Protein AF-A0A0A2IYC1-F1 (afdb_monomer_lite)

Secondary structure (DSSP, 8-state):
---TTHHHHHHHHHHHHHHHHHHHHHHHHHT-GGGHHHHHHHHHHHHHHHHHHHHHHHHHHHHHTTTSS-HHHHHHHHH-TTSGGGG-HHHHHHHHHHHGGGHHHHHHHHHHHHHHHHHHHHHHTTTT--TTS---HHHHHHHHHHHS-HHHHHHHHHHHHHHHHHHHHHHHHHHHHHHHHHHHHHHHHHHHHHHHHHHHHHHHHIIIIISS---STTGGGEEEEE---TTTTS-TTS-TT--------EEEEEEE---S-TT---SEEEEEEEEEE---------------------PPP---PPPPPHHHHHHHHHHHHHHHSPBPS-HHHHHHHGGGGTTS--EEEEEEETTEEEEEEEEEEEEEPPGGGGGTGGGT-EEEETTS--------

Organism: Penicillium expansum (NCBI:txid27334)

Radius of gyration: 37.87 Å; chains: 1; bounding box: 81×68×98 Å

Structure (mmCIF, N/CA/C/O backbone):
data_AF-A0A0A2IYC1-F1
#
_entry.id   AF-A0A0A2IYC1-F1
#
loop_
_atom_site.group_PDB
_atom_site.id
_atom_site.type_symbol
_atom_site.label_atom_id
_atom_site.label_alt_id
_atom_site.label_comp_id
_atom_site.label_asym_id
_atom_site.label_entity_id
_atom_site.label_seq_id
_atom_site.pdbx_PDB_ins_code
_atom_site.Cartn_x
_atom_site.Cartn_y
_atom_site.Cartn_z
_atom_site.occupancy
_atom_site.B_iso_or_equiv
_atom_site.auth_seq_id
_atom_site.auth_comp_id
_atom_site.auth_asym_id
_atom_site.auth_atom_id
_atom_site.pdbx_PDB_model_num
ATOM 1 N N . MET A 1 1 ? 18.030 -19.493 -15.888 1.00 46.91 1 MET A N 1
ATOM 2 C CA . MET A 1 1 ? 16.821 -18.657 -16.008 1.00 46.91 1 MET A CA 1
ATOM 3 C C . MET A 1 1 ? 16.954 -17.592 -14.951 1.00 46.91 1 MET A C 1
ATOM 5 O O . MET A 1 1 ? 17.088 -17.961 -13.793 1.00 46.91 1 MET A O 1
ATOM 9 N N . VAL A 1 2 ? 17.031 -16.330 -15.365 1.00 54.94 2 VAL A N 1
ATOM 10 C CA . VAL A 1 2 ? 17.024 -15.182 -14.452 1.00 54.94 2 VAL A CA 1
ATOM 11 C C . VAL A 1 2 ? 15.733 -15.274 -13.640 1.00 54.94 2 VAL A C 1
ATOM 13 O O . VAL A 1 2 ? 14.669 -15.531 -14.215 1.00 54.94 2 VAL A O 1
ATOM 16 N N . THR A 1 3 ? 15.814 -15.191 -12.314 1.00 64.44 3 THR A N 1
ATOM 17 C CA . THR A 1 3 ? 14.591 -15.158 -11.504 1.00 64.44 3 THR A CA 1
ATOM 18 C C . THR A 1 3 ? 13.803 -13.902 -11.882 1.00 64.44 3 THR A C 1
ATOM 20 O O . THR A 1 3 ? 14.379 -12.898 -12.294 1.00 64.44 3 THR A O 1
ATOM 23 N N . GLY A 1 4 ? 12.470 -13.918 -11.791 1.00 66.75 4 GLY A N 1
ATOM 24 C CA . GLY A 1 4 ? 11.686 -12.765 -12.252 1.00 66.75 4 GLY A CA 1
ATOM 25 C C . GLY A 1 4 ? 12.093 -11.438 -11.586 1.00 66.75 4 GLY A C 1
ATOM 26 O O . GLY A 1 4 ? 11.872 -10.381 -12.166 1.00 66.75 4 GLY A O 1
ATOM 27 N N . ILE A 1 5 ? 12.644 -11.480 -10.363 1.00 78.00 5 ILE A N 1
ATOM 28 C CA . ILE A 1 5 ? 13.058 -10.285 -9.608 1.00 78.00 5 ILE A CA 1
ATOM 29 C C . ILE A 1 5 ? 14.429 -9.805 -10.073 1.00 78.00 5 ILE A C 1
ATOM 31 O O . ILE A 1 5 ? 14.603 -8.610 -10.290 1.00 78.00 5 ILE A O 1
ATOM 35 N N . GLU A 1 6 ? 15.365 -10.718 -10.334 1.00 83.44 6 GLU A N 1
ATOM 36 C CA . GLU A 1 6 ? 16.633 -10.383 -10.993 1.00 83.44 6 GLU A CA 1
ATOM 37 C C . GLU A 1 6 ? 16.404 -9.703 -12.354 1.00 83.44 6 GLU A C 1
ATOM 39 O O . GLU A 1 6 ? 17.189 -8.846 -12.753 1.00 83.44 6 GLU A O 1
ATOM 44 N N . ALA A 1 7 ? 15.303 -10.022 -13.048 1.00 85.88 7 ALA A N 1
ATOM 45 C CA . ALA A 1 7 ? 14.942 -9.357 -14.298 1.00 85.88 7 ALA A CA 1
ATOM 46 C C . ALA A 1 7 ? 14.645 -7.856 -14.119 1.00 85.88 7 ALA A C 1
ATOM 48 O O . ALA A 1 7 ? 14.889 -7.080 -15.041 1.00 85.88 7 ALA A O 1
ATOM 49 N N . ALA A 1 8 ? 14.159 -7.428 -12.947 1.00 86.12 8 ALA A N 1
ATOM 50 C CA . ALA A 1 8 ? 13.952 -6.009 -12.651 1.00 86.12 8 ALA A CA 1
ATOM 51 C C . ALA A 1 8 ? 15.287 -5.266 -12.548 1.00 86.12 8 ALA A C 1
ATOM 53 O O . ALA A 1 8 ? 15.470 -4.240 -13.204 1.00 86.12 8 ALA A O 1
ATOM 54 N N . GLY A 1 9 ? 16.239 -5.831 -11.801 1.00 85.81 9 GLY A N 1
ATOM 55 C CA . GLY A 1 9 ? 17.603 -5.314 -11.726 1.00 85.81 9 GLY A CA 1
ATOM 56 C C . GLY A 1 9 ? 18.274 -5.275 -13.102 1.00 85.81 9 GLY A C 1
ATOM 57 O O . GLY A 1 9 ? 18.773 -4.243 -13.545 1.00 85.81 9 GLY A O 1
ATOM 58 N N . LEU A 1 10 ? 18.181 -6.357 -13.872 1.00 86.62 10 LEU A N 1
ATOM 59 C CA . LEU A 1 10 ? 18.757 -6.421 -15.215 1.00 86.62 10 LEU A CA 1
ATOM 60 C C . LEU A 1 10 ? 18.145 -5.390 -16.183 1.00 86.62 10 LEU A C 1
ATOM 62 O O . LEU A 1 10 ? 18.878 -4.715 -16.912 1.00 86.62 10 LEU A O 1
ATOM 66 N N . ALA A 1 11 ? 16.822 -5.208 -16.163 1.00 87.12 11 ALA A N 1
ATOM 67 C CA . ALA A 1 11 ? 16.154 -4.185 -16.963 1.00 87.12 11 ALA A CA 1
ATOM 68 C C . ALA A 1 11 ? 16.618 -2.766 -16.582 1.00 87.12 11 ALA A C 1
ATOM 70 O O . ALA A 1 11 ? 16.900 -1.955 -17.471 1.00 87.12 11 ALA A O 1
ATOM 71 N N . LEU A 1 12 ? 16.767 -2.487 -15.281 1.00 87.50 12 LEU A N 1
ATOM 72 C CA . LEU A 1 12 ? 17.314 -1.227 -14.767 1.00 87.50 12 LEU A CA 1
ATOM 73 C C . LEU A 1 12 ? 18.782 -1.011 -15.151 1.00 87.50 12 LEU A C 1
ATOM 75 O O . LEU A 1 12 ? 19.182 0.124 -15.387 1.00 87.50 12 LEU A O 1
ATOM 79 N N . ALA A 1 13 ? 19.583 -2.070 -15.266 1.00 86.75 13 ALA A N 1
ATOM 80 C CA . ALA A 1 13 ? 20.984 -1.961 -15.666 1.00 86.75 13 ALA A CA 1
ATOM 81 C C . ALA A 1 13 ? 21.148 -1.662 -17.168 1.00 86.75 13 ALA A C 1
ATOM 83 O O . ALA A 1 13 ? 22.005 -0.867 -17.557 1.00 86.75 13 ALA A O 1
ATOM 84 N N . ILE A 1 14 ? 20.337 -2.287 -18.030 1.00 87.19 14 ILE A N 1
ATOM 85 C CA . ILE A 1 14 ? 20.511 -2.206 -19.489 1.00 87.19 14 ILE A CA 1
ATOM 86 C C . ILE A 1 14 ? 19.925 -0.908 -20.067 1.00 87.19 14 ILE A C 1
ATOM 88 O O . ILE A 1 14 ? 20.514 -0.294 -20.960 1.00 87.19 14 ILE A O 1
ATOM 92 N N . LEU A 1 15 ? 18.763 -0.466 -19.583 1.00 86.06 15 LEU A N 1
ATOM 93 C CA . LEU A 1 15 ? 18.030 0.658 -20.175 1.00 86.06 15 LEU A CA 1
ATOM 94 C C . LEU A 1 15 ? 18.837 1.988 -20.176 1.00 86.06 15 LEU A C 1
ATOM 96 O O . LEU A 1 15 ? 18.890 2.647 -21.224 1.00 86.06 15 LEU A O 1
ATOM 100 N N . PRO A 1 16 ? 19.567 2.363 -19.102 1.00 86.00 16 PRO A N 1
ATOM 101 C CA . PRO A 1 16 ? 20.483 3.509 -19.105 1.00 86.00 16 PRO A CA 1
ATOM 102 C C . PRO A 1 16 ? 21.587 3.432 -20.164 1.00 86.00 16 PRO A C 1
ATOM 104 O O . PRO A 1 16 ? 21.990 4.463 -20.710 1.00 86.00 16 PRO A O 1
ATOM 107 N N . LEU A 1 17 ? 22.075 2.230 -20.494 1.00 84.62 17 LEU A N 1
ATOM 108 C CA . LEU A 1 17 ? 23.110 2.052 -21.516 1.00 84.62 17 LEU A CA 1
ATOM 109 C C . LEU A 1 17 ? 22.592 2.476 -22.893 1.00 84.62 17 LEU A C 1
ATOM 111 O O . LEU A 1 17 ? 23.280 3.206 -23.610 1.00 84.62 17 LEU A O 1
ATOM 115 N N . PHE A 1 18 ? 21.349 2.118 -23.227 1.00 81.50 18 PHE A N 1
ATOM 116 C CA . PHE A 1 18 ? 20.714 2.565 -24.468 1.00 81.50 18 PHE A CA 1
ATOM 117 C C . PHE A 1 18 ? 20.518 4.081 -24.510 1.00 81.50 18 PHE A C 1
ATOM 119 O O . PHE A 1 18 ? 20.780 4.703 -25.543 1.00 81.50 18 PHE A O 1
ATOM 126 N N . VAL A 1 19 ? 20.097 4.694 -23.397 1.00 84.31 19 VAL A N 1
ATOM 127 C CA . VAL A 1 19 ? 19.964 6.158 -23.296 1.00 84.31 19 VAL A CA 1
ATOM 128 C C . VAL A 1 19 ? 21.310 6.831 -23.578 1.00 84.31 19 VAL A C 1
ATOM 130 O O . VAL A 1 19 ? 21.395 7.713 -24.437 1.00 84.31 19 VAL A O 1
ATOM 133 N N . ASN A 1 20 ? 22.376 6.368 -22.921 1.00 83.31 20 ASN A N 1
ATOM 134 C CA . ASN A 1 20 ? 23.723 6.912 -23.081 1.00 83.31 20 ASN A CA 1
ATOM 135 C C . ASN A 1 20 ? 24.256 6.752 -24.512 1.00 83.31 20 ASN A C 1
ATOM 137 O O . ASN A 1 20 ? 24.872 7.677 -25.055 1.00 83.31 20 ASN A O 1
ATOM 141 N N . GLN A 1 21 ? 23.999 5.604 -25.141 1.00 78.50 21 GLN A N 1
ATOM 142 C CA . GLN A 1 21 ? 24.423 5.322 -26.508 1.00 78.50 21 GLN A CA 1
ATOM 143 C C . GLN A 1 21 ? 23.697 6.219 -27.522 1.00 78.50 21 GLN A C 1
ATOM 145 O O . GLN A 1 21 ? 24.350 6.844 -28.362 1.00 78.50 21 GLN A O 1
ATOM 150 N N . ILE A 1 22 ? 22.367 6.361 -27.424 1.00 79.94 22 ILE A N 1
ATOM 151 C CA . ILE A 1 22 ? 21.621 7.275 -28.302 1.00 79.94 22 ILE A CA 1
ATOM 152 C C . ILE A 1 22 ? 22.077 8.720 -28.092 1.00 79.94 22 ILE A C 1
ATOM 154 O O . ILE A 1 22 ? 22.261 9.445 -29.071 1.00 79.94 22 ILE A O 1
ATOM 158 N N . ASP A 1 23 ? 22.325 9.148 -26.855 1.00 80.56 23 ASP A N 1
ATOM 159 C CA . ASP A 1 23 ? 22.831 10.495 -26.586 1.00 80.56 23 ASP A CA 1
ATOM 160 C C . ASP A 1 23 ? 24.211 10.736 -27.213 1.00 80.56 23 ASP A C 1
ATOM 162 O O . ASP A 1 23 ? 24.466 11.810 -27.770 1.00 80.56 23 ASP A O 1
ATOM 166 N N . ALA A 1 24 ? 25.098 9.736 -27.181 1.00 77.00 24 ALA A N 1
ATOM 167 C CA . ALA A 1 24 ? 26.382 9.795 -27.875 1.00 77.00 24 ALA A CA 1
ATOM 168 C C . ALA A 1 24 ? 26.193 9.957 -29.393 1.00 77.00 24 ALA A C 1
ATOM 170 O O . ALA A 1 24 ? 26.864 10.788 -30.012 1.00 77.00 24 ALA A O 1
ATOM 171 N N . TYR A 1 25 ? 25.225 9.254 -29.985 1.00 75.44 25 TYR A N 1
ATOM 172 C CA . TYR A 1 25 ? 24.894 9.394 -31.403 1.00 75.44 25 TYR A CA 1
ATOM 173 C C . TYR A 1 25 ? 24.289 10.756 -31.752 1.00 75.44 25 TYR A C 1
ATOM 175 O O . TYR A 1 25 ? 24.690 11.360 -32.750 1.00 75.44 25 TYR A O 1
ATOM 183 N N . VAL A 1 26 ? 23.390 11.295 -30.923 1.00 76.62 26 VAL A N 1
ATOM 184 C CA . VAL A 1 26 ? 22.832 12.646 -31.106 1.00 76.62 26 VAL A CA 1
ATOM 185 C C . VAL A 1 26 ? 23.950 13.695 -31.101 1.00 76.62 26 VAL A C 1
ATOM 187 O O . VAL A 1 26 ? 23.967 14.564 -31.979 1.00 76.62 26 VAL A O 1
ATOM 190 N N . ARG A 1 27 ? 24.909 13.588 -30.167 1.00 77.06 27 ARG A N 1
ATOM 191 C CA . ARG A 1 27 ? 26.088 14.473 -30.083 1.00 77.06 27 ARG A CA 1
ATOM 192 C C . ARG A 1 27 ? 27.037 14.312 -31.274 1.00 77.06 27 ARG A C 1
ATOM 194 O O . ARG A 1 27 ? 27.575 15.301 -31.765 1.00 77.06 27 ARG A O 1
ATOM 201 N N . GLY A 1 28 ? 27.241 13.087 -31.759 1.00 73.38 28 GLY A N 1
ATOM 202 C CA . GLY A 1 28 ? 28.072 12.817 -32.936 1.00 73.38 28 GLY A CA 1
ATOM 203 C C . GLY A 1 28 ? 27.478 13.406 -34.219 1.00 73.38 28 GLY A C 1
ATOM 204 O O . GLY A 1 28 ? 28.172 14.086 -34.975 1.00 73.38 28 GLY A O 1
ATOM 205 N N . ILE A 1 29 ? 26.171 13.219 -34.429 1.00 72.81 29 ILE A N 1
ATOM 206 C CA . ILE A 1 29 ? 25.447 13.735 -35.599 1.00 72.81 29 ILE A CA 1
ATOM 207 C C . ILE A 1 29 ? 25.382 15.267 -35.606 1.00 72.81 29 ILE A C 1
ATOM 209 O O . ILE A 1 29 ? 25.354 15.870 -36.678 1.00 72.81 29 ILE A O 1
ATOM 213 N N . GLU A 1 30 ? 25.375 15.923 -34.441 1.00 68.94 30 GLU A N 1
ATOM 214 C CA . GLU A 1 30 ? 25.353 17.389 -34.345 1.00 68.94 30 GLU A CA 1
ATOM 215 C C . GLU A 1 30 ? 26.491 18.063 -35.127 1.00 68.94 30 GLU A C 1
ATOM 217 O O . GLU A 1 30 ? 26.299 19.151 -35.671 1.00 68.94 30 GLU A O 1
ATOM 222 N N . LYS A 1 31 ? 27.631 17.383 -35.273 1.00 71.56 31 LYS A N 1
ATOM 223 C CA . LYS A 1 31 ? 28.788 17.883 -36.021 1.00 71.56 31 LYS A CA 1
ATOM 224 C C . LYS A 1 31 ? 28.638 17.762 -37.550 1.00 71.56 31 LYS A C 1
ATOM 226 O O . LYS A 1 31 ? 29.421 18.364 -38.278 1.00 71.56 31 LYS A O 1
ATOM 231 N N . ILE A 1 32 ? 27.628 17.042 -38.059 1.00 73.31 32 ILE A N 1
ATOM 232 C CA . ILE A 1 32 ? 27.465 16.711 -39.487 1.00 73.31 32 ILE A CA 1
ATOM 233 C C . ILE A 1 32 ? 26.180 17.342 -40.057 1.00 73.31 32 ILE A C 1
ATOM 235 O O . ILE A 1 32 ? 25.067 16.852 -39.851 1.00 73.31 32 ILE A O 1
ATOM 239 N N . LYS A 1 33 ? 26.322 18.409 -40.861 1.00 66.56 33 LYS A N 1
ATOM 240 C CA . LYS A 1 33 ? 25.190 19.186 -41.425 1.00 66.56 33 LYS A CA 1
ATOM 241 C C . LYS A 1 33 ? 24.199 18.350 -42.259 1.00 66.56 33 LYS A C 1
ATOM 243 O O . LYS A 1 33 ? 23.003 18.635 -42.239 1.00 66.56 33 LYS A O 1
ATOM 248 N N . GLY A 1 34 ? 24.668 17.308 -42.953 1.00 68.25 34 GLY A N 1
ATOM 249 C CA . GLY A 1 34 ? 23.851 16.465 -43.844 1.00 68.25 34 GLY A CA 1
ATOM 250 C C . GLY A 1 34 ? 22.875 15.508 -43.143 1.00 68.25 34 GLY A C 1
ATOM 251 O O . GLY A 1 34 ? 21.996 14.947 -43.793 1.00 68.25 34 GLY A O 1
ATOM 252 N N . LEU A 1 35 ? 22.984 15.331 -41.822 1.00 69.31 35 LEU A N 1
ATOM 253 C CA . LEU A 1 35 ? 22.224 14.327 -41.062 1.00 69.31 35 LEU A CA 1
ATOM 254 C C . LEU A 1 35 ? 21.179 14.939 -40.109 1.00 69.31 35 LEU A C 1
ATOM 256 O O . LEU A 1 35 ? 20.667 14.273 -39.209 1.00 69.31 35 LEU A O 1
ATOM 260 N N . ARG A 1 36 ? 20.793 16.203 -40.330 1.00 73.62 36 ARG A N 1
ATOM 261 C CA . ARG A 1 36 ? 19.848 16.941 -39.468 1.00 73.62 36 ARG A CA 1
ATOM 262 C C . ARG A 1 36 ? 18.491 16.242 -39.281 1.00 73.62 36 ARG A C 1
ATOM 264 O O . ARG A 1 36 ? 17.911 16.343 -38.203 1.00 73.62 36 ARG A O 1
ATOM 271 N N . ARG A 1 37 ? 17.988 15.525 -40.296 1.00 73.69 37 ARG A N 1
ATOM 272 C CA . ARG A 1 37 ? 16.741 14.737 -40.198 1.00 73.69 37 ARG A CA 1
ATOM 273 C C . ARG A 1 37 ? 16.868 13.617 -39.163 1.00 73.69 37 ARG A C 1
ATOM 275 O O . ARG A 1 37 ? 16.034 13.529 -38.268 1.00 73.69 37 ARG A O 1
ATOM 282 N N . TYR A 1 38 ? 17.948 12.844 -39.243 1.00 73.00 38 TYR A N 1
ATOM 283 C CA . TYR A 1 38 ? 18.248 11.760 -38.310 1.00 73.00 38 TYR A CA 1
ATOM 284 C C . TYR A 1 38 ? 18.448 12.282 -36.886 1.00 73.00 38 TYR A C 1
ATOM 286 O O . TYR A 1 38 ? 17.948 11.686 -35.942 1.00 73.00 38 TYR A O 1
ATOM 294 N N . ARG A 1 39 ? 19.077 13.456 -36.719 1.00 76.19 39 ARG A N 1
ATOM 295 C CA . ARG A 1 39 ? 19.205 14.111 -35.404 1.00 76.19 39 ARG A CA 1
ATOM 296 C C . ARG A 1 39 ? 17.856 14.277 -34.699 1.00 76.19 39 ARG A C 1
ATOM 298 O O . ARG A 1 39 ? 17.770 14.054 -33.495 1.00 76.19 39 ARG A O 1
ATOM 305 N N . ARG A 1 40 ? 16.814 14.703 -35.424 1.00 80.56 40 ARG A N 1
ATOM 306 C CA . ARG A 1 40 ? 15.475 14.895 -34.844 1.00 80.56 40 ARG A CA 1
ATOM 307 C C . ARG A 1 40 ? 14.868 13.566 -34.397 1.00 80.56 40 ARG A C 1
ATOM 309 O O . ARG A 1 40 ? 14.297 13.518 -33.314 1.00 80.56 40 ARG A O 1
ATOM 316 N N . GLU A 1 41 ? 15.017 12.521 -35.205 1.00 81.12 41 GLU A N 1
ATOM 317 C CA . GLU A 1 41 ? 14.522 11.176 -34.888 1.00 81.12 41 GLU A CA 1
ATOM 318 C C . GLU A 1 41 ? 15.254 10.593 -33.667 1.00 81.12 41 GLU A C 1
ATOM 320 O O . GLU A 1 41 ? 14.602 10.225 -32.695 1.00 81.12 41 GLU A O 1
ATOM 325 N N . PHE A 1 42 ? 16.590 10.653 -33.624 1.00 79.81 42 PHE A N 1
ATOM 326 C CA . PHE A 1 42 ? 17.368 10.192 -32.465 1.00 79.81 42 PHE A CA 1
ATOM 327 C C . PHE A 1 42 ? 17.093 10.975 -31.191 1.00 79.81 42 PHE A C 1
ATOM 329 O O . PHE A 1 42 ? 17.059 10.395 -30.109 1.00 79.81 42 PHE A O 1
ATOM 336 N N . LYS A 1 43 ? 16.850 12.285 -31.297 1.00 84.38 43 LYS A N 1
ATOM 337 C CA . LYS A 1 43 ? 16.412 13.067 -30.140 1.00 84.38 43 LYS A CA 1
ATOM 338 C C . LYS A 1 43 ? 15.054 12.578 -29.627 1.00 84.38 43 LYS A C 1
ATOM 340 O O . LYS A 1 43 ? 14.872 12.505 -28.418 1.00 84.38 43 LYS A O 1
ATOM 345 N N . GLY A 1 44 ? 14.131 12.225 -30.525 1.00 86.88 44 GLY A N 1
ATOM 346 C CA . GLY A 1 44 ? 12.859 11.595 -30.164 1.00 86.88 44 GLY A CA 1
ATOM 347 C C . GLY A 1 44 ? 13.062 10.272 -29.425 1.00 86.88 44 GLY A C 1
ATOM 348 O O . GLY A 1 44 ? 12.470 10.075 -28.369 1.00 86.88 44 GLY A O 1
ATOM 349 N N . TYR A 1 45 ? 13.965 9.420 -29.915 1.00 86.06 45 TYR A N 1
ATOM 350 C CA . TYR A 1 45 ? 14.287 8.145 -29.269 1.00 86.06 45 TYR A CA 1
ATOM 351 C C . TYR A 1 45 ? 14.961 8.295 -27.907 1.00 86.06 45 TYR A C 1
ATOM 353 O O . TYR A 1 45 ? 14.576 7.601 -26.972 1.00 86.06 45 TYR A O 1
ATOM 361 N N . SER A 1 46 ? 15.904 9.231 -27.764 1.00 85.88 46 SER A N 1
ATOM 362 C CA . SER A 1 46 ? 16.528 9.549 -26.471 1.00 85.88 46 SER A CA 1
ATOM 363 C C . SER A 1 46 ? 15.476 9.979 -25.446 1.00 85.88 46 SER A C 1
ATOM 365 O O . SER A 1 46 ? 15.434 9.442 -24.340 1.00 85.88 46 SER A O 1
ATOM 367 N N . VAL A 1 47 ? 14.568 10.886 -25.827 1.00 91.12 47 VAL A N 1
ATOM 368 C CA . VAL A 1 47 ? 13.472 11.320 -24.948 1.00 91.12 47 VAL A CA 1
ATOM 369 C C . VAL A 1 47 ? 12.551 10.150 -24.602 1.00 91.12 47 VAL A C 1
ATOM 371 O O . VAL A 1 47 ? 12.281 9.943 -23.426 1.00 91.12 47 VAL A O 1
ATOM 374 N N . GLY A 1 48 ? 12.126 9.357 -25.590 1.00 90.62 48 GLY A N 1
ATOM 375 C CA . GLY A 1 48 ? 11.261 8.197 -25.370 1.00 90.62 48 GLY A CA 1
ATOM 376 C C . GLY A 1 48 ? 11.870 7.179 -24.406 1.00 90.62 48 GLY A C 1
ATOM 377 O O . GLY A 1 48 ? 11.220 6.794 -23.440 1.00 90.62 48 GLY A O 1
ATOM 378 N N . LEU A 1 49 ? 13.135 6.797 -24.602 1.00 89.06 49 LEU A N 1
ATOM 379 C CA . LEU A 1 49 ? 13.816 5.848 -23.715 1.00 89.06 49 LEU A CA 1
ATOM 380 C C . LEU A 1 49 ? 14.000 6.408 -22.305 1.00 89.06 49 LEU A C 1
ATOM 382 O O . LEU A 1 49 ? 13.779 5.687 -21.339 1.00 89.06 49 LEU A O 1
ATOM 386 N N . ARG A 1 50 ? 14.347 7.693 -22.163 1.00 90.88 50 ARG A N 1
ATOM 387 C CA . ARG A 1 50 ? 14.423 8.351 -20.849 1.00 90.88 50 ARG A CA 1
ATOM 388 C C . ARG A 1 50 ? 13.076 8.351 -20.134 1.00 90.88 50 ARG A C 1
ATOM 390 O O . ARG A 1 50 ? 13.031 8.107 -18.933 1.00 90.88 50 ARG A O 1
ATOM 397 N N . THR A 1 51 ? 11.985 8.595 -20.859 1.00 93.56 51 THR A N 1
ATOM 398 C CA . THR A 1 51 ? 10.629 8.497 -20.309 1.00 93.56 51 THR A CA 1
ATOM 399 C C . THR A 1 51 ? 10.336 7.078 -19.839 1.00 93.56 51 THR A C 1
ATOM 401 O O . THR A 1 51 ? 9.882 6.902 -18.714 1.00 93.56 51 THR A O 1
ATOM 404 N N . GLN A 1 52 ? 10.644 6.067 -20.653 1.00 92.56 52 GLN A N 1
ATOM 405 C CA . GLN A 1 52 ? 10.422 4.673 -20.272 1.00 92.56 52 GLN A CA 1
ATOM 406 C C . GLN A 1 52 ? 11.277 4.237 -19.080 1.00 92.56 52 GLN A C 1
ATOM 408 O O . GLN A 1 52 ? 10.792 3.515 -18.215 1.00 92.56 52 GLN A O 1
ATOM 413 N N . HIS A 1 53 ? 12.514 4.723 -18.992 1.00 91.62 53 HIS A N 1
ATOM 414 C CA . HIS A 1 53 ? 13.369 4.522 -17.828 1.00 91.62 53 HIS A CA 1
ATOM 415 C C . HIS A 1 53 ? 12.733 5.080 -16.553 1.00 91.62 53 HIS A C 1
ATOM 417 O O . HIS A 1 53 ? 12.629 4.379 -15.553 1.00 91.62 53 HIS A O 1
ATOM 423 N N . ALA A 1 54 ? 12.265 6.330 -16.607 1.00 92.88 54 ALA A N 1
ATOM 424 C CA . ALA A 1 54 ? 11.628 6.983 -15.470 1.00 92.88 54 ALA A CA 1
ATOM 425 C C . ALA A 1 54 ? 10.325 6.280 -15.055 1.00 92.88 54 ALA A C 1
ATOM 427 O O . ALA A 1 54 ? 10.070 6.114 -13.870 1.00 92.88 54 ALA A O 1
ATOM 428 N N . ILE A 1 55 ? 9.513 5.824 -16.017 1.00 93.88 55 ILE A N 1
ATOM 429 C CA . ILE A 1 55 ? 8.295 5.055 -15.718 1.00 93.88 55 ILE A CA 1
ATOM 430 C C . ILE A 1 55 ? 8.646 3.745 -15.011 1.00 93.88 55 ILE A C 1
ATOM 432 O O . ILE A 1 55 ? 7.996 3.411 -14.022 1.00 93.88 55 ILE A O 1
ATOM 436 N N . LEU A 1 56 ? 9.656 3.017 -15.496 1.00 92.12 56 LEU A N 1
ATOM 437 C CA . LEU A 1 56 ? 10.087 1.761 -14.887 1.00 92.12 56 LEU A CA 1
ATOM 438 C C . LEU A 1 56 ? 10.592 1.975 -13.454 1.00 92.12 56 LEU A C 1
ATOM 440 O O . LEU A 1 56 ? 10.163 1.247 -12.563 1.00 92.12 56 LEU A O 1
ATOM 444 N N . LEU A 1 57 ? 11.430 2.994 -13.229 1.00 92.00 57 LEU A N 1
ATOM 445 C CA . LEU A 1 57 ? 11.916 3.369 -11.897 1.00 92.00 57 LEU A CA 1
ATOM 446 C C . LEU A 1 57 ? 10.761 3.648 -10.936 1.00 92.00 57 LEU A C 1
ATOM 448 O O . LEU A 1 57 ? 10.626 2.951 -9.938 1.00 92.00 57 LEU A O 1
ATOM 452 N N . ASN A 1 58 ? 9.866 4.571 -11.294 1.00 92.62 58 ASN A N 1
ATOM 453 C CA . ASN A 1 58 ? 8.723 4.925 -10.451 1.00 92.62 58 ASN A CA 1
ATOM 454 C C . ASN A 1 58 ? 7.813 3.713 -10.180 1.00 92.62 58 ASN A C 1
ATOM 456 O O . ASN A 1 58 ? 7.272 3.554 -9.090 1.00 92.62 58 ASN A O 1
ATOM 460 N N . THR A 1 59 ? 7.636 2.841 -11.179 1.00 93.00 59 THR A N 1
ATOM 461 C CA . THR A 1 59 ? 6.832 1.618 -11.035 1.00 93.00 59 THR A CA 1
ATOM 462 C C . THR A 1 59 ? 7.474 0.649 -10.043 1.00 93.00 59 THR A C 1
ATOM 464 O O . THR A 1 59 ? 6.766 0.028 -9.251 1.00 93.00 59 THR A O 1
ATOM 467 N N . LEU A 1 60 ? 8.802 0.511 -10.071 1.00 90.94 60 LEU A N 1
ATOM 468 C CA . LEU A 1 60 ? 9.543 -0.339 -9.142 1.00 90.94 60 LEU A CA 1
ATOM 469 C C . LEU A 1 60 ? 9.585 0.252 -7.733 1.00 90.94 60 LEU A C 1
ATOM 471 O O . LEU A 1 60 ? 9.348 -0.490 -6.787 1.00 90.94 60 LEU A O 1
ATOM 475 N N . GLU A 1 61 ? 9.786 1.561 -7.586 1.00 90.25 61 GLU A N 1
ATOM 476 C CA . GLU A 1 61 ? 9.673 2.265 -6.300 1.00 90.25 61 GLU A CA 1
ATOM 477 C C . GLU A 1 61 ? 8.311 1.991 -5.655 1.00 90.25 61 GLU A C 1
ATOM 479 O O . GLU A 1 61 ? 8.235 1.486 -4.5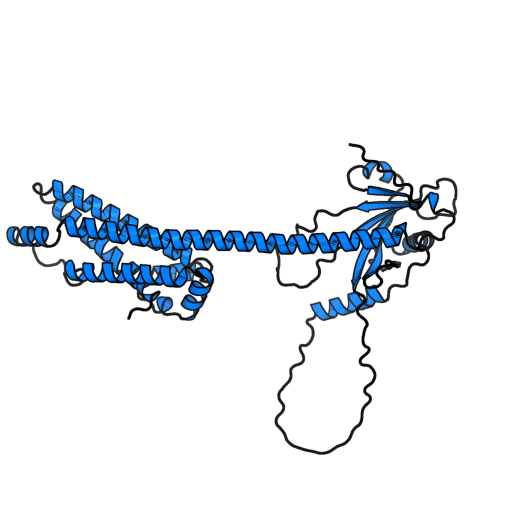37 1.00 90.25 61 GLU A O 1
ATOM 484 N N . GLN A 1 62 ? 7.226 2.199 -6.406 1.00 89.69 62 GLN A N 1
ATOM 485 C CA . GLN A 1 62 ? 5.867 1.949 -5.929 1.00 89.69 62 GLN A CA 1
ATOM 486 C C . GLN A 1 62 ? 5.606 0.459 -5.649 1.00 89.69 62 GLN A C 1
ATOM 488 O O . GLN A 1 62 ? 4.844 0.114 -4.743 1.00 89.69 62 GLN A O 1
ATOM 493 N N . ALA A 1 63 ? 6.229 -0.458 -6.396 1.00 89.19 63 ALA A N 1
ATOM 494 C CA . ALA A 1 63 ? 6.140 -1.891 -6.121 1.00 89.19 63 ALA A CA 1
ATOM 495 C C . ALA A 1 63 ? 6.869 -2.267 -4.819 1.00 89.19 63 ALA A C 1
ATOM 497 O O . ALA A 1 63 ? 6.338 -3.067 -4.044 1.00 89.19 63 ALA A O 1
ATOM 498 N N . LEU A 1 64 ? 8.023 -1.655 -4.545 1.00 88.31 64 LEU A N 1
ATOM 499 C CA . LEU A 1 64 ? 8.876 -1.912 -3.380 1.00 88.31 64 LEU A CA 1
ATOM 500 C C . LEU A 1 64 ? 8.428 -1.171 -2.109 1.00 88.31 64 LEU A C 1
ATOM 502 O O . LEU A 1 64 ? 8.743 -1.611 -1.002 1.00 88.31 64 LEU A O 1
ATOM 506 N N . GLU A 1 65 ? 7.645 -0.102 -2.239 1.00 83.75 65 GLU A N 1
ATOM 507 C CA . GLU A 1 65 ? 7.110 0.664 -1.110 1.00 83.75 65 GLU A CA 1
ATOM 508 C C . GLU A 1 65 ? 6.347 -0.241 -0.122 1.00 83.75 65 GLU A C 1
ATOM 510 O O . GLU A 1 65 ? 5.453 -0.993 -0.508 1.00 83.75 65 GLU A O 1
ATOM 515 N N . GLY A 1 66 ? 6.700 -0.240 1.163 1.00 76.75 66 GLY A N 1
ATOM 516 C CA . GLY A 1 66 ? 6.060 -1.105 2.169 1.00 76.75 66 GLY A CA 1
ATOM 517 C C . GLY A 1 66 ? 6.350 -2.613 2.040 1.00 76.75 66 GLY A C 1
ATOM 518 O O . GLY A 1 66 ? 5.882 -3.395 2.865 1.00 76.75 66 GLY A O 1
ATOM 519 N N . VAL A 1 67 ? 7.127 -3.040 1.038 1.00 81.88 67 VAL A N 1
ATOM 520 C CA . VAL A 1 67 ? 7.766 -4.372 0.976 1.00 81.88 67 VAL A CA 1
ATOM 521 C C . VAL A 1 67 ? 9.099 -4.326 1.716 1.00 81.88 67 VAL A C 1
ATOM 523 O O . VAL A 1 67 ? 9.469 -5.257 2.435 1.00 81.88 67 VAL A O 1
ATOM 526 N N . VAL A 1 68 ? 9.804 -3.217 1.539 1.00 79.19 68 VAL A N 1
ATOM 527 C CA . VAL A 1 68 ? 11.075 -2.907 2.176 1.00 79.19 68 VAL A CA 1
ATOM 528 C C . VAL A 1 68 ? 10.815 -2.009 3.389 1.00 79.19 68 VAL A C 1
ATOM 530 O O . VAL A 1 68 ? 9.895 -1.193 3.375 1.00 79.19 68 VAL A O 1
ATOM 533 N N . ASN A 1 69 ? 11.584 -2.203 4.463 1.00 72.25 69 ASN A N 1
ATOM 534 C CA . ASN A 1 69 ? 11.325 -1.556 5.756 1.00 72.25 69 ASN A CA 1
ATOM 535 C C . ASN A 1 69 ? 11.769 -0.082 5.802 1.00 72.25 69 ASN A C 1
ATOM 537 O O . ASN A 1 69 ? 11.319 0.644 6.683 1.00 72.25 69 ASN A O 1
ATOM 541 N N . ASP A 1 70 ? 12.658 0.326 4.893 1.00 74.19 70 ASP A N 1
ATOM 542 C CA . ASP A 1 70 ? 13.297 1.642 4.862 1.00 74.19 70 ASP A CA 1
ATOM 543 C C . ASP A 1 70 ? 13.392 2.163 3.416 1.00 74.19 70 ASP A C 1
ATOM 545 O O . ASP A 1 70 ? 13.635 1.380 2.491 1.00 74.19 70 ASP A O 1
ATOM 549 N N . GLU A 1 71 ? 13.219 3.471 3.221 1.00 72.56 71 GLU A N 1
ATOM 550 C CA . GLU A 1 71 ? 13.389 4.146 1.924 1.00 72.56 71 GLU A CA 1
ATOM 551 C C . GLU A 1 71 ? 14.844 4.053 1.431 1.00 72.56 71 GLU A C 1
ATOM 553 O O . GLU A 1 71 ? 15.096 3.957 0.223 1.00 72.56 71 GLU A O 1
ATOM 558 N N . ASP A 1 72 ? 15.800 3.979 2.361 1.00 76.94 72 ASP A N 1
ATOM 559 C CA . ASP A 1 72 ? 17.223 3.820 2.054 1.00 76.94 72 ASP A CA 1
ATOM 560 C C . ASP A 1 72 ? 17.512 2.479 1.355 1.00 76.94 72 ASP A C 1
ATOM 562 O O . ASP A 1 72 ? 18.284 2.425 0.398 1.00 76.94 72 ASP A O 1
ATOM 566 N N . GLN A 1 73 ? 16.828 1.399 1.750 1.00 77.62 73 GLN A N 1
ATOM 567 C CA . GLN A 1 73 ? 16.986 0.080 1.121 1.00 77.62 73 GLN A CA 1
ATOM 568 C C . GLN A 1 73 ? 16.339 0.012 -0.272 1.00 77.62 73 GLN A C 1
ATOM 570 O O . GLN A 1 73 ? 16.834 -0.691 -1.154 1.00 77.62 73 GLN A O 1
ATOM 575 N N . VAL A 1 74 ? 15.243 0.745 -0.502 1.00 81.81 74 VAL A N 1
ATOM 576 C CA . VAL A 1 74 ? 14.660 0.881 -1.850 1.00 81.81 74 VAL A CA 1
ATOM 577 C C . VAL A 1 74 ? 15.648 1.601 -2.766 1.00 81.81 74 VAL A C 1
ATOM 579 O O . VAL A 1 74 ? 15.903 1.151 -3.884 1.00 81.81 74 VAL A O 1
ATOM 582 N N . SER A 1 75 ? 16.252 2.678 -2.263 1.00 82.25 75 SER A N 1
ATOM 583 C CA . SER A 1 75 ? 17.275 3.438 -2.980 1.00 82.25 75 SER A CA 1
ATOM 584 C C . SER A 1 75 ? 18.515 2.591 -3.276 1.00 82.25 75 SER A C 1
ATOM 586 O O . SER A 1 75 ? 19.050 2.669 -4.381 1.00 82.25 75 SER A O 1
ATOM 588 N N . GLU A 1 76 ? 18.943 1.744 -2.336 1.00 85.00 76 GLU A N 1
ATOM 589 C CA . GLU A 1 76 ? 20.066 0.817 -2.512 1.00 85.00 76 GLU A CA 1
ATOM 590 C C . GLU A 1 76 ? 19.796 -0.198 -3.631 1.00 85.00 76 GLU A C 1
ATOM 592 O O . GLU A 1 76 ? 20.620 -0.343 -4.531 1.00 85.00 76 GLU A O 1
ATOM 597 N N . LEU A 1 77 ? 18.613 -0.825 -3.649 1.00 82.38 77 LEU A N 1
ATOM 598 C CA . LEU A 1 77 ? 18.215 -1.757 -4.713 1.00 82.38 77 LEU A CA 1
ATOM 599 C C . LEU A 1 77 ? 18.197 -1.087 -6.093 1.00 82.38 77 LEU A C 1
ATOM 601 O O . LEU A 1 77 ? 18.647 -1.667 -7.080 1.00 82.38 77 LEU A O 1
ATOM 605 N N . ILE A 1 78 ? 17.682 0.140 -6.176 1.00 85.62 78 ILE A N 1
ATOM 606 C CA . ILE A 1 78 ? 17.604 0.888 -7.435 1.00 85.62 78 ILE A CA 1
ATOM 607 C C . ILE A 1 78 ? 18.990 1.340 -7.911 1.00 85.62 78 ILE A C 1
ATOM 609 O O . ILE A 1 78 ? 19.261 1.320 -9.113 1.00 85.62 78 ILE A O 1
ATOM 613 N N . CYS A 1 79 ? 19.864 1.748 -6.988 1.00 83.44 79 CYS A N 1
ATOM 614 C CA . CYS A 1 79 ? 21.214 2.210 -7.305 1.00 83.44 79 CYS A CA 1
ATOM 615 C C . CYS A 1 79 ? 22.188 1.062 -7.604 1.00 83.44 79 CYS A C 1
ATOM 617 O O . CYS A 1 79 ? 23.133 1.276 -8.366 1.00 83.44 79 CYS A O 1
ATOM 619 N N . ASP A 1 80 ? 21.949 -0.136 -7.061 1.00 83.44 80 ASP A N 1
ATOM 620 C CA . ASP A 1 80 ? 22.690 -1.360 -7.378 1.00 83.44 80 ASP A CA 1
ATOM 621 C C . ASP A 1 80 ? 21.800 -2.417 -8.070 1.00 83.44 80 ASP A C 1
ATOM 623 O O . ASP A 1 80 ? 21.424 -3.439 -7.486 1.00 83.44 80 ASP A O 1
ATOM 627 N N . PRO A 1 81 ? 21.463 -2.206 -9.357 1.00 81.06 81 PRO A N 1
ATOM 628 C CA . PRO A 1 81 ? 20.598 -3.104 -10.119 1.00 81.06 81 PRO A CA 1
ATOM 629 C C . PRO A 1 81 ? 21.199 -4.498 -10.373 1.00 81.06 81 PRO A C 1
ATOM 631 O O . PRO A 1 81 ? 20.487 -5.404 -10.800 1.00 81.06 81 PRO A O 1
ATOM 634 N N . GLN A 1 82 ? 22.501 -4.695 -10.141 1.00 77.94 82 GLN A N 1
ATOM 635 C CA . GLN A 1 82 ? 23.166 -6.003 -10.248 1.00 77.94 82 GLN A CA 1
ATOM 636 C C . GLN A 1 82 ? 23.490 -6.615 -8.877 1.00 77.94 82 GLN A C 1
ATOM 638 O O . GLN A 1 82 ? 24.058 -7.710 -8.816 1.00 77.94 82 GLN A O 1
ATOM 643 N N . GLY A 1 83 ? 23.113 -5.930 -7.797 1.00 79.94 83 GLY A N 1
ATOM 644 C CA . GLY A 1 83 ? 23.367 -6.338 -6.428 1.00 79.94 83 GLY A CA 1
ATOM 645 C C . GLY A 1 83 ? 22.609 -7.594 -6.020 1.00 79.94 83 GLY A C 1
ATOM 646 O O . GLY A 1 83 ? 21.546 -7.933 -6.551 1.00 79.94 83 GLY A O 1
ATOM 647 N N . ASP A 1 84 ? 23.134 -8.277 -5.004 1.00 81.56 84 ASP A N 1
ATOM 648 C CA . ASP A 1 84 ? 22.513 -9.483 -4.450 1.00 81.56 84 ASP A CA 1
ATOM 649 C C . ASP A 1 84 ? 21.178 -9.201 -3.739 1.00 81.56 84 ASP A C 1
ATOM 651 O O . ASP A 1 84 ? 20.406 -10.130 -3.511 1.00 81.56 84 ASP A O 1
ATOM 655 N N . GLY A 1 85 ? 20.852 -7.932 -3.465 1.00 80.62 85 GLY A N 1
ATOM 656 C CA . GLY A 1 85 ? 19.554 -7.529 -2.916 1.00 80.62 85 GLY A CA 1
ATOM 657 C C . GLY A 1 85 ? 18.368 -7.947 -3.795 1.00 80.62 85 GLY A C 1
ATOM 658 O O . GLY A 1 85 ? 17.330 -8.349 -3.276 1.00 80.62 85 GLY A O 1
ATOM 659 N N . TRP A 1 86 ? 18.533 -7.978 -5.123 1.00 83.19 86 TRP A N 1
ATOM 660 C CA . TRP A 1 86 ? 17.503 -8.478 -6.048 1.00 83.19 86 TRP A CA 1
ATOM 661 C C . TRP A 1 86 ? 17.325 -10.005 -6.000 1.00 83.19 86 TRP A C 1
ATOM 663 O O . TRP A 1 86 ? 16.353 -10.531 -6.542 1.00 83.19 86 TRP A O 1
ATOM 673 N N . LYS A 1 87 ? 18.240 -10.726 -5.343 1.00 82.56 87 LYS A N 1
ATOM 674 C CA . LYS A 1 87 ? 18.191 -12.185 -5.158 1.00 82.56 87 LYS A CA 1
ATOM 675 C C . LYS A 1 87 ? 17.666 -12.591 -3.782 1.00 82.56 87 LYS A C 1
ATOM 677 O O . LYS A 1 87 ? 17.586 -13.786 -3.499 1.00 82.56 87 LYS A O 1
ATOM 682 N N . ASP A 1 88 ? 17.326 -11.628 -2.926 1.00 84.94 88 ASP A N 1
ATOM 683 C CA . ASP A 1 88 ? 16.861 -11.905 -1.572 1.00 84.94 88 ASP A CA 1
ATOM 684 C C . ASP A 1 88 ? 15.508 -12.658 -1.584 1.00 84.94 88 ASP A C 1
ATOM 686 O O . ASP A 1 88 ? 14.496 -12.132 -2.072 1.00 84.94 88 ASP A O 1
ATOM 690 N N . PRO A 1 89 ? 15.438 -13.887 -1.030 1.00 84.00 89 PRO A N 1
ATOM 691 C CA . PRO A 1 89 ? 14.186 -14.631 -0.937 1.00 84.00 89 PRO A CA 1
ATOM 692 C C . PRO A 1 89 ? 13.144 -13.946 -0.038 1.00 84.00 89 PRO A C 1
ATOM 694 O O . PRO A 1 89 ? 11.940 -14.127 -0.255 1.00 84.00 89 PRO A O 1
ATOM 697 N N . ASP A 1 90 ? 13.563 -13.148 0.949 1.00 85.44 90 ASP A N 1
ATOM 698 C CA . ASP A 1 90 ? 12.632 -12.436 1.824 1.00 85.44 90 ASP A CA 1
ATOM 699 C C . ASP A 1 90 ? 11.982 -11.250 1.109 1.00 85.44 90 ASP A C 1
ATOM 701 O O . ASP A 1 90 ? 10.772 -11.035 1.254 1.00 85.44 90 ASP A O 1
ATOM 705 N N . LEU A 1 91 ? 12.742 -10.514 0.293 1.00 85.06 91 LEU A N 1
ATOM 706 C CA . LEU A 1 91 ? 12.205 -9.529 -0.647 1.00 85.06 91 LEU A CA 1
ATOM 707 C C . LEU A 1 91 ? 11.176 -10.180 -1.579 1.00 85.06 91 LEU A C 1
ATOM 709 O O . LEU A 1 91 ? 10.055 -9.683 -1.716 1.00 85.06 91 LEU A O 1
ATOM 713 N N . GLN A 1 92 ? 11.511 -11.338 -2.155 1.00 86.81 92 GLN A N 1
ATOM 714 C CA . GLN A 1 92 ? 10.614 -12.070 -3.046 1.00 86.81 92 GLN A CA 1
ATOM 715 C C . GLN A 1 92 ? 9.293 -12.443 -2.376 1.00 86.81 92 GLN A C 1
ATOM 717 O O . GLN A 1 92 ? 8.213 -12.242 -2.943 1.00 86.81 92 GLN A O 1
ATOM 722 N N . LYS A 1 93 ? 9.368 -12.981 -1.160 1.00 87.44 93 LYS A N 1
ATOM 723 C CA . LYS A 1 93 ? 8.196 -13.384 -0.384 1.00 87.44 93 LYS A CA 1
ATOM 724 C C . LYS A 1 93 ? 7.295 -12.191 -0.068 1.00 87.44 93 LYS A C 1
ATOM 726 O O . LYS A 1 93 ? 6.074 -12.298 -0.202 1.00 87.44 93 LYS A O 1
ATOM 731 N N . ARG A 1 94 ? 7.881 -11.055 0.317 1.00 86.62 94 ARG A N 1
ATOM 732 C CA . ARG A 1 94 ? 7.139 -9.829 0.637 1.00 86.62 94 ARG A CA 1
ATOM 733 C C . ARG A 1 94 ? 6.507 -9.207 -0.613 1.00 86.62 94 ARG A C 1
ATOM 735 O O . ARG A 1 94 ? 5.320 -8.886 -0.583 1.00 86.62 94 ARG A O 1
ATOM 742 N N . LEU A 1 95 ? 7.230 -9.153 -1.736 1.00 87.62 95 LEU A N 1
ATOM 743 C CA . LEU A 1 95 ? 6.700 -8.665 -3.016 1.00 87.62 95 LEU A CA 1
ATOM 744 C C . LEU A 1 95 ? 5.524 -9.530 -3.496 1.00 87.62 95 LEU A C 1
ATOM 746 O O . LEU A 1 95 ? 4.501 -9.013 -3.944 1.00 87.62 95 LEU A O 1
ATOM 750 N N . ARG A 1 96 ? 5.636 -10.855 -3.337 1.00 89.69 96 ARG A N 1
ATOM 751 C CA . ARG A 1 96 ? 4.567 -11.813 -3.647 1.00 89.69 96 ARG A CA 1
ATOM 752 C C . ARG A 1 96 ? 3.338 -11.615 -2.773 1.00 89.69 96 ARG A C 1
ATOM 754 O O . ARG A 1 96 ? 2.224 -11.675 -3.278 1.00 89.69 96 ARG A O 1
ATOM 761 N N . SER A 1 97 ? 3.530 -11.332 -1.486 1.00 86.69 97 SER A N 1
ATOM 762 C CA . SER A 1 97 ? 2.423 -11.006 -0.584 1.00 86.69 97 SER A CA 1
ATOM 763 C C . SER A 1 97 ? 1.722 -9.702 -0.969 1.00 86.69 97 SER A C 1
ATOM 765 O O . SER A 1 97 ? 0.503 -9.619 -0.842 1.00 86.69 97 SER A O 1
ATOM 767 N N . LYS A 1 98 ? 2.471 -8.688 -1.420 1.00 85.19 98 LYS A N 1
ATOM 768 C CA . LYS A 1 98 ? 1.914 -7.380 -1.789 1.00 85.19 98 LYS A CA 1
ATOM 769 C C . LYS A 1 98 ? 1.171 -7.419 -3.123 1.00 85.19 98 LYS A C 1
ATOM 771 O O . LYS A 1 98 ? 0.038 -6.956 -3.205 1.00 85.19 98 LYS A O 1
ATOM 776 N N . LEU A 1 99 ? 1.803 -7.975 -4.158 1.00 87.50 99 LEU A N 1
ATOM 777 C CA . LEU A 1 99 ? 1.213 -8.079 -5.496 1.00 87.50 99 LEU A CA 1
ATOM 778 C C . LEU A 1 99 ? 0.137 -9.172 -5.580 1.00 87.50 99 LEU A C 1
ATOM 780 O O . LEU A 1 99 ? -0.697 -9.138 -6.486 1.00 87.50 99 LEU A O 1
ATOM 784 N N . ASP A 1 100 ? 0.124 -10.118 -4.634 1.00 87.44 100 ASP A N 1
ATOM 785 C CA . ASP A 1 100 ? -0.893 -11.165 -4.503 1.00 87.44 100 ASP A CA 1
ATOM 786 C C . ASP A 1 100 ? -1.086 -11.894 -5.853 1.00 87.44 100 ASP A C 1
ATOM 788 O O . ASP A 1 100 ? -0.124 -12.350 -6.479 1.00 87.44 100 ASP A O 1
ATOM 792 N N . ARG A 1 101 ? -2.317 -11.940 -6.371 1.00 87.75 101 ARG A N 1
ATOM 793 C CA . ARG A 1 101 ? -2.663 -12.526 -7.676 1.00 87.75 101 ARG A CA 1
ATOM 794 C C . ARG A 1 101 ? -1.950 -11.905 -8.886 1.00 87.75 101 ARG A C 1
ATOM 796 O O . ARG A 1 101 ? -1.889 -12.550 -9.928 1.00 87.75 101 ARG A O 1
ATOM 803 N N . ASN A 1 102 ? -1.442 -10.674 -8.779 1.00 89.94 102 ASN A N 1
ATOM 804 C CA . ASN A 1 102 ? -0.751 -9.988 -9.875 1.00 89.94 102 ASN A CA 1
ATOM 805 C C . ASN A 1 102 ? 0.740 -10.341 -9.936 1.00 89.94 102 ASN A C 1
ATOM 807 O O . ASN A 1 102 ? 1.381 -10.009 -10.930 1.00 89.94 102 ASN A O 1
ATOM 811 N N . TYR A 1 103 ? 1.287 -11.011 -8.915 1.00 90.62 103 TYR A N 1
ATOM 812 C CA . TYR A 1 103 ? 2.719 -11.287 -8.816 1.00 90.62 103 TYR A CA 1
ATOM 813 C C . TYR A 1 103 ? 3.250 -12.026 -10.047 1.00 90.62 103 TYR A C 1
ATOM 815 O O . TYR A 1 103 ? 4.132 -11.514 -10.723 1.00 90.62 103 TYR A O 1
ATOM 823 N N . GLU A 1 104 ? 2.678 -13.180 -10.401 1.00 90.38 104 GLU A N 1
ATOM 824 C CA . GLU A 1 104 ? 3.183 -13.994 -11.520 1.00 90.38 104 GLU A CA 1
ATOM 825 C C . GLU A 1 104 ? 3.142 -13.242 -12.856 1.00 90.38 104 GLU A C 1
ATOM 827 O O . GLU A 1 104 ? 4.075 -13.314 -13.655 1.00 90.38 104 GLU A O 1
ATOM 832 N N . VAL A 1 105 ? 2.077 -12.469 -13.084 1.00 92.25 105 VAL A N 1
ATOM 833 C CA . VAL A 1 105 ? 1.920 -11.671 -14.306 1.00 92.25 105 VAL A CA 1
ATOM 834 C C . VAL A 1 105 ? 2.931 -10.526 -14.328 1.00 92.25 105 VAL A C 1
ATOM 836 O O . VAL A 1 105 ? 3.539 -10.270 -15.366 1.00 92.25 105 VAL A O 1
ATOM 839 N N . PHE A 1 106 ? 3.152 -9.862 -13.193 1.00 92.12 106 PHE A N 1
ATOM 840 C CA . PHE A 1 106 ? 4.160 -8.816 -13.055 1.00 92.12 106 PHE A CA 1
ATOM 841 C C . PHE A 1 106 ? 5.566 -9.369 -13.315 1.00 92.12 106 PHE A C 1
ATOM 843 O O . PHE A 1 106 ? 6.283 -8.838 -14.162 1.00 92.12 106 PHE A O 1
ATOM 850 N N . MET A 1 107 ? 5.926 -10.487 -12.673 1.00 91.31 107 MET A N 1
ATOM 851 C CA . MET A 1 107 ? 7.228 -11.132 -12.856 1.00 91.31 107 MET A CA 1
ATOM 852 C C . MET A 1 107 ? 7.446 -11.581 -14.305 1.00 91.31 107 MET A C 1
ATOM 854 O O . MET A 1 107 ? 8.530 -11.390 -14.850 1.00 91.31 107 MET A O 1
ATOM 858 N N . GLY A 1 108 ? 6.416 -12.138 -14.950 1.00 90.56 108 GLY A N 1
ATOM 859 C CA . GLY A 1 108 ? 6.480 -12.549 -16.352 1.00 90.56 108 GLY A CA 1
ATOM 860 C C . GLY A 1 108 ? 6.704 -11.376 -17.310 1.00 90.56 108 GLY A C 1
ATOM 861 O O . GLY A 1 108 ? 7.523 -11.476 -18.220 1.00 90.56 108 GLY A O 1
ATOM 862 N N . ASN A 1 109 ? 6.032 -10.242 -17.083 1.00 92.25 109 ASN A N 1
ATOM 863 C CA . ASN A 1 109 ? 6.250 -9.029 -17.879 1.00 92.25 109 ASN A CA 1
ATOM 864 C C . ASN A 1 109 ? 7.638 -8.424 -17.630 1.00 92.25 109 ASN A C 1
ATOM 866 O O . ASN A 1 109 ? 8.267 -7.956 -18.574 1.00 92.25 109 ASN A O 1
ATOM 870 N N . MET A 1 110 ? 8.145 -8.481 -16.396 1.00 91.56 110 MET A N 1
ATOM 871 C CA . MET A 1 110 ? 9.495 -8.015 -16.076 1.00 91.56 110 MET A CA 1
ATOM 872 C C . MET A 1 110 ? 10.571 -8.870 -16.758 1.00 91.56 110 MET A C 1
ATOM 874 O O . MET A 1 110 ? 11.492 -8.337 -17.374 1.00 91.56 110 MET A O 1
ATOM 878 N N . ALA A 1 111 ? 10.417 -10.196 -16.722 1.00 90.81 111 ALA A N 1
ATOM 879 C CA . ALA A 1 111 ? 11.288 -11.120 -17.442 1.00 90.81 111 ALA A CA 1
ATOM 880 C C . ALA A 1 111 ? 11.250 -10.868 -18.958 1.00 90.81 111 ALA A C 1
ATOM 882 O O . ALA A 1 111 ? 12.301 -10.782 -19.589 1.00 90.81 111 ALA A O 1
ATOM 883 N N . GLY A 1 112 ? 10.057 -10.669 -19.528 1.00 89.31 112 GLY A N 1
ATOM 884 C CA . GLY A 1 112 ? 9.902 -10.321 -20.941 1.00 89.31 112 GLY A CA 1
ATOM 885 C C . GLY A 1 112 ? 10.560 -8.986 -21.306 1.00 89.31 112 GLY A C 1
ATOM 886 O O . GLY A 1 112 ? 11.230 -8.896 -22.332 1.00 89.31 112 GLY A O 1
ATOM 887 N N . LEU A 1 113 ? 10.427 -7.960 -20.459 1.00 90.19 113 LEU A N 1
ATOM 888 C CA . LEU A 1 113 ? 11.100 -6.672 -20.648 1.00 90.19 113 LEU A CA 1
ATOM 889 C C . LEU A 1 113 ? 12.622 -6.834 -20.642 1.00 90.19 113 LEU A C 1
ATOM 891 O O . LEU A 1 113 ? 13.303 -6.312 -21.524 1.00 90.19 113 LEU A O 1
ATOM 895 N N . SER A 1 114 ? 13.143 -7.580 -19.671 1.00 89.19 114 SER A N 1
ATOM 896 C CA . SER A 1 114 ? 14.568 -7.869 -19.561 1.00 89.19 114 SER A CA 1
ATOM 897 C C . SER A 1 114 ? 15.091 -8.622 -20.786 1.00 89.19 114 SER A C 1
ATOM 899 O O . SER A 1 114 ? 16.105 -8.221 -21.348 1.00 89.19 114 SER A O 1
ATOM 901 N N . GLU A 1 115 ? 14.386 -9.655 -21.251 1.00 88.75 115 GLU A N 1
ATOM 902 C CA . GLU A 1 115 ? 14.770 -10.409 -22.448 1.00 88.75 115 GLU A CA 1
ATOM 903 C C . GLU A 1 115 ? 14.766 -9.517 -23.701 1.00 88.75 115 GLU A C 1
ATOM 905 O O . GLU A 1 115 ? 15.693 -9.560 -24.511 1.00 88.75 115 GLU A O 1
ATOM 910 N N . LEU A 1 116 ? 13.753 -8.657 -23.858 1.00 86.44 116 LEU A N 1
ATOM 911 C CA . LEU A 1 116 ? 13.693 -7.693 -24.959 1.00 86.44 116 LEU A CA 1
ATOM 912 C C . LEU A 1 116 ? 14.896 -6.740 -24.941 1.00 86.44 116 LEU A C 1
ATOM 914 O O . LEU A 1 116 ? 15.507 -6.501 -25.986 1.00 86.44 116 LEU A O 1
ATOM 918 N N . LEU A 1 117 ? 15.246 -6.214 -23.765 1.00 85.94 117 LEU A N 1
ATOM 919 C CA . LEU A 1 117 ? 16.397 -5.331 -23.577 1.00 85.94 117 LEU A CA 1
ATOM 920 C C . LEU A 1 117 ? 17.720 -6.055 -23.874 1.00 85.94 117 LEU A C 1
ATOM 922 O O . LEU A 1 117 ? 18.571 -5.495 -24.565 1.00 85.94 117 LEU A O 1
ATOM 926 N N . GLU A 1 118 ? 17.884 -7.307 -23.447 1.00 85.75 118 GLU A N 1
ATOM 927 C CA . GLU A 1 118 ? 19.065 -8.125 -23.755 1.00 85.75 118 GLU A CA 1
ATOM 928 C C . GLU A 1 118 ? 19.194 -8.427 -25.253 1.00 85.75 118 GLU A C 1
ATOM 930 O O . GLU A 1 118 ? 20.247 -8.195 -25.853 1.00 85.75 118 GLU A O 1
ATOM 935 N N . GLN A 1 119 ? 18.116 -8.886 -25.898 1.00 82.06 119 GLN A N 1
ATOM 936 C CA . GLN A 1 119 ? 18.103 -9.163 -27.338 1.00 82.06 119 GLN A CA 1
ATOM 937 C C . GLN A 1 119 ? 18.506 -7.930 -28.153 1.00 82.06 119 GLN A C 1
ATOM 939 O O . GLN A 1 119 ? 19.159 -8.037 -29.196 1.00 82.06 119 GLN A O 1
ATOM 944 N N . LEU A 1 120 ? 18.113 -6.745 -27.692 1.00 75.25 120 LEU A N 1
ATOM 945 C CA . LEU A 1 120 ? 18.464 -5.489 -28.337 1.00 75.25 120 LEU A CA 1
ATOM 946 C C . LEU A 1 120 ? 19.877 -5.037 -28.014 1.00 75.25 120 LEU A C 1
ATOM 948 O O . LEU A 1 120 ? 20.535 -4.502 -28.904 1.00 75.25 120 LEU A O 1
ATOM 952 N N . SER A 1 121 ? 20.364 -5.313 -26.807 1.00 78.19 121 SER A N 1
ATOM 953 C CA . SER A 1 121 ? 21.749 -5.050 -26.424 1.00 78.19 121 SER A CA 1
ATOM 954 C C . SER A 1 121 ? 22.690 -5.815 -27.354 1.00 78.19 121 SER A C 1
ATOM 956 O O . SER A 1 121 ? 23.588 -5.228 -27.957 1.00 78.19 121 SER A O 1
ATOM 958 N N . HIS A 1 122 ? 22.382 -7.090 -27.613 1.00 77.00 122 HIS A N 1
ATOM 959 C CA . HIS A 1 122 ? 23.108 -7.918 -28.575 1.00 77.00 122 HIS A CA 1
ATOM 960 C C . HIS A 1 122 ? 23.005 -7.416 -30.022 1.00 77.00 122 HIS A C 1
ATOM 962 O O . HIS A 1 122 ? 23.996 -7.429 -30.748 1.00 77.00 122 HIS A O 1
ATOM 968 N N . LYS A 1 123 ? 21.826 -6.961 -30.468 1.00 70.94 123 LYS A N 1
ATOM 969 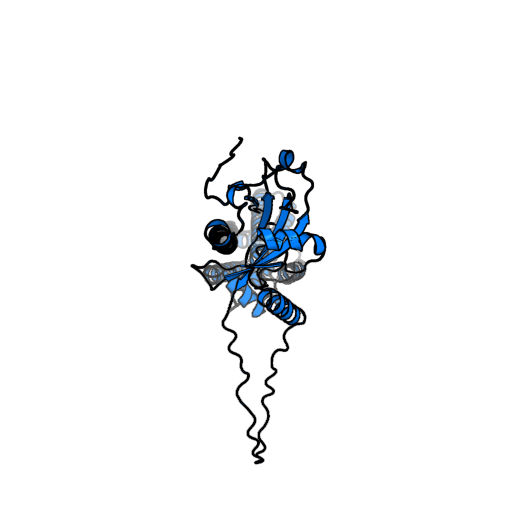C CA . LYS A 1 123 ? 21.646 -6.426 -31.833 1.00 70.94 123 LYS A CA 1
ATOM 970 C C . LYS A 1 123 ? 22.371 -5.099 -32.062 1.00 70.94 123 LYS A C 1
ATOM 972 O O . LYS A 1 123 ? 22.741 -4.806 -33.198 1.00 70.94 123 LYS A O 1
ATOM 977 N N . LEU A 1 124 ? 22.521 -4.295 -31.013 1.00 67.06 124 LEU A N 1
ATOM 978 C CA . LEU A 1 124 ? 23.097 -2.950 -31.061 1.00 67.06 124 LEU A CA 1
ATOM 979 C C . LEU A 1 124 ? 24.553 -2.893 -30.553 1.00 67.06 124 LEU A C 1
ATOM 981 O O . LEU A 1 124 ? 25.135 -1.808 -30.560 1.00 67.06 124 LEU A O 1
ATOM 985 N N . ASP A 1 125 ? 25.130 -4.038 -30.165 1.00 67.00 125 ASP A N 1
ATOM 986 C CA . ASP A 1 125 ? 26.486 -4.203 -29.607 1.00 67.00 125 ASP A CA 1
ATOM 987 C C . ASP A 1 125 ? 26.759 -3.295 -28.389 1.00 67.00 125 ASP A C 1
ATOM 989 O O . ASP A 1 125 ? 27.811 -2.664 -28.243 1.00 67.00 125 ASP A O 1
ATOM 993 N N . VAL A 1 126 ? 25.760 -3.183 -27.508 1.00 60.88 126 VAL A N 1
ATOM 994 C CA . VAL A 1 126 ? 25.771 -2.284 -26.344 1.00 60.88 126 VAL A CA 1
ATOM 995 C C . VAL A 1 126 ? 26.564 -2.928 -25.211 1.00 60.88 126 VAL A C 1
ATOM 997 O O . VAL A 1 126 ? 26.012 -3.450 -24.251 1.00 60.88 126 VAL A O 1
ATOM 1000 N N . GLY A 1 127 ? 27.889 -2.930 -25.342 1.00 48.81 127 GLY A N 1
ATOM 1001 C CA . GLY A 1 127 ? 28.774 -3.468 -24.304 1.00 48.81 127 GLY A CA 1
ATOM 1002 C C . GLY A 1 127 ? 30.266 -3.503 -24.632 1.00 48.81 127 GLY A C 1
ATOM 1003 O O . GLY A 1 127 ? 31.066 -3.620 -23.710 1.00 48.81 127 GLY A O 1
ATOM 1004 N N . VAL A 1 128 ? 30.671 -3.375 -25.904 1.00 40.19 128 VAL A N 1
ATOM 1005 C CA . VAL A 1 128 ? 32.066 -3.666 -26.316 1.00 40.19 128 VAL A CA 1
ATOM 1006 C C . VAL A 1 128 ? 32.803 -2.479 -26.953 1.00 40.19 128 VAL A C 1
ATOM 1008 O O . VAL A 1 128 ? 34.029 -2.491 -27.058 1.00 40.19 128 VAL A O 1
ATOM 1011 N N . THR A 1 129 ? 32.125 -1.399 -27.343 1.00 40.97 129 THR A N 1
ATOM 1012 C CA . THR A 1 129 ? 32.819 -0.286 -28.011 1.00 40.97 129 THR A CA 1
ATOM 1013 C C . THR A 1 129 ? 33.527 0.655 -27.037 1.00 40.97 129 THR A C 1
ATOM 1015 O O . THR A 1 129 ? 32.934 1.610 -26.532 1.00 40.97 129 THR A O 1
ATOM 1018 N N . ASP A 1 130 ? 34.834 0.442 -26.863 1.00 39.25 130 ASP A N 1
ATOM 1019 C CA . ASP A 1 130 ? 35.782 1.497 -26.499 1.00 39.25 130 ASP A CA 1
ATOM 1020 C C . ASP A 1 130 ? 35.656 2.625 -27.540 1.00 39.25 130 ASP A C 1
ATOM 1022 O O . ASP A 1 130 ? 36.031 2.487 -28.709 1.00 39.25 130 ASP A O 1
ATOM 1026 N N . MET A 1 131 ? 35.062 3.746 -27.126 1.00 46.22 131 MET A N 1
ATOM 1027 C CA . MET A 1 131 ? 34.802 4.957 -27.920 1.00 46.22 131 MET A CA 1
ATOM 1028 C C . MET A 1 131 ? 36.099 5.722 -28.274 1.00 46.22 131 MET A C 1
ATOM 1030 O O . MET A 1 131 ? 36.129 6.952 -28.278 1.00 46.22 131 MET A O 1
ATOM 1034 N N . LYS A 1 132 ? 37.199 5.008 -28.545 1.00 38.53 132 LYS A N 1
ATOM 1035 C CA . LYS A 1 132 ? 38.534 5.559 -28.832 1.00 38.53 132 LYS A CA 1
ATOM 1036 C C . LYS A 1 132 ? 39.035 5.292 -30.249 1.00 38.53 132 LYS A C 1
ATOM 1038 O O . LYS A 1 132 ? 40.147 5.698 -30.580 1.00 38.53 132 LYS A O 1
ATOM 1043 N N . THR A 1 133 ? 38.254 4.648 -31.115 1.00 40.94 133 THR A N 1
ATOM 1044 C CA . THR A 1 133 ? 38.666 4.451 -32.511 1.00 40.94 133 THR A CA 1
ATOM 1045 C C . THR A 1 133 ? 38.334 5.682 -33.368 1.00 40.94 133 THR A C 1
ATOM 1047 O O . THR A 1 133 ? 37.174 6.100 -33.426 1.00 40.94 133 THR A O 1
ATOM 1050 N N . PRO A 1 134 ? 39.331 6.304 -34.034 1.00 41.47 134 PRO A N 1
ATOM 1051 C CA . PRO A 1 134 ? 39.097 7.462 -34.882 1.00 41.47 134 PRO A CA 1
ATOM 1052 C C . PRO A 1 134 ? 38.265 7.067 -36.105 1.00 41.47 134 PRO A C 1
ATOM 1054 O O . PRO A 1 134 ? 38.543 6.101 -36.817 1.00 41.47 134 PRO A O 1
ATOM 1057 N N . VAL A 1 135 ? 37.208 7.844 -36.315 1.00 44.38 135 VAL A N 1
ATOM 1058 C CA . VAL A 1 135 ? 36.176 7.657 -37.330 1.00 44.38 135 VAL A CA 1
ATOM 1059 C C . VAL A 1 135 ? 36.775 7.826 -38.729 1.00 44.38 135 VAL A C 1
ATOM 1061 O O . VAL A 1 135 ? 37.109 8.933 -39.133 1.00 44.38 135 VAL A O 1
ATOM 1064 N N . THR A 1 136 ? 36.847 6.752 -39.515 1.00 46.09 136 THR A N 1
ATOM 1065 C CA . THR A 1 136 ? 36.902 6.871 -40.980 1.00 46.09 136 THR A CA 1
ATOM 1066 C C . THR A 1 136 ? 35.485 7.115 -41.507 1.00 46.09 136 THR A C 1
ATOM 1068 O O . THR A 1 136 ? 34.549 6.366 -41.220 1.00 46.09 136 THR A O 1
ATOM 1071 N N . GLU A 1 137 ? 35.296 8.227 -42.216 1.00 53.97 137 GLU A N 1
ATOM 1072 C CA . GLU A 1 137 ? 33.995 8.903 -42.324 1.00 53.97 137 GLU A CA 1
ATOM 1073 C C . GLU A 1 137 ? 32.931 8.164 -43.157 1.00 53.97 137 GLU A C 1
ATOM 1075 O O . GLU A 1 137 ? 31.749 8.259 -42.847 1.00 53.97 137 GLU A O 1
ATOM 1080 N N . ALA A 1 138 ? 33.292 7.377 -44.174 1.00 45.44 138 ALA A N 1
ATOM 1081 C CA . ALA A 1 138 ? 32.296 6.804 -45.094 1.00 45.44 138 ALA A CA 1
ATOM 1082 C C . ALA A 1 138 ? 31.756 5.422 -44.666 1.00 45.44 138 ALA A C 1
ATOM 1084 O O . ALA A 1 138 ? 30.551 5.167 -44.727 1.00 45.44 138 ALA A O 1
ATOM 1085 N N . TRP A 1 139 ? 32.632 4.529 -44.193 1.00 44.62 139 TRP A N 1
ATOM 1086 C CA . TRP A 1 139 ? 32.267 3.164 -43.782 1.00 44.62 139 TRP A CA 1
ATOM 1087 C C . TRP A 1 139 ? 31.443 3.150 -42.487 1.00 44.62 139 TRP A C 1
ATOM 1089 O O . TRP A 1 139 ? 30.507 2.358 -42.336 1.00 44.62 139 TRP A O 1
ATOM 1099 N N . ASN A 1 140 ? 31.731 4.094 -41.587 1.00 57.88 140 ASN A N 1
ATOM 1100 C CA . ASN A 1 140 ? 31.017 4.242 -40.328 1.00 57.88 140 ASN A CA 1
ATOM 1101 C C . ASN A 1 140 ? 29.601 4.784 -40.520 1.00 57.88 140 ASN A C 1
ATOM 1103 O O . ASN A 1 140 ? 28.714 4.312 -39.830 1.00 57.88 140 ASN A O 1
ATOM 1107 N N . ILE A 1 141 ? 29.333 5.667 -41.490 1.00 53.59 141 ILE A N 1
ATOM 1108 C CA . ILE A 1 141 ? 27.971 6.177 -41.743 1.00 53.59 141 ILE A CA 1
ATOM 1109 C C . ILE A 1 141 ? 27.052 5.083 -42.308 1.00 53.59 141 ILE A C 1
ATOM 1111 O O . ILE A 1 141 ? 25.874 5.028 -41.957 1.00 53.59 141 ILE A O 1
ATOM 1115 N N . TRP A 1 142 ? 27.562 4.184 -43.158 1.00 52.16 142 TRP A N 1
ATOM 1116 C CA . TRP A 1 142 ? 26.752 3.090 -43.711 1.00 52.16 142 TRP A CA 1
ATOM 1117 C C . TRP A 1 142 ? 26.471 1.997 -42.673 1.00 52.16 142 TRP A C 1
ATOM 1119 O O . TRP A 1 142 ? 25.327 1.558 -42.551 1.00 52.16 142 TRP A O 1
ATOM 1129 N N . LYS A 1 143 ? 27.469 1.625 -41.856 1.00 56.12 143 LYS A N 1
ATOM 1130 C CA . LYS A 1 143 ? 27.256 0.765 -40.680 1.00 56.12 143 LYS A CA 1
ATOM 1131 C C . LYS A 1 143 ? 26.330 1.421 -39.656 1.00 56.12 143 LYS A C 1
ATOM 1133 O O . LYS A 1 143 ? 25.393 0.774 -39.213 1.00 56.12 143 LYS A O 1
ATOM 1138 N N . PHE A 1 144 ? 26.505 2.708 -39.367 1.00 57.34 144 PHE A N 1
ATOM 1139 C CA . PHE A 1 144 ? 25.620 3.514 -38.519 1.00 57.34 144 PHE A CA 1
ATOM 1140 C C . PHE A 1 144 ? 24.180 3.492 -39.042 1.00 57.34 144 PHE A C 1
ATOM 1142 O O . PHE A 1 144 ? 23.246 3.239 -38.298 1.00 57.34 144 PHE A O 1
ATOM 1149 N N . ARG A 1 145 ? 23.977 3.648 -40.351 1.00 56.06 145 ARG A N 1
ATOM 1150 C CA . ARG A 1 145 ? 22.649 3.588 -40.974 1.00 56.06 145 ARG A CA 1
ATOM 1151 C C . ARG A 1 145 ? 22.034 2.178 -40.968 1.00 56.06 145 ARG A C 1
ATOM 1153 O O . ARG A 1 145 ? 20.813 2.059 -41.010 1.00 56.06 145 ARG A O 1
ATOM 1160 N N . LYS A 1 146 ? 22.860 1.127 -40.926 1.00 55.31 146 LYS A N 1
ATOM 1161 C CA . LYS A 1 146 ? 22.438 -0.284 -40.872 1.00 55.31 146 LYS A CA 1
ATOM 1162 C C . LYS A 1 146 ? 22.150 -0.760 -39.438 1.00 55.31 146 LYS A C 1
ATOM 1164 O O . LYS A 1 146 ? 21.225 -1.539 -39.249 1.00 55.31 146 LYS A O 1
ATOM 1169 N N . ILE A 1 147 ? 22.913 -0.270 -38.457 1.00 55.03 147 ILE A N 1
ATOM 1170 C CA . ILE A 1 147 ? 22.765 -0.549 -37.018 1.00 55.03 147 ILE A CA 1
ATOM 1171 C C . ILE A 1 147 ? 21.618 0.283 -36.431 1.00 55.03 147 ILE A C 1
ATOM 1173 O O . ILE A 1 147 ? 20.781 -0.242 -35.706 1.00 55.03 147 ILE A O 1
ATOM 1177 N N . LEU A 1 148 ? 21.500 1.559 -36.811 1.00 59.56 148 LEU A N 1
ATOM 1178 C CA . LEU A 1 148 ? 20.429 2.437 -36.348 1.00 59.56 148 LEU A CA 1
ATOM 1179 C C . LEU A 1 148 ? 19.226 2.426 -37.291 1.00 59.56 148 LEU A C 1
ATOM 1181 O O . LEU A 1 148 ? 18.807 3.458 -37.825 1.00 59.56 148 LEU A O 1
ATOM 1185 N N . SER A 1 149 ? 18.666 1.238 -37.520 1.00 68.44 149 SER A N 1
ATOM 1186 C CA . SER A 1 149 ? 17.426 1.142 -38.279 1.00 68.44 149 SER A CA 1
ATOM 1187 C C . SER A 1 149 ? 16.295 1.782 -37.466 1.00 68.44 149 SER A C 1
ATOM 1189 O O . SER A 1 149 ? 16.023 1.396 -36.329 1.00 68.44 149 SER A O 1
ATOM 1191 N N . LYS A 1 150 ? 15.633 2.775 -38.062 1.00 74.50 150 LYS A N 1
ATOM 1192 C CA . LYS A 1 150 ? 14.464 3.455 -37.494 1.00 74.50 150 LYS A CA 1
ATOM 1193 C C . LYS A 1 150 ? 13.424 2.457 -36.960 1.00 74.50 150 LYS A C 1
ATOM 1195 O O . LYS A 1 150 ? 12.947 2.589 -35.843 1.00 74.50 150 LYS A O 1
ATOM 1200 N N . ALA A 1 151 ? 13.176 1.402 -37.737 1.00 76.88 151 ALA A N 1
ATOM 1201 C CA . ALA A 1 151 ? 12.246 0.333 -37.398 1.00 76.88 151 ALA A CA 1
ATOM 1202 C C . ALA A 1 151 ? 12.620 -0.419 -36.109 1.00 76.88 151 ALA A C 1
ATOM 1204 O O . ALA A 1 151 ? 11.726 -0.814 -35.374 1.00 76.88 151 ALA A O 1
ATOM 1205 N N . VAL A 1 152 ? 13.915 -0.594 -35.813 1.00 77.50 152 VAL A N 1
ATOM 1206 C CA . VAL A 1 152 ? 14.364 -1.255 -34.574 1.00 77.50 152 VAL A CA 1
ATOM 1207 C C . VAL A 1 152 ? 14.062 -0.388 -33.357 1.00 77.50 152 VAL A C 1
ATOM 1209 O O . VAL A 1 152 ? 13.551 -0.913 -32.378 1.00 77.50 152 VAL A O 1
ATOM 1212 N N . TYR A 1 153 ? 14.331 0.920 -33.412 1.00 78.50 153 TYR A N 1
ATOM 1213 C CA . TYR A 1 153 ? 14.033 1.822 -32.291 1.00 78.50 153 TYR A CA 1
ATOM 1214 C C . TYR A 1 153 ? 12.534 2.072 -32.115 1.00 78.50 153 TYR A C 1
ATOM 1216 O O . TYR A 1 153 ? 12.071 2.141 -30.980 1.00 78.50 153 TYR A O 1
ATOM 1224 N N . ASP A 1 154 ? 11.782 2.170 -33.214 1.00 83.62 154 ASP A N 1
ATOM 1225 C CA . ASP A 1 154 ? 10.322 2.283 -33.171 1.00 83.62 154 ASP A CA 1
ATOM 1226 C C . ASP A 1 154 ? 9.698 1.022 -32.537 1.00 83.62 154 ASP A C 1
ATOM 1228 O O . ASP A 1 154 ? 8.936 1.137 -31.580 1.00 83.62 154 ASP A O 1
ATOM 1232 N N . ASP A 1 155 ? 10.060 -0.180 -33.008 1.00 84.19 155 ASP A N 1
ATOM 1233 C CA . ASP A 1 155 ? 9.582 -1.456 -32.443 1.00 84.19 155 ASP A CA 1
ATOM 1234 C C . ASP A 1 155 ? 9.998 -1.623 -30.975 1.00 84.19 155 ASP A C 1
ATOM 1236 O O . ASP A 1 155 ? 9.190 -2.015 -30.133 1.00 84.19 155 ASP A O 1
ATOM 1240 N N . LEU A 1 156 ? 11.245 -1.263 -30.654 1.00 82.88 156 LEU A N 1
ATOM 1241 C CA . LEU A 1 156 ? 11.773 -1.278 -29.296 1.00 82.88 156 LEU A CA 1
ATOM 1242 C C . LEU A 1 156 ? 10.938 -0.403 -28.359 1.00 82.88 156 LEU A C 1
ATOM 1244 O O . LEU A 1 156 ? 10.473 -0.874 -27.322 1.00 82.88 156 LEU A O 1
ATOM 1248 N N . LEU A 1 157 ? 10.750 0.867 -28.716 1.00 87.69 157 LEU A N 1
ATOM 1249 C CA . LEU A 1 157 ? 10.021 1.802 -27.871 1.00 87.69 157 LEU A CA 1
ATOM 1250 C C . LEU A 1 157 ? 8.571 1.379 -27.686 1.00 87.69 157 LEU A C 1
ATOM 1252 O O . LEU A 1 157 ? 8.082 1.465 -26.568 1.00 87.69 157 LEU A O 1
ATOM 1256 N N . VAL A 1 158 ? 7.914 0.877 -28.735 1.00 91.56 158 VAL A N 1
ATOM 1257 C CA . VAL A 1 158 ? 6.538 0.366 -28.641 1.00 91.56 158 VAL A CA 1
ATOM 1258 C C . VAL A 1 158 ? 6.451 -0.815 -27.672 1.00 91.56 158 VAL A C 1
ATOM 1260 O O . VAL A 1 158 ? 5.539 -0.870 -26.850 1.00 91.56 158 VAL A O 1
ATOM 1263 N N . LYS A 1 159 ? 7.402 -1.754 -27.727 1.00 90.06 159 LYS A N 1
ATOM 1264 C CA . LYS A 1 159 ? 7.404 -2.924 -26.838 1.00 90.06 159 LYS A CA 1
ATOM 1265 C C . LYS A 1 159 ? 7.730 -2.570 -25.390 1.00 90.06 159 LYS A C 1
ATOM 1267 O O . LYS A 1 159 ? 7.054 -3.075 -24.491 1.00 90.06 159 LYS A O 1
ATOM 1272 N N . ILE A 1 160 ? 8.720 -1.703 -25.152 1.00 91.06 160 ILE A N 1
ATOM 1273 C CA . ILE A 1 160 ? 9.022 -1.216 -23.797 1.00 91.06 160 ILE A CA 1
ATOM 1274 C C . ILE A 1 160 ? 7.822 -0.452 -23.243 1.00 91.06 160 ILE A C 1
ATOM 1276 O O . ILE A 1 160 ? 7.403 -0.735 -22.128 1.00 91.06 160 ILE A O 1
ATOM 1280 N N . ASP A 1 161 ? 7.247 0.470 -24.017 1.00 93.25 161 ASP A N 1
ATOM 1281 C CA . ASP A 1 161 ? 6.092 1.270 -23.599 1.00 93.25 161 ASP A CA 1
ATOM 1282 C C . ASP A 1 161 ? 4.889 0.397 -23.235 1.00 93.25 161 ASP A C 1
ATOM 1284 O O . ASP A 1 161 ? 4.311 0.551 -22.157 1.00 93.25 161 ASP A O 1
ATOM 1288 N N . GLY A 1 162 ? 4.564 -0.587 -24.079 1.00 93.62 162 GLY A N 1
ATOM 1289 C CA . GLY A 1 162 ? 3.502 -1.549 -23.797 1.00 93.62 162 GLY A CA 1
ATOM 1290 C C . GLY A 1 162 ? 3.758 -2.342 -22.514 1.00 93.62 162 GLY A C 1
ATOM 1291 O O . GLY A 1 162 ? 2.870 -2.456 -21.670 1.00 93.62 162 GLY A O 1
ATOM 1292 N N . THR A 1 163 ? 4.984 -2.836 -22.325 1.00 93.00 163 THR A N 1
ATOM 1293 C CA . THR A 1 163 ? 5.337 -3.644 -21.147 1.00 93.00 163 THR A CA 1
ATOM 1294 C C . THR A 1 163 ? 5.341 -2.808 -19.865 1.00 93.00 163 THR A C 1
ATOM 1296 O O . THR A 1 163 ? 4.726 -3.200 -18.877 1.00 93.00 163 THR A O 1
ATOM 1299 N N . ASN A 1 164 ? 5.941 -1.616 -19.886 1.00 94.12 164 ASN A N 1
ATOM 1300 C CA . ASN A 1 164 ? 5.933 -0.679 -18.761 1.00 94.12 164 ASN A CA 1
ATOM 1301 C C . ASN A 1 164 ? 4.517 -0.217 -18.404 1.00 94.12 164 ASN A C 1
ATOM 1303 O O . ASN A 1 164 ? 4.190 -0.101 -17.225 1.00 94.12 164 ASN A O 1
ATOM 1307 N N . THR A 1 165 ? 3.653 -0.001 -19.399 1.00 95.69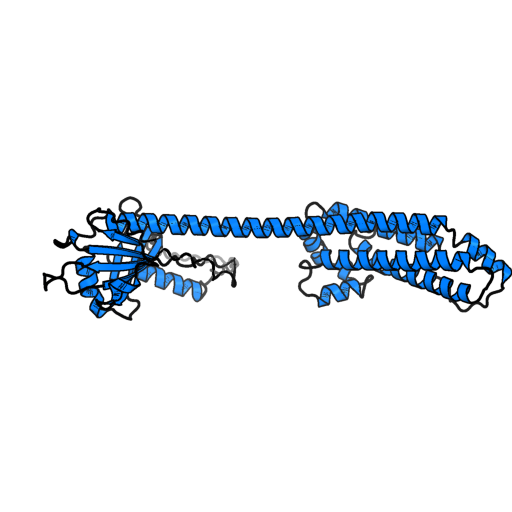 165 THR A N 1
ATOM 1308 C CA . THR A 1 165 ? 2.241 0.338 -19.167 1.00 95.69 165 THR A CA 1
ATOM 1309 C C . THR A 1 165 ? 1.510 -0.791 -18.444 1.00 95.69 165 THR A C 1
ATOM 1311 O O . THR A 1 165 ? 0.749 -0.533 -17.507 1.00 95.69 165 THR A O 1
ATOM 1314 N N . ILE A 1 166 ? 1.759 -2.046 -18.834 1.00 94.44 166 ILE A N 1
ATOM 1315 C CA . ILE A 1 166 ? 1.200 -3.223 -18.155 1.00 94.44 166 ILE A CA 1
ATOM 1316 C C . ILE A 1 166 ? 1.729 -3.311 -16.720 1.00 94.44 166 ILE A C 1
ATOM 1318 O O . ILE A 1 166 ? 0.928 -3.410 -15.792 1.00 94.44 166 ILE A O 1
ATOM 1322 N N . LEU A 1 167 ? 3.051 -3.227 -16.525 1.00 94.31 167 LEU A N 1
ATOM 1323 C CA . LEU A 1 167 ? 3.686 -3.283 -15.203 1.00 94.31 167 LEU A CA 1
ATOM 1324 C C . LEU A 1 167 ? 3.119 -2.212 -14.268 1.00 94.31 167 LEU A C 1
ATOM 1326 O O . LEU A 1 167 ? 2.661 -2.534 -13.172 1.00 94.31 167 LEU A O 1
ATOM 1330 N N . LYS A 1 168 ? 3.060 -0.962 -14.737 1.00 95.12 168 LYS A N 1
ATOM 1331 C CA . LYS A 1 168 ? 2.472 0.157 -14.001 1.00 95.12 168 LYS A CA 1
ATOM 1332 C C . LYS A 1 168 ? 1.019 -0.119 -13.624 1.00 95.12 168 LYS A C 1
ATOM 1334 O O . LYS A 1 168 ? 0.645 0.021 -12.466 1.00 95.12 168 LYS A O 1
ATOM 1339 N N . THR A 1 169 ? 0.211 -0.578 -14.579 1.00 94.56 169 THR A N 1
ATOM 1340 C CA . THR A 1 169 ? -1.208 -0.882 -14.340 1.00 94.56 169 THR A CA 1
ATOM 1341 C C . THR A 1 169 ? -1.382 -1.960 -13.269 1.00 94.56 169 THR A C 1
ATOM 1343 O O . THR A 1 169 ? -2.259 -1.839 -12.415 1.00 94.56 169 THR A O 1
ATOM 1346 N N . LEU A 1 170 ? -0.551 -3.007 -13.282 1.00 92.44 170 LEU A N 1
ATOM 1347 C CA . LEU A 1 170 ? -0.607 -4.082 -12.288 1.00 92.44 170 LEU A CA 1
ATOM 1348 C C . LEU A 1 170 ? -0.270 -3.580 -10.879 1.00 92.44 170 LEU A C 1
ATOM 1350 O O . LEU A 1 170 ? -0.939 -3.981 -9.922 1.00 92.44 170 LEU A O 1
ATOM 1354 N N . VAL A 1 171 ? 0.732 -2.704 -10.760 1.00 92.38 171 VAL A N 1
ATOM 1355 C CA . VAL A 1 171 ? 1.142 -2.093 -9.486 1.00 92.38 171 VAL A CA 1
ATOM 1356 C C . VAL A 1 171 ? 0.071 -1.124 -8.977 1.00 92.38 171 VAL A C 1
ATOM 1358 O O . VAL A 1 171 ? -0.369 -1.265 -7.835 1.00 92.38 171 VAL A O 1
ATOM 1361 N N . ASP A 1 172 ? -0.436 -0.229 -9.829 1.00 91.25 172 ASP A N 1
ATOM 1362 C CA . ASP A 1 172 ? -1.506 0.723 -9.493 1.00 91.25 172 ASP A CA 1
ATOM 1363 C C . ASP A 1 172 ? -2.775 0.000 -9.014 1.00 91.25 172 ASP A C 1
ATOM 1365 O O . ASP A 1 172 ? -3.371 0.340 -7.988 1.00 91.25 172 ASP A O 1
ATOM 1369 N N . GLN A 1 173 ? -3.178 -1.059 -9.721 1.00 89.19 173 GLN A N 1
ATOM 1370 C CA . GLN A 1 173 ? -4.324 -1.876 -9.323 1.00 89.19 173 GLN A CA 1
ATOM 1371 C C . GLN A 1 173 ? -4.089 -2.590 -7.991 1.00 89.19 173 GLN A C 1
ATOM 1373 O O . GLN A 1 173 ? -5.017 -2.687 -7.186 1.00 89.19 173 GLN A O 1
ATOM 1378 N N . SER A 1 174 ? -2.874 -3.088 -7.743 1.00 87.44 174 SER A N 1
ATOM 1379 C CA . SER A 1 174 ? -2.535 -3.736 -6.473 1.00 87.44 174 SER A CA 1
ATOM 1380 C C . SER A 1 174 ? -2.643 -2.756 -5.307 1.00 87.44 174 SER A C 1
ATOM 1382 O O . SER A 1 174 ? -3.275 -3.069 -4.298 1.00 87.44 174 SER A O 1
ATOM 1384 N N . PHE A 1 175 ? -2.114 -1.545 -5.482 1.00 84.25 175 PHE A N 1
ATOM 1385 C CA . PHE A 1 175 ? -2.158 -0.484 -4.480 1.00 84.25 175 PHE A CA 1
ATOM 1386 C C . PHE A 1 175 ? -3.601 -0.088 -4.128 1.00 84.25 175 PHE A C 1
ATOM 1388 O O . PHE A 1 175 ? -4.001 -0.111 -2.964 1.00 84.25 175 PHE A O 1
ATOM 1395 N N . HIS A 1 176 ? -4.446 0.155 -5.136 1.00 84.06 176 HIS A N 1
ATOM 1396 C CA . HIS A 1 176 ? -5.863 0.459 -4.909 1.00 84.06 176 HIS A CA 1
ATOM 1397 C C . HIS A 1 176 ? -6.621 -0.675 -4.197 1.00 84.06 176 HIS A C 1
ATOM 1399 O O . HIS A 1 176 ? -7.521 -0.432 -3.383 1.00 84.06 176 HIS A O 1
ATOM 1405 N N . LEU A 1 177 ? -6.285 -1.934 -4.487 1.00 80.38 177 LEU A N 1
ATOM 1406 C CA . LEU A 1 177 ? -6.880 -3.081 -3.799 1.00 80.38 177 LEU A CA 1
ATOM 1407 C C . LEU A 1 177 ? -6.435 -3.158 -2.337 1.00 80.38 177 LEU A C 1
ATOM 1409 O O . LEU A 1 177 ? -7.245 -3.492 -1.472 1.00 80.38 177 LEU A O 1
ATOM 1413 N N . GLU A 1 178 ? -5.182 -2.832 -2.046 1.00 79.25 178 GLU A N 1
ATOM 1414 C CA . GLU A 1 178 ? -4.667 -2.784 -0.683 1.00 79.25 178 GLU A CA 1
ATOM 1415 C C . GLU A 1 178 ? -5.346 -1.678 0.140 1.00 79.25 178 GLU A C 1
ATOM 1417 O O . GLU A 1 178 ? -5.869 -1.948 1.224 1.00 79.25 178 GLU A O 1
ATOM 1422 N N . ASP A 1 179 ? -5.468 -0.471 -0.412 1.00 79.25 179 ASP A N 1
ATOM 1423 C CA . ASP A 1 179 ? -6.158 0.652 0.232 1.00 79.25 179 ASP A CA 1
ATOM 1424 C C . ASP A 1 179 ? -7.631 0.350 0.514 1.00 79.25 179 ASP A C 1
ATOM 1426 O O . ASP A 1 179 ? -8.160 0.618 1.601 1.00 79.25 179 ASP A O 1
ATOM 1430 N N . THR A 1 180 ? -8.321 -0.261 -0.451 1.00 77.75 180 THR A N 1
ATOM 1431 C CA . THR A 1 180 ? -9.720 -0.655 -0.255 1.00 77.75 180 THR A CA 1
ATOM 1432 C C . THR A 1 180 ? -9.864 -1.766 0.785 1.00 77.75 180 THR A C 1
ATOM 1434 O O . THR A 1 180 ? -10.817 -1.725 1.571 1.00 77.75 180 THR A O 1
ATOM 1437 N N . LYS A 1 181 ? -8.927 -2.726 0.856 1.00 74.44 181 LYS A N 1
ATOM 1438 C CA . LYS A 1 181 ? -8.880 -3.744 1.921 1.00 74.44 181 LYS A CA 1
ATOM 1439 C C . LYS A 1 181 ? -8.671 -3.092 3.293 1.00 74.44 181 LYS A C 1
ATOM 1441 O O . LYS A 1 181 ? -9.485 -3.341 4.186 1.00 74.44 181 LYS A O 1
ATOM 1446 N N . LYS A 1 182 ? -7.680 -2.204 3.444 1.00 74.06 182 LYS A N 1
ATOM 1447 C CA . LYS A 1 182 ? -7.398 -1.468 4.695 1.00 74.06 182 LYS A CA 1
ATOM 1448 C C . LYS A 1 182 ? -8.620 -0.677 5.168 1.00 74.06 182 LYS A C 1
ATOM 1450 O O . LYS A 1 182 ? -9.040 -0.786 6.322 1.00 74.06 182 LYS A O 1
ATOM 1455 N N . ARG A 1 183 ? -9.279 0.044 4.253 1.00 73.44 183 ARG A N 1
ATOM 1456 C CA . ARG A 1 183 ? -10.496 0.813 4.558 1.00 73.44 183 ARG A CA 1
ATOM 1457 C C . ARG A 1 183 ? -11.663 -0.076 5.001 1.00 73.44 183 ARG A C 1
ATOM 1459 O O . ARG A 1 183 ? -12.374 0.273 5.943 1.00 73.44 183 ARG A O 1
ATOM 1466 N N . ARG A 1 184 ? -11.864 -1.231 4.356 1.00 70.81 184 ARG A N 1
ATOM 1467 C CA . ARG A 1 184 ? -12.912 -2.199 4.735 1.00 70.81 184 ARG A CA 1
ATOM 1468 C C . ARG A 1 184 ? -12.636 -2.856 6.087 1.00 70.81 184 ARG A C 1
ATOM 1470 O O . ARG A 1 184 ? -13.559 -3.008 6.881 1.00 70.81 184 ARG A O 1
ATOM 1477 N N . GLN A 1 185 ? -11.388 -3.230 6.361 1.00 68.19 185 GLN A N 1
ATOM 1478 C CA . GLN A 1 185 ? -10.991 -3.828 7.639 1.00 68.19 185 GLN A CA 1
ATOM 1479 C C . GLN A 1 185 ? -11.197 -2.854 8.801 1.00 68.19 185 GLN A C 1
ATOM 1481 O O . GLN A 1 185 ? -11.813 -3.225 9.801 1.00 68.19 185 GLN A O 1
ATOM 1486 N N . SER A 1 186 ? -10.785 -1.593 8.627 1.00 72.06 186 SER A N 1
ATOM 1487 C CA . SER A 1 186 ? -11.051 -0.525 9.593 1.00 72.06 186 SER A CA 1
ATOM 1488 C C . SER A 1 186 ? -12.551 -0.384 9.866 1.00 72.06 186 SER A C 1
ATOM 1490 O O . SER A 1 186 ? -12.975 -0.412 11.020 1.00 72.06 186 SER A O 1
ATOM 1492 N N . TRP A 1 187 ? -13.385 -0.352 8.820 1.00 70.12 187 TRP A N 1
ATOM 1493 C CA . TRP A 1 187 ? -14.836 -0.255 8.990 1.00 70.12 187 TRP A CA 1
ATOM 1494 C C . TRP A 1 187 ? -15.440 -1.446 9.746 1.00 70.12 187 TRP A C 1
ATOM 1496 O O . TRP A 1 187 ? -16.285 -1.254 10.616 1.00 70.12 187 TRP A O 1
ATOM 1506 N N . ASN A 1 188 ? -14.992 -2.671 9.461 1.00 73.62 188 ASN A N 1
ATOM 1507 C CA . ASN A 1 188 ? -15.471 -3.867 10.157 1.00 73.62 188 ASN A CA 1
ATOM 1508 C C . ASN A 1 188 ? -15.109 -3.853 11.648 1.00 73.62 188 ASN A C 1
ATOM 1510 O O . ASN A 1 188 ? -15.942 -4.212 12.482 1.00 73.62 188 ASN A O 1
ATOM 1514 N N . TYR A 1 189 ? -13.893 -3.421 11.991 1.00 69.69 189 TYR A N 1
ATOM 1515 C CA . TYR A 1 189 ? -13.472 -3.241 13.381 1.00 69.69 189 TYR A CA 1
ATOM 1516 C C . TYR A 1 189 ? -14.326 -2.176 14.087 1.00 69.69 189 TYR A C 1
ATOM 1518 O O . TYR A 1 189 ? -14.889 -2.432 15.155 1.00 69.69 189 TYR A O 1
ATOM 1526 N N . LEU A 1 190 ? -14.508 -1.014 13.451 1.00 71.81 190 LEU A N 1
ATOM 1527 C CA . LEU A 1 190 ? -15.342 0.064 13.984 1.00 71.81 190 LEU A CA 1
ATOM 1528 C C . LEU A 1 190 ? -16.792 -0.388 14.187 1.00 71.81 190 LEU A C 1
ATOM 1530 O O . LEU A 1 190 ? -17.368 -0.147 15.246 1.00 71.81 190 LEU A O 1
ATOM 1534 N N . LEU A 1 191 ? -17.372 -1.097 13.216 1.00 78.81 191 LEU A N 1
ATOM 1535 C CA . LEU A 1 191 ? -18.736 -1.612 13.297 1.00 78.81 191 LEU A CA 1
ATOM 1536 C C . LEU A 1 191 ? -18.912 -2.578 14.474 1.00 78.81 191 LEU A C 1
ATOM 1538 O O . LEU A 1 191 ? -19.879 -2.446 15.226 1.00 78.81 191 LEU A O 1
ATOM 1542 N N . LYS A 1 192 ? -17.974 -3.514 14.675 1.00 77.69 192 LYS A N 1
ATOM 1543 C CA . LYS A 1 192 ? -17.996 -4.431 15.827 1.00 77.69 192 LYS A CA 1
ATOM 1544 C C . LYS A 1 192 ? -17.949 -3.666 17.152 1.00 77.69 192 LYS A C 1
ATOM 1546 O O . LYS A 1 192 ? -18.728 -3.964 18.058 1.00 77.69 192 LYS A O 1
ATOM 1551 N N . ARG A 1 193 ? -17.102 -2.637 17.248 1.00 73.88 193 ARG A N 1
ATOM 1552 C CA . ARG A 1 193 ? -17.003 -1.775 18.436 1.00 73.88 193 ARG A CA 1
ATOM 1553 C C . ARG A 1 193 ? -18.302 -1.010 18.705 1.00 73.88 193 ARG A C 1
ATOM 1555 O O . ARG A 1 193 ? -18.773 -0.994 19.840 1.00 73.88 193 ARG A O 1
ATOM 1562 N N . TYR A 1 194 ? -18.928 -0.450 17.668 1.00 74.75 194 TYR A N 1
ATOM 1563 C CA . TYR A 1 194 ? -20.240 0.199 17.780 1.00 74.75 194 TYR A CA 1
ATOM 1564 C C . TYR A 1 194 ? -21.330 -0.766 18.245 1.00 74.75 194 TYR A C 1
ATOM 1566 O O . TYR A 1 194 ? -22.121 -0.426 19.124 1.00 74.75 194 TYR A O 1
ATOM 1574 N N . GLN A 1 195 ? -21.366 -1.979 17.689 1.00 79.88 195 GLN A N 1
ATOM 1575 C CA . GLN A 1 195 ? -22.321 -3.007 18.099 1.00 79.88 195 GLN A CA 1
ATOM 1576 C C . GLN A 1 195 ? -22.124 -3.402 19.568 1.00 79.88 195 GLN A C 1
ATOM 1578 O O . GLN A 1 195 ? -23.108 -3.470 20.304 1.00 79.88 195 GLN A O 1
ATOM 1583 N N . LYS A 1 196 ? -20.876 -3.606 20.016 1.00 78.69 196 LYS A N 1
ATOM 1584 C CA . LYS A 1 196 ? -20.554 -3.911 21.422 1.00 78.69 196 LYS A CA 1
ATOM 1585 C C . LYS A 1 196 ? -20.982 -2.771 22.353 1.00 78.69 196 LYS A C 1
ATOM 1587 O O . LYS A 1 196 ? -21.714 -3.009 23.309 1.00 78.69 196 LYS A O 1
ATOM 1592 N N . SER A 1 197 ? -20.617 -1.528 22.033 1.00 77.62 197 SER A N 1
ATOM 1593 C CA . SER A 1 197 ? -20.998 -0.349 22.826 1.00 77.62 197 SER A CA 1
ATOM 1594 C C . SER A 1 197 ? -22.521 -0.181 22.924 1.00 77.62 197 SER A C 1
ATOM 1596 O O . SER A 1 197 ? -23.050 0.025 24.015 1.00 77.62 197 SER A O 1
ATOM 1598 N N . ARG A 1 198 ? -23.248 -0.362 21.811 1.00 80.06 198 ARG A N 1
ATOM 1599 C CA . ARG A 1 198 ? -24.717 -0.305 21.793 1.00 80.06 198 ARG A CA 1
ATOM 1600 C C . ARG A 1 198 ? -25.350 -1.387 22.669 1.00 80.06 198 ARG A C 1
ATOM 1602 O O . ARG A 1 198 ? -26.279 -1.073 23.406 1.00 80.06 198 ARG A O 1
ATOM 1609 N N . LYS A 1 199 ? -24.850 -2.627 22.615 1.00 83.00 199 LYS A N 1
ATOM 1610 C CA . LYS A 1 199 ? -25.334 -3.726 23.470 1.00 83.00 199 LYS A CA 1
ATOM 1611 C C . LYS A 1 199 ? -25.168 -3.400 24.955 1.00 83.00 199 LYS A C 1
ATOM 1613 O O . LYS A 1 199 ? -26.110 -3.578 25.719 1.00 83.00 199 LYS A O 1
ATOM 1618 N N . HIS A 1 200 ? -24.009 -2.873 25.350 1.00 83.19 200 HIS A N 1
ATOM 1619 C CA . HIS A 1 200 ? -23.770 -2.467 26.736 1.00 83.19 200 HIS A CA 1
ATOM 1620 C C . HIS A 1 200 ? -24.659 -1.296 27.167 1.00 83.19 200 HIS A C 1
ATOM 1622 O O . HIS A 1 200 ? -25.241 -1.346 28.246 1.00 83.19 200 HIS A O 1
ATOM 1628 N N . ALA A 1 201 ? -24.834 -0.278 26.318 1.00 81.44 201 ALA A N 1
ATOM 1629 C CA . ALA A 1 201 ? -25.742 0.833 26.603 1.00 81.44 201 ALA A CA 1
ATOM 1630 C C . ALA A 1 201 ? -27.196 0.358 26.784 1.00 81.44 201 ALA A C 1
ATOM 1632 O O . ALA A 1 201 ? -27.887 0.812 27.694 1.00 81.44 201 ALA A O 1
ATOM 1633 N N . GLU A 1 202 ? -27.652 -0.580 25.949 1.00 82.69 202 GLU A N 1
ATOM 1634 C CA . GLU A 1 202 ? -28.985 -1.179 26.051 1.00 82.69 202 GLU A CA 1
ATOM 1635 C C . GLU A 1 202 ? -29.143 -2.020 27.325 1.00 82.69 202 GLU A C 1
ATOM 1637 O O . GLU A 1 202 ? -30.145 -1.883 28.028 1.00 82.69 202 GLU A O 1
ATOM 1642 N N . GLY A 1 203 ? -28.157 -2.862 27.651 1.00 84.06 203 GLY A N 1
ATOM 1643 C CA . GLY A 1 203 ? -28.157 -3.664 28.875 1.00 84.06 203 GLY A CA 1
ATOM 1644 C C . GLY A 1 203 ? -28.169 -2.796 30.133 1.00 84.06 203 GLY A C 1
ATOM 1645 O O . GLY A 1 203 ? -28.956 -3.042 31.043 1.00 84.06 203 GLY A O 1
ATOM 1646 N N . LEU A 1 204 ? -27.364 -1.733 30.147 1.00 86.00 204 LEU A N 1
ATOM 1647 C CA . LEU A 1 204 ? -27.301 -0.778 31.247 1.00 86.00 204 LEU A CA 1
ATOM 1648 C C . LEU A 1 204 ? -28.614 0.006 31.396 1.00 86.00 204 LEU A C 1
ATOM 1650 O O . LEU A 1 204 ? -29.113 0.163 32.506 1.00 86.00 204 LEU A O 1
ATOM 1654 N N . PHE A 1 205 ? -29.219 0.442 30.287 1.00 83.81 205 PHE A N 1
ATOM 1655 C CA . PHE A 1 205 ? -30.538 1.079 30.300 1.00 83.81 205 PHE A CA 1
ATOM 1656 C C . PHE A 1 205 ? -31.611 0.147 30.879 1.00 83.81 205 PHE A C 1
ATOM 1658 O O . PHE A 1 205 ? -32.370 0.554 31.760 1.00 83.81 205 PHE A O 1
ATOM 1665 N N . LYS A 1 206 ? -31.648 -1.115 30.429 1.00 84.25 206 LYS A N 1
ATOM 1666 C CA . LYS A 1 206 ? -32.581 -2.126 30.947 1.00 84.25 206 LYS A CA 1
ATOM 1667 C C . LYS A 1 206 ? -32.361 -2.385 32.435 1.00 84.25 206 LYS A C 1
ATOM 1669 O O . LYS A 1 206 ? -33.339 -2.412 33.173 1.00 84.25 206 LYS A O 1
ATOM 1674 N N . ALA A 1 207 ? -31.111 -2.492 32.885 1.00 86.25 207 ALA A N 1
ATOM 1675 C CA . ALA A 1 207 ? -30.785 -2.663 34.298 1.00 86.25 207 ALA A CA 1
ATOM 1676 C C . ALA A 1 207 ? -31.230 -1.453 35.138 1.00 86.25 207 ALA A C 1
ATOM 1678 O O . ALA A 1 207 ? -31.897 -1.621 36.150 1.00 86.25 207 ALA A O 1
ATOM 1679 N N . ILE A 1 208 ? -30.925 -0.223 34.714 1.00 86.38 208 ILE A N 1
ATOM 1680 C CA . ILE A 1 208 ? -31.212 0.983 35.509 1.00 86.38 208 ILE A CA 1
ATOM 1681 C C . ILE A 1 208 ? -32.709 1.305 35.567 1.00 86.38 208 ILE A C 1
ATOM 1683 O O . ILE A 1 208 ? -33.198 1.707 36.621 1.00 86.38 208 ILE A O 1
ATOM 1687 N N . ILE A 1 209 ? -33.431 1.177 34.450 1.00 82.94 209 ILE A N 1
ATOM 1688 C CA . ILE A 1 209 ? -34.848 1.567 34.361 1.00 82.94 209 ILE A CA 1
ATOM 1689 C C . ILE A 1 209 ? -35.779 0.390 34.661 1.00 82.94 209 ILE A C 1
ATOM 1691 O O . ILE A 1 209 ? -36.772 0.551 35.370 1.00 82.94 209 ILE A O 1
ATOM 1695 N N . GLY A 1 210 ? -35.469 -0.787 34.114 1.00 75.81 210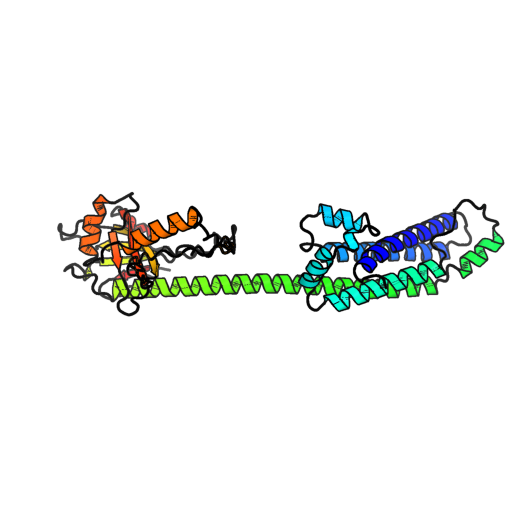 GLY A N 1
ATOM 1696 C CA . GLY A 1 210 ? -36.275 -1.999 34.266 1.00 75.81 210 GLY A CA 1
ATOM 1697 C C . GLY A 1 210 ? -35.907 -2.851 35.481 1.00 75.81 210 GLY A C 1
ATOM 1698 O O . GLY A 1 210 ? -36.739 -3.636 35.927 1.00 75.81 210 GLY A O 1
ATOM 1699 N N . GLY A 1 211 ? -34.697 -2.702 36.025 1.00 74.88 211 GLY A N 1
ATOM 1700 C CA . GLY A 1 211 ? -34.228 -3.490 37.162 1.00 74.88 211 GLY A CA 1
ATOM 1701 C C . GLY A 1 211 ? -34.788 -3.031 38.511 1.00 74.88 211 GLY A C 1
ATOM 1702 O O . GLY A 1 211 ? -35.242 -1.899 38.699 1.00 74.88 211 GLY A O 1
ATOM 1703 N N . GLY A 1 212 ? -34.705 -3.923 39.499 1.00 81.12 212 GLY A N 1
ATOM 1704 C CA . GLY A 1 212 ? -35.188 -3.714 40.870 1.00 81.12 212 GLY A CA 1
ATOM 1705 C C . GLY A 1 212 ? -34.310 -2.819 41.757 1.00 81.12 212 GLY A C 1
ATOM 1706 O O . GLY A 1 212 ? -34.370 -2.957 42.980 1.00 81.12 212 GLY A O 1
ATOM 1707 N N . TYR A 1 213 ? -33.496 -1.942 41.159 1.00 85.44 213 TYR A N 1
ATOM 1708 C CA . TYR A 1 213 ? -32.469 -1.125 41.824 1.00 85.44 213 TYR A CA 1
ATOM 1709 C C . TYR A 1 213 ? -32.967 0.242 42.322 1.00 85.44 213 TYR A C 1
ATOM 1711 O O . TYR A 1 213 ? -32.187 1.028 42.852 1.00 85.44 213 TYR A O 1
ATOM 1719 N N . TRP A 1 214 ? -34.256 0.543 42.158 1.00 84.44 214 TRP A N 1
ATOM 1720 C CA . TRP A 1 214 ? -34.912 1.728 42.720 1.00 84.44 214 TRP A CA 1
ATOM 1721 C C . TRP A 1 214 ? -36.046 1.285 43.642 1.00 84.44 214 TRP A C 1
ATOM 1723 O O . TRP A 1 214 ? -37.180 1.102 43.192 1.00 84.44 214 TRP A O 1
ATOM 1733 N N . ARG A 1 215 ? -35.731 1.081 44.924 1.00 83.50 215 ARG A N 1
ATOM 1734 C CA . ARG A 1 215 ? -36.679 0.640 45.966 1.00 83.50 215 ARG A CA 1
ATOM 1735 C C . ARG A 1 215 ? -37.104 1.782 46.893 1.00 83.50 215 ARG A C 1
ATOM 1737 O O . ARG A 1 215 ? -37.882 1.571 47.821 1.00 83.50 215 ARG A O 1
ATOM 1744 N N . CYS A 1 216 ? -36.610 2.989 46.643 1.00 81.75 216 CYS A N 1
ATOM 1745 C CA . CYS A 1 216 ? -36.952 4.196 47.380 1.00 81.75 216 CYS A CA 1
ATOM 1746 C C . CYS A 1 216 ? -38.375 4.714 47.076 1.00 81.75 216 CYS A C 1
ATOM 1748 O O . CYS A 1 216 ? -38.929 4.529 45.990 1.00 81.75 216 CYS A O 1
ATOM 1750 N N . GLN A 1 217 ? -38.957 5.446 48.031 1.00 80.81 217 GLN A N 1
ATOM 1751 C CA . GLN A 1 217 ? -40.274 6.086 47.869 1.00 80.81 217 GLN A CA 1
ATOM 1752 C C . GLN A 1 217 ? -40.229 7.306 46.930 1.00 80.81 217 GLN A C 1
ATOM 1754 O O . GLN A 1 217 ? -41.241 7.694 46.350 1.00 80.81 217 GLN A O 1
ATOM 1759 N N . CYS A 1 218 ? -39.043 7.884 46.719 1.00 80.00 218 CYS A N 1
ATOM 1760 C CA . CYS A 1 218 ? -38.804 9.023 45.834 1.00 80.00 218 CYS A CA 1
ATOM 1761 C C . CYS A 1 218 ? -38.535 8.633 44.368 1.00 80.00 218 CYS A C 1
ATOM 1763 O O . CYS A 1 218 ? -38.152 9.497 43.583 1.00 80.00 218 CYS A O 1
ATOM 1765 N N . LYS A 1 219 ? -38.807 7.382 43.957 1.00 79.44 219 LYS A N 1
ATOM 1766 C CA . LYS A 1 219 ? -38.579 6.876 42.586 1.00 79.44 219 LYS A CA 1
ATOM 1767 C C . LYS A 1 219 ? -39.080 7.812 41.476 1.00 79.44 219 LYS A C 1
ATOM 1769 O O . LYS A 1 219 ? -38.391 7.996 40.479 1.00 79.44 219 LYS A O 1
ATOM 1774 N N . LYS A 1 220 ? -40.248 8.435 41.669 1.00 79.56 220 LYS A N 1
ATOM 1775 C CA . LYS A 1 220 ? -40.877 9.365 40.707 1.00 79.56 220 LYS A CA 1
ATOM 1776 C C . LYS A 1 220 ? -40.107 10.672 40.498 1.00 79.56 220 LYS A C 1
ATOM 1778 O O . LYS A 1 220 ? -40.340 11.372 39.524 1.00 79.56 220 LYS A O 1
ATOM 1783 N N . HIS A 1 221 ? -39.201 11.006 41.411 1.00 80.69 221 HIS A N 1
ATOM 1784 C CA . HIS A 1 221 ? -38.400 12.224 41.362 1.00 80.69 221 HIS A CA 1
ATOM 1785 C C . HIS A 1 221 ? -36.977 11.967 40.853 1.00 80.69 221 HIS A C 1
ATOM 1787 O O . HIS A 1 221 ? -36.199 12.904 40.684 1.00 80.69 221 HIS A O 1
ATOM 1793 N N . HIS A 1 222 ? -36.608 10.713 40.589 1.00 84.56 222 HIS A N 1
ATOM 1794 C CA . HIS A 1 222 ? -35.296 10.393 40.045 1.00 84.56 222 HIS A CA 1
ATOM 1795 C C . HIS A 1 222 ? -35.295 10.478 38.522 1.00 84.56 222 HIS A C 1
ATOM 1797 O O . HIS A 1 222 ? -36.169 9.951 37.833 1.00 84.56 222 HIS A O 1
ATOM 1803 N N . CYS A 1 223 ? -34.272 11.135 37.990 1.00 83.12 223 CYS A N 1
ATOM 1804 C CA . CYS A 1 223 ? -33.996 11.190 36.563 1.00 83.12 223 CYS A CA 1
ATOM 1805 C C . CYS A 1 223 ? -32.565 10.727 36.295 1.00 83.12 223 CYS A C 1
ATOM 1807 O O . CYS A 1 223 ? -31.649 10.991 37.077 1.00 83.12 223 CYS A O 1
ATOM 1809 N N . VAL A 1 224 ? -32.385 10.078 35.150 1.00 85.69 224 VAL A N 1
ATOM 1810 C CA . VAL A 1 224 ? -31.090 9.653 34.621 1.00 85.69 224 VAL A CA 1
ATOM 1811 C C . VAL A 1 224 ? -30.814 10.446 33.354 1.00 85.69 224 VAL A C 1
ATOM 1813 O O . VAL A 1 224 ? -31.663 10.524 32.468 1.00 85.69 224 VAL A O 1
ATOM 1816 N N . HIS A 1 225 ? -29.629 11.034 33.257 1.00 84.19 225 HIS A N 1
ATOM 1817 C CA . HIS A 1 225 ? -29.170 11.778 32.091 1.00 84.19 225 HIS A CA 1
ATOM 1818 C C . HIS A 1 225 ? -28.013 11.017 31.455 1.00 84.19 225 HIS A C 1
ATOM 1820 O O . HIS A 1 225 ? -26.916 10.946 32.013 1.00 84.19 225 HIS A O 1
ATOM 1826 N N . LEU A 1 226 ? -28.267 10.416 30.296 1.00 78.69 226 LEU A N 1
ATOM 1827 C CA . LEU A 1 226 ? -27.291 9.599 29.583 1.00 78.69 226 LEU A CA 1
ATOM 1828 C C . LEU A 1 226 ? -26.460 10.457 28.629 1.00 78.69 226 LEU A C 1
ATOM 1830 O O . LEU A 1 226 ? -27.015 11.153 27.774 1.00 78.69 226 LEU A O 1
ATOM 1834 N N . GLN A 1 227 ? -25.135 10.344 28.728 1.00 75.12 227 GLN A N 1
ATOM 1835 C CA . GLN A 1 227 ? -24.220 10.860 27.718 1.00 75.12 227 GLN A CA 1
ATOM 1836 C C . GLN A 1 227 ? -23.796 9.736 26.775 1.00 75.12 227 GLN A C 1
ATOM 1838 O O . GLN A 1 227 ? -23.020 8.853 27.142 1.00 75.12 227 GLN A O 1
ATOM 1843 N N . LEU A 1 228 ? -24.257 9.785 25.528 1.00 64.25 228 LEU A N 1
ATOM 1844 C CA . LEU A 1 228 ? -23.716 8.915 24.488 1.00 64.25 228 LEU A CA 1
ATOM 1845 C C . LEU A 1 228 ? -22.393 9.517 24.004 1.00 64.25 228 LEU A C 1
ATOM 1847 O O . LEU A 1 228 ? -22.374 10.474 23.232 1.00 64.25 228 LEU A O 1
ATOM 1851 N N . GLN A 1 229 ? -21.270 8.991 24.491 1.00 60.06 229 GLN A N 1
ATOM 1852 C CA . GLN A 1 229 ? -19.953 9.409 24.018 1.00 60.06 229 GLN A CA 1
ATOM 1853 C C . GLN A 1 229 ? -19.720 8.883 22.594 1.00 60.06 229 GLN A C 1
ATOM 1855 O O . GLN A 1 229 ? -19.408 7.717 22.382 1.00 60.06 229 GLN A O 1
ATOM 1860 N N . ILE A 1 230 ? -19.846 9.768 21.604 1.00 54.59 230 ILE A N 1
ATOM 1861 C CA . ILE A 1 230 ? -19.573 9.464 20.186 1.00 54.59 230 ILE A CA 1
ATOM 1862 C C . ILE A 1 230 ? -18.050 9.374 19.920 1.00 54.59 230 ILE A C 1
ATOM 1864 O O . ILE A 1 230 ? -17.613 8.778 18.938 1.00 54.59 230 ILE A O 1
ATOM 1868 N N . ASN A 1 231 ? -17.219 9.889 20.837 1.00 50.12 231 ASN A N 1
ATOM 1869 C CA . ASN A 1 231 ? -15.769 10.074 20.668 1.00 50.12 231 ASN A CA 1
ATOM 1870 C C . ASN A 1 231 ? -14.898 8.830 20.904 1.00 50.12 231 ASN A C 1
ATOM 1872 O O . ASN A 1 231 ? -13.673 8.938 20.917 1.00 50.12 231 ASN A O 1
ATOM 1876 N N . SER A 1 232 ? -15.484 7.636 21.003 1.00 48.31 232 SER A N 1
ATOM 1877 C CA . SER A 1 232 ? -14.730 6.375 21.082 1.00 48.31 232 SER A CA 1
ATOM 1878 C C . SER A 1 232 ? -13.792 6.126 19.873 1.00 48.31 232 SER A C 1
ATOM 1880 O O . SER A 1 232 ? -13.072 5.130 19.858 1.00 48.31 232 SER A O 1
ATOM 1882 N N . LEU A 1 233 ? -13.801 7.002 18.862 1.00 49.62 233 LEU A N 1
ATOM 1883 C CA . LEU A 1 233 ? -13.025 6.928 17.625 1.00 49.62 233 LEU A CA 1
ATOM 1884 C C . LEU A 1 233 ? -11.713 7.733 17.609 1.00 49.62 233 LEU A C 1
ATOM 1886 O O . LEU A 1 233 ? -11.022 7.694 16.600 1.00 49.62 233 LEU A O 1
ATOM 1890 N N . GLN A 1 234 ? -11.361 8.497 18.650 1.00 44.38 234 GLN A N 1
ATOM 1891 C CA . GLN A 1 234 ? -10.136 9.324 18.612 1.00 44.38 234 GLN A CA 1
ATOM 1892 C C . GLN A 1 234 ? -8.864 8.603 19.095 1.00 44.38 234 GLN A C 1
ATOM 1894 O O . GLN A 1 234 ? -7.768 9.111 18.889 1.00 44.38 234 GLN A O 1
ATOM 1899 N N . SER A 1 235 ? -8.981 7.406 19.680 1.00 44.25 235 SER A N 1
ATOM 1900 C CA . SER A 1 235 ? -7.839 6.646 20.225 1.00 44.25 235 SER A CA 1
ATOM 1901 C C . SER A 1 235 ? -7.056 5.830 19.178 1.00 44.25 235 SER A C 1
ATOM 1903 O O . SER A 1 235 ? -6.188 5.044 19.534 1.00 44.25 235 SER A O 1
ATOM 1905 N N . THR A 1 236 ? -7.356 5.961 17.887 1.00 44.59 236 THR A N 1
ATOM 1906 C CA . THR A 1 236 ? -6.875 5.065 16.814 1.00 44.59 236 THR A CA 1
ATOM 1907 C C . THR A 1 236 ? -5.459 5.339 16.303 1.00 44.59 236 THR A C 1
ATOM 1909 O O . THR A 1 236 ? -5.133 4.912 15.198 1.00 44.59 236 THR A O 1
ATOM 1912 N N . LYS A 1 237 ? -4.603 6.043 17.052 1.00 42.91 237 LYS A N 1
ATOM 1913 C CA . LYS A 1 237 ? -3.215 6.260 16.608 1.00 42.91 237 LYS A CA 1
ATOM 1914 C C . LYS A 1 237 ? -2.203 5.251 17.139 1.00 42.91 237 LYS A C 1
ATOM 1916 O O . LYS A 1 237 ? -1.111 5.201 16.591 1.00 42.91 237 LYS A O 1
ATOM 1921 N N . GLU A 1 238 ? -2.549 4.416 18.113 1.00 40.81 238 GLU A N 1
ATOM 1922 C CA . GLU A 1 238 ? -1.567 3.530 18.740 1.00 40.81 238 GLU A CA 1
ATOM 1923 C C . GLU A 1 238 ? -2.144 2.117 18.919 1.00 40.81 238 GLU A C 1
ATOM 1925 O O . GLU A 1 238 ? -3.088 1.909 19.672 1.00 40.81 238 GLU A O 1
ATOM 1930 N N . TYR A 1 239 ? -1.553 1.175 18.175 1.00 42.06 239 TYR A N 1
ATOM 1931 C CA . TYR A 1 239 ? -1.658 -0.287 18.287 1.00 42.06 239 TYR A CA 1
ATOM 1932 C C . TYR A 1 239 ? -3.022 -0.948 17.972 1.00 42.06 239 TYR A C 1
ATOM 1934 O O . TYR A 1 239 ? -3.917 -0.992 18.810 1.00 42.06 239 TYR A O 1
ATOM 1942 N N . PRO A 1 240 ? -3.165 -1.568 16.780 1.00 46.75 240 PRO A N 1
ATOM 1943 C CA . PRO A 1 240 ? -4.307 -2.421 16.423 1.00 46.75 240 PRO A CA 1
ATOM 1944 C C . PRO A 1 240 ? -4.375 -3.761 17.176 1.00 46.75 240 PRO A C 1
ATOM 1946 O O . PRO A 1 240 ? -5.380 -4.454 17.046 1.00 46.75 240 PRO A O 1
ATOM 1949 N N . ASP A 1 241 ? -3.311 -4.134 17.893 1.00 41.12 241 ASP A N 1
ATOM 1950 C CA . ASP A 1 241 ? -3.074 -5.507 18.368 1.00 41.12 241 ASP A CA 1
ATOM 1951 C C . ASP A 1 241 ? -3.177 -5.666 19.890 1.00 41.12 241 ASP A C 1
ATOM 1953 O O . ASP A 1 241 ? -3.008 -6.760 20.423 1.00 41.12 241 ASP A O 1
ATOM 1957 N N . SER A 1 242 ? -3.484 -4.587 20.615 1.00 42.19 242 SER A N 1
ATOM 1958 C CA . SER A 1 242 ? -3.890 -4.747 21.999 1.00 42.19 242 SER A CA 1
ATOM 1959 C C . SER A 1 242 ? -5.366 -5.151 22.003 1.00 42.19 242 SER A C 1
ATOM 1961 O O . SER A 1 242 ? -6.275 -4.343 21.824 1.00 42.19 242 SER A O 1
ATOM 1963 N N . ASP A 1 243 ? -5.615 -6.431 22.281 1.00 43.94 243 ASP A N 1
ATOM 1964 C CA . ASP A 1 243 ? -6.921 -6.989 22.685 1.00 43.94 243 ASP A CA 1
ATOM 1965 C C . ASP A 1 243 ? -7.444 -6.353 24.000 1.00 43.94 243 ASP A C 1
ATOM 1967 O O . ASP A 1 243 ? -8.432 -6.770 24.606 1.00 43.94 243 ASP A O 1
ATOM 1971 N N . PHE A 1 244 ? -6.763 -5.299 24.456 1.00 40.22 244 PHE A N 1
ATOM 1972 C CA . PHE A 1 244 ? -7.178 -4.392 25.493 1.00 40.22 244 PHE A CA 1
ATOM 1973 C C . PHE A 1 244 ? -8.397 -3.626 25.001 1.00 40.22 244 PHE A C 1
ATOM 1975 O O . PHE A 1 244 ? -8.323 -2.550 24.406 1.00 40.22 244 PHE A O 1
ATOM 1982 N N . ASP A 1 245 ? -9.542 -4.243 25.273 1.00 49.03 245 ASP A N 1
ATOM 1983 C CA . ASP A 1 245 ? -10.847 -3.632 25.401 1.00 49.03 245 ASP A CA 1
ATOM 1984 C C . ASP A 1 245 ? -10.695 -2.156 25.759 1.00 49.03 245 ASP A C 1
ATOM 1986 O O . ASP A 1 245 ? -10.432 -1.791 26.907 1.00 49.03 245 ASP A O 1
ATOM 1990 N N . ALA A 1 246 ? -10.821 -1.293 24.751 1.00 49.06 246 ALA A N 1
ATOM 1991 C CA . ALA A 1 246 ? -10.930 0.132 24.960 1.00 49.06 246 ALA A CA 1
ATOM 1992 C C . ALA A 1 246 ? -12.201 0.327 25.789 1.00 49.06 246 ALA A C 1
ATOM 1994 O O . ALA A 1 246 ? -13.315 0.312 25.252 1.00 49.06 246 ALA A O 1
ATOM 1995 N N . ARG A 1 247 ? -12.009 0.362 27.114 1.00 59.09 247 ARG A N 1
ATOM 1996 C CA . ARG A 1 247 ? -13.045 0.181 28.128 1.00 59.09 247 ARG A CA 1
ATOM 1997 C C . ARG A 1 247 ? -14.171 1.135 27.802 1.00 59.09 247 ARG A C 1
ATOM 1999 O O . ARG A 1 247 ? -14.001 2.352 27.860 1.00 59.09 247 ARG A O 1
ATOM 2006 N N . SER A 1 248 ? -15.297 0.580 27.367 1.00 67.94 248 SER A N 1
ATOM 2007 C CA . SER A 1 248 ? -16.471 1.377 27.037 1.00 67.94 248 SER A CA 1
ATOM 2008 C C . SER A 1 248 ? -17.022 1.913 28.351 1.00 67.94 248 SER A C 1
ATOM 2010 O O . SER A 1 248 ? -17.803 1.247 29.017 1.00 67.94 248 SER A O 1
ATOM 2012 N N . GLN A 1 249 ? -16.536 3.080 28.761 1.00 79.81 249 GLN A N 1
ATOM 2013 C CA . GLN A 1 249 ? -17.012 3.789 29.936 1.00 79.81 249 GLN A CA 1
ATOM 2014 C C . GLN A 1 249 ? -18.307 4.511 29.580 1.00 79.81 249 GLN A C 1
ATOM 2016 O O . GLN A 1 249 ? -18.358 5.293 28.629 1.00 79.81 249 GLN A O 1
ATOM 2021 N N . PHE A 1 250 ? -19.357 4.268 30.357 1.00 82.81 250 PHE A N 1
ATOM 2022 C CA . PHE A 1 250 ? -20.648 4.921 30.170 1.00 82.81 250 PHE A CA 1
ATOM 2023 C C . PHE A 1 250 ? -20.843 5.967 31.253 1.00 82.81 250 PHE A C 1
ATOM 2025 O O . PHE A 1 250 ? -21.016 5.643 32.426 1.00 82.81 250 PHE A O 1
ATOM 2032 N N . ARG A 1 251 ? -20.803 7.238 30.854 1.00 84.12 251 ARG A N 1
ATOM 2033 C CA . ARG A 1 251 ? -20.993 8.370 31.756 1.00 84.12 251 ARG A CA 1
ATOM 2034 C C . ARG A 1 251 ? -22.472 8.721 31.847 1.00 84.12 251 ARG A C 1
ATOM 2036 O O . ARG A 1 251 ? -23.147 8.916 30.833 1.00 84.12 251 ARG A O 1
ATOM 2043 N N . MET A 1 252 ? -22.964 8.801 33.073 1.00 86.69 252 MET A N 1
ATOM 2044 C CA . MET A 1 252 ? -24.357 9.100 33.380 1.00 86.69 252 MET A CA 1
ATOM 2045 C C . MET A 1 252 ? -24.425 10.104 34.519 1.00 86.69 252 MET A C 1
ATOM 2047 O O . MET A 1 252 ? -23.553 10.139 35.382 1.00 86.69 252 MET A O 1
ATOM 2051 N N . ILE A 1 253 ? -25.476 10.913 34.534 1.00 86.38 253 ILE A N 1
ATOM 2052 C CA . ILE A 1 253 ? -25.754 11.816 35.646 1.00 86.38 253 ILE A CA 1
ATOM 2053 C C . ILE A 1 253 ? -27.100 11.429 36.236 1.00 86.38 253 ILE A C 1
ATOM 2055 O O . ILE A 1 253 ? -28.109 11.408 35.535 1.00 86.38 253 ILE A O 1
ATOM 2059 N N . PHE A 1 254 ? -27.120 11.134 37.527 1.00 86.38 254 PHE A N 1
ATOM 2060 C CA . PHE A 1 254 ? -28.352 10.970 38.277 1.00 86.38 254 PHE A CA 1
ATOM 2061 C C . PHE A 1 254 ? -28.756 12.312 38.871 1.00 86.38 254 PHE A C 1
ATOM 2063 O O . PHE A 1 254 ? -27.911 13.056 39.369 1.00 86.38 254 PHE A O 1
ATOM 2070 N N . SER A 1 255 ? -30.051 12.610 38.856 1.00 84.19 255 SER A N 1
ATOM 2071 C CA . SER A 1 255 ? -30.605 13.788 39.521 1.00 84.19 255 SER A CA 1
ATOM 2072 C C . SER A 1 255 ? -31.872 13.451 40.286 1.00 84.19 255 SER A C 1
ATOM 2074 O O . SER A 1 255 ? -32.655 12.614 39.833 1.00 84.19 255 SER A O 1
ATOM 2076 N N . ASN A 1 256 ? -32.110 14.157 41.384 1.00 79.69 256 ASN A N 1
ATOM 2077 C CA . ASN A 1 256 ? -33.359 14.092 42.132 1.00 79.69 256 ASN A CA 1
ATOM 2078 C C . ASN A 1 256 ? -34.096 15.437 42.050 1.00 79.69 256 ASN A C 1
ATOM 2080 O O . ASN A 1 256 ? -33.526 16.479 42.365 1.00 79.69 256 ASN A O 1
ATOM 2084 N N . THR A 1 257 ? -35.348 15.417 41.594 1.00 68.94 257 THR A N 1
ATOM 2085 C CA . THR A 1 257 ? -36.195 16.602 41.402 1.00 68.94 257 THR A CA 1
ATOM 2086 C C . THR A 1 257 ? -37.089 16.915 42.600 1.00 68.94 257 THR A C 1
ATOM 2088 O O . THR A 1 257 ? -37.888 17.843 42.512 1.00 68.94 257 THR A O 1
ATOM 2091 N N . ASN A 1 258 ? -37.015 16.148 43.695 1.00 65.56 258 ASN A N 1
ATOM 2092 C CA . ASN A 1 258 ? -37.788 16.448 44.897 1.00 65.56 258 ASN A CA 1
ATOM 2093 C C . ASN A 1 258 ? -37.126 17.608 45.655 1.00 65.56 258 ASN A C 1
ATOM 2095 O O . ASN A 1 258 ? -36.106 17.427 46.315 1.00 65.56 258 ASN A O 1
ATOM 2099 N N . GLU A 1 259 ? -37.691 18.809 45.537 1.00 53.53 259 GLU A N 1
ATOM 2100 C CA . GLU A 1 259 ? -37.224 19.994 46.268 1.00 53.53 259 GLU A CA 1
ATOM 2101 C C . GLU A 1 259 ? -37.748 20.054 47.716 1.00 53.53 259 GLU A C 1
ATOM 2103 O O . GLU A 1 259 ? -37.253 20.866 48.496 1.00 53.53 259 GLU A O 1
ATOM 2108 N N . ALA A 1 260 ? -38.720 19.210 48.092 1.00 47.28 260 ALA A N 1
ATOM 2109 C CA . ALA A 1 260 ? -39.493 19.377 49.326 1.00 47.28 260 ALA A CA 1
ATOM 2110 C C . ALA A 1 260 ? -39.070 18.475 50.502 1.00 47.28 260 ALA A C 1
ATOM 2112 O O . ALA A 1 260 ? -39.381 18.809 51.643 1.00 47.28 260 ALA A O 1
ATOM 2113 N N . ASP A 1 261 ? -38.330 17.386 50.266 1.00 44.50 261 ASP A N 1
ATOM 2114 C CA . ASP A 1 261 ? -37.918 16.468 51.334 1.00 44.50 261 ASP A CA 1
ATOM 2115 C C . ASP A 1 261 ? -36.417 16.563 51.630 1.00 44.50 261 ASP A C 1
ATOM 2117 O O . ASP A 1 261 ? -35.562 16.132 50.855 1.00 44.50 261 ASP A O 1
ATOM 2121 N N . LEU A 1 262 ? -36.099 17.058 52.827 1.00 46.66 262 LEU A N 1
ATOM 2122 C CA . LEU A 1 262 ? -34.758 17.103 53.431 1.00 46.66 262 LEU A CA 1
ATOM 2123 C C . LEU A 1 262 ? -34.117 15.712 53.652 1.00 46.66 262 LEU A C 1
ATOM 2125 O O . LEU A 1 262 ? -33.023 15.623 54.202 1.00 46.66 262 LEU A O 1
ATOM 2129 N N . THR A 1 263 ? -34.782 14.623 53.257 1.00 47.09 263 THR A N 1
ATOM 2130 C CA . THR A 1 263 ? -34.318 13.239 53.442 1.00 47.09 263 THR A CA 1
ATOM 2131 C C . THR A 1 263 ? -33.536 12.688 52.251 1.00 47.09 263 THR A C 1
ATOM 2133 O O . THR A 1 263 ? -32.799 11.716 52.416 1.00 47.09 263 THR A O 1
ATOM 2136 N N . SER A 1 264 ? -33.626 13.298 51.066 1.00 50.50 264 SER A N 1
ATOM 2137 C CA . SER A 1 264 ? -32.757 12.945 49.939 1.00 50.50 264 SER A CA 1
ATOM 2138 C C . SER A 1 264 ? -31.544 13.872 49.879 1.00 50.50 264 SER A C 1
ATOM 2140 O O . SER A 1 264 ? -31.647 15.013 49.437 1.00 50.50 264 SER A O 1
ATOM 2142 N N . LEU A 1 265 ? -30.405 13.362 50.353 1.00 59.97 265 LEU A N 1
ATOM 2143 C CA . LEU A 1 265 ? -29.175 14.125 50.600 1.00 59.97 265 LEU A CA 1
ATOM 2144 C C . LEU A 1 265 ? -28.419 14.531 49.321 1.00 59.97 265 LEU A C 1
ATOM 2146 O O . LEU A 1 265 ? -27.763 15.567 49.322 1.00 59.97 265 LEU A O 1
ATOM 2150 N N . TRP A 1 266 ? -28.572 13.798 48.210 1.00 70.25 266 TRP A N 1
ATOM 2151 C CA . TRP A 1 266 ? -27.870 14.083 46.951 1.00 70.25 266 TRP A CA 1
ATOM 2152 C C . TRP A 1 266 ? -28.774 14.754 45.907 1.00 70.25 266 TRP A C 1
ATOM 2154 O O . TRP A 1 266 ? -29.983 14.524 45.839 1.00 70.25 266 TRP A O 1
ATOM 2164 N N . THR A 1 267 ? -28.173 15.595 45.060 1.00 70.88 267 THR A N 1
ATOM 2165 C CA . THR A 1 267 ? -28.911 16.462 44.121 1.00 70.88 267 THR A CA 1
ATOM 2166 C C . THR A 1 267 ? -28.601 16.135 42.667 1.00 70.88 267 THR A C 1
ATOM 2168 O O . THR A 1 267 ? -29.510 15.806 41.907 1.00 70.88 267 THR A O 1
ATOM 2171 N N . TRP A 1 268 ? -27.323 16.176 42.290 1.00 79.44 268 TRP A N 1
ATOM 2172 C CA . TRP A 1 268 ? -26.823 15.773 40.981 1.00 79.44 268 TRP A CA 1
ATOM 2173 C C . TRP A 1 268 ? -25.501 15.036 41.157 1.00 79.44 268 TRP A C 1
ATOM 2175 O O . TRP A 1 268 ? -24.529 15.620 41.640 1.00 79.44 268 TRP A O 1
ATOM 2185 N N . THR A 1 269 ? -25.449 13.780 40.729 1.00 81.19 269 THR A N 1
ATOM 2186 C CA . THR A 1 269 ? -24.254 12.945 40.872 1.00 81.19 269 THR A CA 1
ATOM 2187 C C . THR A 1 269 ? -23.879 12.360 39.526 1.00 81.19 269 THR A C 1
ATOM 2189 O O . THR A 1 269 ? -24.659 11.649 38.895 1.00 81.19 269 THR A O 1
ATOM 2192 N N . GLU A 1 270 ? -22.672 12.680 39.078 1.00 84.81 270 GLU A N 1
ATOM 2193 C CA . GLU A 1 270 ? -22.071 12.106 37.887 1.00 84.81 270 GLU A CA 1
ATOM 2194 C C . GLU A 1 270 ? -21.377 10.791 38.238 1.00 84.81 270 GLU A C 1
ATOM 2196 O O . GLU A 1 270 ? -20.529 10.734 39.135 1.00 84.81 270 GLU A O 1
ATOM 2201 N N . VAL A 1 271 ? -21.725 9.745 37.497 1.00 86.38 271 VAL A N 1
ATOM 2202 C CA . VAL A 1 271 ? -21.177 8.402 37.649 1.00 86.38 271 VAL A CA 1
ATOM 2203 C C . VAL A 1 271 ? -20.635 7.879 36.326 1.00 86.38 271 VAL A C 1
ATOM 2205 O O . VAL A 1 271 ? -21.030 8.316 35.239 1.00 86.38 271 VAL A O 1
ATOM 2208 N N . VAL A 1 272 ? -19.745 6.899 36.422 1.00 86.88 272 VAL A N 1
ATOM 2209 C CA . VAL A 1 272 ? -19.258 6.128 35.280 1.00 86.88 272 VAL A CA 1
ATOM 2210 C C . VAL A 1 272 ? -19.501 4.650 35.538 1.00 86.88 272 VAL A C 1
ATOM 2212 O O . VAL A 1 272 ? -19.209 4.150 36.623 1.00 86.88 272 VAL A O 1
ATOM 2215 N N . PHE A 1 273 ? -20.028 3.968 34.525 1.00 86.62 273 PHE A N 1
ATOM 2216 C CA . PHE A 1 273 ? -20.178 2.521 34.504 1.00 86.62 273 PHE A CA 1
ATOM 2217 C C . PHE A 1 273 ? -19.114 1.881 33.618 1.00 86.62 273 PHE A C 1
ATOM 2219 O O . PHE A 1 273 ? -18.922 2.297 32.471 1.00 86.62 273 PHE A O 1
ATOM 2226 N N . GLU A 1 274 ? -18.472 0.842 34.142 1.00 85.75 274 GLU A N 1
ATOM 2227 C CA . GLU A 1 274 ? -17.526 -0.007 33.417 1.00 85.75 274 GLU A CA 1
ATOM 2228 C C . GLU A 1 274 ? -18.110 -1.428 33.273 1.00 85.75 274 GLU A C 1
ATOM 2230 O O . GLU A 1 274 ? -18.521 -2.009 34.282 1.00 85.75 274 GLU A O 1
ATOM 2235 N N . PRO A 1 275 ? -18.215 -1.983 32.048 1.00 85.00 275 PRO A N 1
ATOM 2236 C CA . PRO A 1 275 ? -18.715 -3.337 31.825 1.00 85.00 275 PRO A CA 1
ATOM 2237 C C . PRO A 1 275 ? -17.624 -4.391 32.057 1.00 85.00 275 PRO A C 1
ATOM 2239 O O . PRO A 1 275 ? -16.509 -4.263 31.557 1.00 85.00 275 PRO A O 1
ATOM 2242 N N . TRP A 1 276 ? -17.989 -5.477 32.734 1.00 80.88 276 TRP A N 1
ATOM 2243 C CA . TRP A 1 276 ? -17.133 -6.616 33.052 1.00 80.88 276 TRP A CA 1
ATOM 2244 C C . TRP A 1 276 ? -17.832 -7.915 32.665 1.00 80.88 276 TRP A C 1
ATOM 2246 O O . TRP A 1 276 ? -18.977 -8.150 33.053 1.00 80.88 276 TRP A O 1
ATOM 2256 N N . LEU A 1 277 ? -17.147 -8.764 31.899 1.00 78.69 277 LEU A N 1
ATOM 2257 C CA . LEU A 1 277 ? -17.637 -10.106 31.596 1.00 78.69 277 LEU A CA 1
ATOM 2258 C C . LEU A 1 277 ? -17.483 -10.989 32.833 1.00 78.69 277 LEU A C 1
ATOM 2260 O O . LEU A 1 277 ? -16.405 -11.064 33.426 1.00 78.69 277 LEU A O 1
ATOM 2264 N N . VAL A 1 278 ? -18.571 -11.646 33.217 1.00 73.31 278 VAL A N 1
ATOM 2265 C CA . VAL A 1 278 ? -18.579 -12.629 34.297 1.00 73.31 278 VAL A CA 1
ATOM 2266 C C . VAL A 1 278 ? -18.322 -13.991 33.661 1.00 73.31 278 VAL A C 1
ATOM 2268 O O . VAL A 1 278 ? -19.252 -14.707 33.306 1.00 73.31 278 VAL A O 1
ATOM 2271 N N . GLU A 1 279 ? -17.054 -14.330 33.452 1.00 60.00 279 GLU A N 1
ATOM 2272 C CA . GLU A 1 279 ? -16.678 -15.715 33.156 1.00 60.00 279 GLU A CA 1
ATOM 2273 C C . GLU A 1 279 ? -16.712 -16.511 34.468 1.00 60.00 279 GLU A C 1
ATOM 2275 O O . GLU A 1 279 ? -16.207 -16.041 35.493 1.00 60.00 279 GLU A O 1
ATOM 2280 N N . GLU A 1 280 ? -17.336 -17.695 34.465 1.00 43.19 280 GLU A N 1
ATOM 2281 C CA . GLU A 1 280 ? -17.269 -18.622 35.598 1.00 43.19 280 GLU A CA 1
ATOM 2282 C C . GLU A 1 280 ? -15.799 -18.924 35.892 1.00 43.19 280 GLU A C 1
ATOM 2284 O O . GLU A 1 280 ? -15.111 -19.607 35.132 1.00 43.19 280 GLU A O 1
ATOM 2289 N N . ILE A 1 281 ? -15.301 -18.393 37.007 1.00 42.22 281 ILE A N 1
ATOM 2290 C CA . ILE A 1 281 ? -13.979 -18.729 37.515 1.00 42.22 281 ILE A CA 1
ATOM 2291 C C . ILE A 1 281 ? -14.057 -20.194 37.946 1.00 42.22 281 ILE A C 1
ATOM 2293 O O . ILE A 1 281 ? -14.501 -20.496 39.053 1.00 42.22 281 ILE A O 1
ATOM 2297 N N . VAL A 1 282 ? -13.630 -21.113 37.079 1.00 30.58 282 VAL A N 1
ATOM 2298 C CA . VAL A 1 282 ? -13.305 -22.478 37.493 1.00 30.58 282 VAL A CA 1
ATOM 2299 C C . VAL A 1 282 ? -12.133 -22.351 38.460 1.00 30.58 282 VAL A C 1
ATOM 2301 O O . VAL A 1 282 ? -10.983 -22.160 38.068 1.00 30.58 282 VAL A O 1
ATOM 2304 N N . THR A 1 283 ? -12.426 -22.383 39.754 1.00 32.53 283 THR A N 1
ATOM 2305 C CA . THR A 1 283 ? -11.419 -22.439 40.805 1.00 32.53 283 THR A CA 1
ATOM 2306 C C . THR A 1 283 ? -10.657 -23.752 40.662 1.00 32.53 283 THR A C 1
ATOM 2308 O O . THR A 1 283 ? -11.110 -24.807 41.095 1.00 32.53 283 THR A O 1
ATOM 2311 N N . VAL A 1 284 ? -9.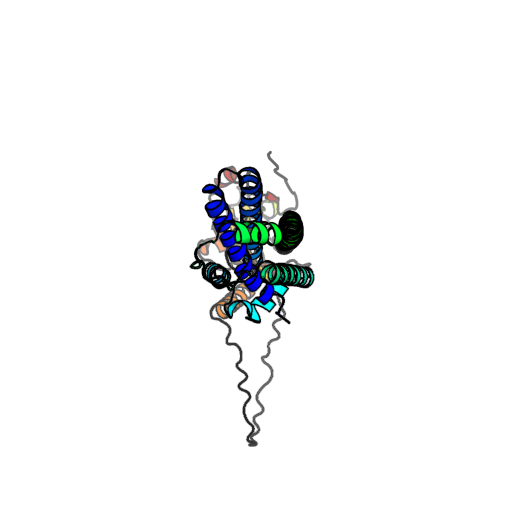449 -23.696 40.093 1.00 34.53 284 VAL A N 1
ATOM 2312 C CA . VAL A 1 284 ? -8.480 -24.813 40.037 1.00 34.53 284 VAL A CA 1
ATOM 2313 C C . VAL A 1 284 ? -7.863 -25.077 41.427 1.00 34.53 284 VAL A C 1
ATOM 2315 O O . VAL A 1 284 ? -6.686 -25.381 41.578 1.00 34.53 284 VAL A O 1
ATOM 2318 N N . ALA A 1 285 ? -8.655 -24.931 42.486 1.00 32.84 285 ALA A N 1
ATOM 2319 C CA . ALA A 1 285 ? -8.255 -25.138 43.869 1.00 32.84 285 ALA A CA 1
ATOM 2320 C C . ALA A 1 285 ? -8.824 -26.467 44.376 1.00 32.84 285 ALA A C 1
ATOM 2322 O O . ALA A 1 285 ? -9.531 -26.498 45.376 1.00 32.84 285 ALA A O 1
ATOM 2323 N N . SER A 1 286 ? -8.592 -27.566 43.653 1.00 35.38 286 SER A N 1
ATOM 2324 C CA . SER A 1 286 ? -8.934 -28.925 44.105 1.00 35.38 286 SER A CA 1
ATOM 2325 C C . SER A 1 286 ? -8.167 -29.997 43.326 1.00 35.38 286 SER A C 1
ATOM 2327 O O . SER A 1 286 ? -8.769 -30.885 42.739 1.00 35.38 286 SER A O 1
ATOM 2329 N N . LEU A 1 287 ? -6.834 -29.944 43.321 1.00 29.20 287 LEU A N 1
ATOM 2330 C CA . LEU A 1 287 ? -6.021 -31.155 43.155 1.00 29.20 287 LEU A CA 1
ATOM 2331 C C . LEU A 1 287 ? -4.874 -31.100 44.163 1.00 29.20 287 LEU A C 1
ATOM 2333 O O . LEU A 1 287 ? -3.793 -30.572 43.910 1.00 29.20 287 LEU A O 1
ATOM 2337 N N . SER A 1 288 ? -5.187 -31.592 45.359 1.00 33.59 288 SER A N 1
ATOM 2338 C CA . SER A 1 288 ? -4.248 -31.843 46.439 1.00 33.59 288 SER A CA 1
ATOM 2339 C C . SER A 1 288 ? -3.207 -32.882 46.034 1.00 33.59 288 SER A C 1
ATOM 2341 O O . SER A 1 288 ? -3.512 -33.885 45.391 1.00 33.59 288 SER A O 1
ATOM 2343 N N . GLN A 1 289 ? -1.992 -32.603 46.489 1.00 35.78 289 GLN A N 1
ATOM 2344 C CA . GLN A 1 289 ? -0.799 -33.434 46.512 1.00 35.78 289 GLN A CA 1
ATOM 2345 C C . GLN A 1 289 ? -1.091 -34.923 46.748 1.00 35.78 289 GLN A C 1
ATOM 2347 O O . GLN A 1 289 ? -1.685 -35.294 47.757 1.00 35.78 289 GLN A O 1
ATOM 2352 N N . HIS A 1 290 ? -0.564 -35.768 45.865 1.00 30.59 290 HIS A N 1
ATOM 2353 C CA . HIS A 1 290 ? -0.079 -37.081 46.263 1.00 30.59 290 HIS A CA 1
ATOM 2354 C C . HIS A 1 290 ? 1.383 -37.174 45.840 1.00 30.59 290 HIS A C 1
ATOM 2356 O O . HIS A 1 290 ? 1.720 -37.159 44.657 1.00 30.59 290 HIS A O 1
ATOM 2362 N N . ASP A 1 291 ? 2.230 -37.158 46.859 1.00 35.22 291 ASP A N 1
ATOM 2363 C CA . ASP A 1 291 ? 3.662 -37.368 46.789 1.00 35.22 291 ASP A CA 1
ATOM 2364 C C . ASP A 1 291 ? 3.885 -38.880 46.677 1.00 35.22 291 ASP A C 1
ATOM 2366 O O . ASP A 1 291 ? 3.423 -39.627 47.538 1.00 35.22 291 ASP A O 1
ATOM 2370 N N . ASP A 1 292 ? 4.537 -39.342 45.612 1.00 29.14 292 ASP A N 1
ATOM 2371 C CA . ASP A 1 292 ? 5.135 -40.673 45.609 1.00 29.14 292 ASP A CA 1
ATOM 2372 C C . ASP A 1 292 ? 6.395 -40.701 44.741 1.00 29.14 292 ASP A C 1
ATOM 2374 O O . ASP A 1 292 ? 6.408 -40.492 43.526 1.00 29.14 292 ASP A O 1
ATOM 2378 N N . SER A 1 293 ? 7.497 -40.944 45.438 1.00 33.53 293 SER A N 1
ATOM 2379 C CA . SER A 1 293 ? 8.864 -40.923 44.945 1.00 33.53 293 SER A CA 1
ATOM 2380 C C . SER A 1 293 ? 9.194 -42.187 44.157 1.00 33.53 293 SER A C 1
ATOM 2382 O O . SER A 1 293 ? 9.383 -43.226 44.782 1.00 33.53 293 SER A O 1
ATOM 2384 N N . LYS A 1 294 ? 9.417 -42.103 42.833 1.00 28.33 294 LYS A N 1
ATOM 2385 C CA . LYS A 1 294 ? 10.368 -42.990 42.119 1.00 28.33 294 LYS A CA 1
ATOM 2386 C C . LYS A 1 294 ? 11.103 -42.274 40.979 1.00 28.33 294 LYS A C 1
ATOM 2388 O O . LYS A 1 294 ? 10.525 -41.791 40.014 1.00 28.33 294 LYS A O 1
ATOM 2393 N N . SER A 1 295 ? 12.425 -42.263 41.132 1.00 34.25 295 SER A N 1
ATOM 2394 C CA . SER A 1 295 ? 13.462 -41.799 40.209 1.00 34.25 295 SER A CA 1
ATOM 2395 C C . SER A 1 295 ? 13.368 -42.444 38.822 1.00 34.25 295 SER A C 1
ATOM 2397 O O . SER A 1 295 ? 13.523 -43.656 38.706 1.00 34.25 295 SER A O 1
ATOM 2399 N N . TYR A 1 296 ? 13.224 -41.623 37.777 1.00 28.25 296 TYR A N 1
ATOM 2400 C CA . TYR A 1 296 ? 13.695 -41.931 36.424 1.00 28.25 296 TYR A CA 1
ATOM 2401 C C . TYR A 1 296 ? 14.257 -40.667 35.759 1.00 28.25 296 TYR A C 1
ATOM 2403 O O . TYR A 1 296 ? 13.599 -39.634 35.645 1.00 28.25 296 TYR A O 1
ATOM 2411 N N . ARG A 1 297 ? 15.519 -40.753 35.326 1.00 40.91 297 ARG A N 1
ATOM 2412 C CA . ARG A 1 297 ? 16.223 -39.728 34.548 1.00 40.91 297 ARG A CA 1
ATOM 2413 C C . ARG A 1 297 ? 15.619 -39.643 33.143 1.00 40.91 297 ARG A C 1
ATOM 2415 O O . ARG A 1 297 ? 15.915 -40.497 32.314 1.00 40.91 297 ARG A O 1
ATOM 2422 N N . GLN A 1 298 ? 14.867 -38.586 32.844 1.00 33.25 298 GLN A N 1
ATOM 2423 C CA . GLN A 1 298 ? 14.582 -38.167 31.468 1.00 33.25 298 GLN A CA 1
ATOM 2424 C C . GLN A 1 298 ? 14.685 -36.642 31.327 1.00 33.25 298 GLN A C 1
ATOM 2426 O O . GLN A 1 298 ? 14.366 -35.875 32.234 1.00 33.25 298 GLN A O 1
ATOM 2431 N N . LYS A 1 299 ? 15.247 -36.225 30.189 1.00 35.75 299 LYS A N 1
ATOM 2432 C CA . LYS A 1 299 ? 15.608 -34.849 29.837 1.00 35.75 299 LYS A CA 1
ATOM 2433 C C . LYS A 1 299 ? 14.369 -33.946 29.877 1.00 35.75 299 LYS A C 1
ATOM 2435 O O . LYS A 1 299 ? 13.387 -34.228 29.203 1.00 35.75 299 LYS A O 1
ATOM 2440 N N . LYS A 1 300 ? 14.440 -32.855 30.645 1.00 33.44 300 LYS A N 1
ATOM 2441 C CA . LYS A 1 300 ? 13.382 -31.841 30.750 1.00 33.44 300 LYS A CA 1
ATOM 2442 C C . LYS A 1 300 ? 13.185 -31.134 29.396 1.00 33.44 300 LYS A C 1
ATOM 2444 O O . LYS A 1 300 ? 14.134 -30.485 28.952 1.00 33.44 300 LYS A O 1
ATOM 2449 N N . PRO A 1 301 ? 11.994 -31.145 28.774 1.00 34.00 301 PRO A N 1
ATOM 2450 C CA . PRO A 1 301 ? 11.584 -30.008 27.971 1.00 34.00 301 PRO A CA 1
ATOM 2451 C C . PRO A 1 301 ? 11.322 -28.858 28.947 1.00 34.00 301 PRO A C 1
ATOM 2453 O O . PRO A 1 301 ? 10.550 -28.981 29.898 1.00 34.00 301 PRO A O 1
ATOM 2456 N N . LYS A 1 302 ? 12.041 -27.752 28.772 1.00 32.47 302 LYS A N 1
ATOM 2457 C CA . LYS A 1 302 ? 11.836 -26.534 29.552 1.00 32.47 302 LYS A CA 1
ATOM 2458 C C . LYS A 1 302 ? 10.554 -25.885 29.022 1.00 32.47 302 LYS A C 1
ATOM 2460 O O . LYS A 1 302 ? 10.611 -25.079 28.105 1.00 32.47 302 LYS A O 1
ATOM 2465 N N . VAL A 1 303 ? 9.399 -26.310 29.535 1.00 38.06 303 VAL A N 1
ATOM 2466 C CA . VAL A 1 303 ? 8.138 -25.594 29.312 1.00 38.06 303 VAL A CA 1
ATOM 2467 C C . VAL A 1 303 ? 8.238 -24.319 30.133 1.00 38.06 303 VAL A C 1
ATOM 2469 O O . VAL A 1 303 ? 8.190 -24.341 31.362 1.00 38.06 303 VAL A O 1
ATOM 2472 N N . GLN A 1 304 ? 8.512 -23.225 29.439 1.00 36.22 304 GLN A N 1
ATOM 2473 C CA . GLN A 1 304 ? 8.445 -21.894 30.002 1.00 36.22 304 GLN A CA 1
ATOM 2474 C C . GLN A 1 304 ? 6.963 -21.531 30.014 1.00 36.22 304 GLN A C 1
ATOM 2476 O O . GLN A 1 304 ? 6.352 -21.394 28.961 1.00 36.22 304 GLN A O 1
ATOM 2481 N N . PHE A 1 305 ? 6.366 -21.490 31.203 1.00 41.25 305 PHE A N 1
ATOM 2482 C CA . PHE A 1 305 ? 5.070 -20.847 31.361 1.00 41.25 305 PHE A CA 1
ATOM 2483 C C . PHE A 1 305 ? 5.300 -19.360 31.130 1.00 41.25 305 PHE A C 1
ATOM 2485 O O . PHE A 1 305 ? 6.188 -18.782 31.767 1.00 41.25 305 PHE A O 1
ATOM 2492 N N . ASP A 1 306 ? 4.557 -18.774 30.195 1.00 40.00 306 ASP A N 1
ATOM 2493 C CA . ASP A 1 306 ? 4.576 -17.334 29.998 1.00 40.00 306 ASP A CA 1
ATOM 2494 C C . ASP A 1 306 ? 4.206 -16.677 31.326 1.00 40.00 306 ASP A C 1
ATOM 2496 O O . ASP A 1 306 ? 3.142 -16.914 31.903 1.00 40.00 306 ASP A O 1
ATOM 2500 N N . ILE A 1 307 ? 5.160 -15.923 31.865 1.00 46.31 307 ILE A N 1
ATOM 2501 C CA . ILE A 1 307 ? 4.919 -15.063 33.012 1.00 46.31 307 ILE A CA 1
ATOM 2502 C C . ILE A 1 307 ? 4.067 -13.927 32.451 1.00 46.31 307 ILE A C 1
ATOM 2504 O O . ILE A 1 307 ? 4.545 -13.264 31.524 1.00 46.31 307 ILE A O 1
ATOM 2508 N N . PRO A 1 308 ? 2.843 -13.703 32.966 1.00 43.75 308 PRO A N 1
ATOM 2509 C CA . PRO A 1 308 ? 2.007 -12.622 32.480 1.00 43.75 308 PRO A CA 1
ATOM 2510 C C . PRO A 1 308 ? 2.794 -11.321 32.533 1.00 43.75 308 PRO A C 1
ATOM 2512 O O . PRO A 1 308 ? 3.497 -11.055 33.517 1.00 43.75 308 PRO A O 1
ATOM 2515 N N . SER A 1 309 ? 2.705 -10.523 31.475 1.00 54.47 309 SER A N 1
ATOM 2516 C CA . SER A 1 309 ? 3.364 -9.222 31.458 1.00 54.47 309 SER A CA 1
ATOM 2517 C C . SER A 1 309 ? 2.890 -8.382 32.655 1.00 54.47 309 SER A C 1
ATOM 2519 O O . SER A 1 309 ? 1.806 -8.590 33.208 1.00 54.47 309 SER A O 1
ATOM 2521 N N . VAL A 1 310 ? 3.690 -7.400 33.079 1.00 54.16 310 VAL A N 1
ATOM 2522 C CA . VAL A 1 310 ? 3.309 -6.488 34.178 1.00 54.16 310 VAL A CA 1
ATOM 2523 C C . VAL A 1 310 ? 1.960 -5.801 33.895 1.00 54.16 310 VAL A C 1
ATOM 2525 O O . VAL A 1 310 ? 1.210 -5.491 34.821 1.00 54.16 310 VAL A O 1
ATOM 2528 N N . GLU A 1 311 ? 1.626 -5.602 32.620 1.00 50.38 311 GLU A N 1
ATOM 2529 C CA . GLU A 1 311 ? 0.360 -5.021 32.165 1.00 50.38 311 GLU A CA 1
ATOM 2530 C C . GLU A 1 311 ? -0.810 -6.008 32.275 1.00 50.38 311 GLU A C 1
ATOM 2532 O O . GLU A 1 311 ? -1.893 -5.633 32.730 1.00 50.38 311 GLU A O 1
ATOM 2537 N N . GLU A 1 312 ? -0.591 -7.285 31.953 1.00 53.22 312 GLU A N 1
ATOM 2538 C CA . GLU A 1 312 ? -1.583 -8.346 32.151 1.00 53.22 312 GLU A CA 1
ATOM 2539 C C . GLU A 1 312 ? -1.875 -8.562 33.639 1.00 53.22 312 GLU A C 1
ATOM 2541 O O . GLU A 1 312 ? -3.039 -8.639 34.030 1.00 53.22 312 GLU A O 1
ATOM 2546 N N . ALA A 1 313 ? -0.845 -8.587 34.492 1.00 53.66 313 ALA A N 1
ATOM 2547 C CA . ALA A 1 313 ? -1.004 -8.738 35.939 1.00 53.66 313 ALA A CA 1
ATOM 2548 C C . ALA A 1 313 ? -1.849 -7.606 36.559 1.00 53.66 313 ALA A C 1
ATOM 2550 O O . ALA A 1 313 ? -2.787 -7.886 37.309 1.00 53.66 313 ALA A O 1
ATOM 2551 N N . ARG A 1 314 ? -1.593 -6.344 36.177 1.00 55.47 314 ARG A N 1
ATOM 2552 C CA . ARG A 1 314 ? -2.408 -5.185 36.598 1.00 55.47 314 ARG A CA 1
ATOM 2553 C C . ARG A 1 314 ? -3.857 -5.281 36.114 1.00 55.47 314 ARG A C 1
ATOM 2555 O O . ARG A 1 314 ? -4.779 -4.975 36.862 1.00 55.47 314 ARG A O 1
ATOM 2562 N N . SER A 1 315 ? -4.072 -5.751 34.885 1.00 59.09 315 SER A N 1
ATOM 2563 C CA . SER A 1 315 ? -5.413 -5.966 34.322 1.00 59.09 315 SER A CA 1
ATOM 2564 C C . SER A 1 315 ? -6.221 -7.004 35.116 1.00 59.09 315 SER A C 1
ATOM 2566 O O . SER A 1 315 ? -7.414 -6.821 35.371 1.00 59.09 315 SER A O 1
ATOM 2568 N N . TRP A 1 316 ? -5.568 -8.081 35.565 1.00 61.69 316 TRP A N 1
ATOM 2569 C CA . TRP A 1 316 ? -6.194 -9.109 36.400 1.00 61.69 316 TRP A CA 1
ATOM 2570 C C . TRP A 1 316 ? -6.576 -8.606 37.793 1.00 61.69 316 TRP A C 1
ATOM 2572 O O . TRP A 1 316 ? -7.621 -9.003 38.312 1.00 61.69 316 TRP A O 1
ATOM 2582 N N . GLU A 1 317 ? -5.755 -7.751 38.400 1.00 65.62 317 GLU A N 1
ATOM 2583 C CA . GLU A 1 317 ? -6.045 -7.132 39.698 1.00 65.62 317 GLU A CA 1
ATOM 2584 C C . GLU A 1 317 ? -7.245 -6.184 39.602 1.00 65.62 317 GLU A C 1
ATOM 2586 O O . GLU A 1 317 ? -8.204 -6.343 40.360 1.00 65.62 317 GLU A O 1
ATOM 2591 N N . GLU A 1 318 ? -7.266 -5.301 38.599 1.00 66.25 318 GLU A N 1
ATOM 2592 C CA . GLU A 1 318 ? -8.396 -4.400 38.339 1.00 66.25 318 GLU A CA 1
ATOM 2593 C C . GLU A 1 318 ? -9.696 -5.171 38.046 1.00 66.25 318 GLU A C 1
ATOM 2595 O O . GLU A 1 318 ? -10.765 -4.803 38.533 1.00 66.25 318 GLU A O 1
ATOM 2600 N N . ARG A 1 319 ? -9.620 -6.290 37.307 1.00 69.00 319 ARG A N 1
ATOM 2601 C CA . ARG A 1 319 ? -10.777 -7.168 37.060 1.00 69.00 319 ARG A CA 1
ATOM 2602 C C . ARG A 1 319 ? -11.304 -7.800 38.348 1.00 69.00 319 ARG A C 1
ATOM 2604 O O . ARG A 1 319 ? -12.518 -7.860 38.539 1.00 69.00 319 ARG A O 1
ATOM 2611 N N . ARG A 1 320 ? -10.424 -8.292 39.227 1.00 71.06 320 ARG A N 1
ATOM 2612 C CA . ARG A 1 320 ? -10.842 -8.874 40.515 1.00 71.06 320 ARG A CA 1
ATOM 2613 C C . ARG A 1 320 ? -11.496 -7.833 41.412 1.00 71.06 320 ARG A C 1
ATOM 2615 O O . ARG A 1 320 ? -12.507 -8.146 42.032 1.00 71.06 320 ARG A O 1
ATOM 2622 N N . GLU A 1 321 ? -10.945 -6.624 41.461 1.00 72.44 321 GLU A N 1
ATOM 2623 C CA . GLU A 1 321 ? -11.502 -5.516 42.239 1.00 72.44 321 GLU A CA 1
ATOM 2624 C C . GLU A 1 321 ? -12.870 -5.078 41.698 1.00 72.44 321 GLU A C 1
ATOM 2626 O O . GLU A 1 321 ? -13.833 -4.932 42.446 1.00 72.44 321 GLU A O 1
ATOM 2631 N N . ALA A 1 322 ? -13.016 -4.961 40.379 1.00 69.81 322 ALA A N 1
ATOM 2632 C CA . ALA A 1 322 ? -14.293 -4.579 39.796 1.00 69.81 322 ALA A CA 1
ATOM 2633 C C . ALA A 1 322 ? -15.383 -5.651 39.956 1.00 69.81 322 ALA A C 1
ATOM 2635 O O . ALA A 1 322 ? -16.558 -5.313 40.126 1.00 69.81 322 ALA A O 1
ATOM 2636 N N . LEU A 1 323 ? -15.012 -6.937 39.921 1.00 73.94 323 LEU A N 1
ATOM 2637 C CA . LEU A 1 323 ? -15.932 -8.049 40.162 1.00 73.94 323 LEU A CA 1
ATOM 2638 C C . LEU A 1 323 ? -16.257 -8.250 41.650 1.00 73.94 323 LEU A C 1
ATOM 2640 O O . LEU A 1 323 ? -17.301 -8.837 41.941 1.00 73.94 323 LEU A O 1
ATOM 2644 N N . SER A 1 324 ? -15.421 -7.773 42.577 1.00 77.56 324 SER A N 1
ATOM 2645 C CA . SER A 1 324 ? -15.681 -7.851 44.021 1.00 77.56 324 SER A CA 1
ATOM 2646 C C . SER A 1 324 ? -16.616 -6.749 44.535 1.00 77.56 324 SER A C 1
ATOM 2648 O O . SER A 1 324 ? -17.102 -6.846 45.663 1.00 77.56 324 SER A O 1
ATOM 2650 N N . ALA A 1 325 ? -16.928 -5.742 43.708 1.00 81.81 325 ALA A N 1
ATOM 2651 C CA . ALA A 1 325 ? -17.853 -4.667 44.051 1.00 81.81 325 ALA A CA 1
ATOM 2652 C C . ALA A 1 325 ? -19.258 -5.212 44.405 1.00 81.81 325 ALA A C 1
ATOM 2654 O O . ALA A 1 325 ? -19.868 -5.924 43.593 1.00 81.81 325 ALA A O 1
ATOM 2655 N N . PRO A 1 326 ? -19.813 -4.860 45.583 1.00 84.62 326 PRO A N 1
ATOM 2656 C CA . PRO A 1 326 ? -21.075 -5.417 46.058 1.00 84.62 326 PRO A CA 1
ATOM 2657 C C . PRO A 1 326 ? -22.246 -5.009 45.153 1.00 84.62 326 PRO A C 1
ATOM 2659 O O . PRO A 1 326 ? -22.233 -3.909 44.594 1.00 84.62 326 PRO A O 1
ATOM 2662 N N . PRO A 1 327 ? -23.282 -5.854 45.006 1.00 85.88 327 PRO A N 1
ATOM 2663 C CA . PRO A 1 327 ? -24.443 -5.510 44.201 1.00 85.88 327 PRO A CA 1
ATOM 2664 C C . PRO A 1 327 ? -25.200 -4.337 44.830 1.00 85.88 327 PRO A C 1
ATOM 2666 O O . PRO A 1 327 ? -25.534 -4.361 46.019 1.00 85.88 327 PRO A O 1
ATOM 2669 N N . ILE A 1 328 ? -25.504 -3.322 44.023 1.00 87.62 328 ILE A N 1
ATOM 2670 C CA . ILE A 1 328 ? -26.318 -2.181 44.443 1.00 87.62 328 ILE A CA 1
ATOM 2671 C C . ILE A 1 328 ? -27.719 -2.697 44.769 1.00 87.62 328 ILE A C 1
ATOM 2673 O O . ILE A 1 328 ? -28.339 -3.382 43.963 1.00 87.62 328 ILE A O 1
ATOM 2677 N N . GLN A 1 329 ? -28.220 -2.388 45.965 1.00 85.44 329 GLN A N 1
ATOM 2678 C CA . GLN A 1 329 ? -29.584 -2.753 46.374 1.00 85.44 329 GLN A CA 1
ATOM 2679 C C . GLN A 1 329 ? -30.590 -1.647 46.049 1.00 85.44 329 GLN A C 1
ATOM 2681 O O . GLN A 1 329 ? -31.729 -1.931 45.682 1.00 85.44 329 GLN A O 1
ATOM 2686 N N . ASP A 1 330 ? -30.162 -0.391 46.191 1.00 86.56 330 ASP A N 1
ATOM 2687 C CA . ASP A 1 330 ? -30.960 0.796 45.914 1.00 86.56 330 ASP A CA 1
ATOM 2688 C C . ASP A 1 330 ? -30.044 1.957 45.500 1.00 86.56 330 ASP A C 1
ATOM 2690 O O . ASP A 1 330 ? -29.202 2.399 46.285 1.00 86.56 330 ASP A O 1
ATOM 2694 N N . PHE A 1 331 ? -30.206 2.467 44.276 1.00 87.19 331 PHE A N 1
ATOM 2695 C CA . PHE A 1 331 ? -29.396 3.574 43.762 1.00 87.19 331 PHE A CA 1
ATOM 2696 C C . PHE A 1 331 ? -29.529 4.830 44.615 1.00 87.19 331 PHE A C 1
ATOM 2698 O O . PHE A 1 331 ? -28.533 5.511 44.836 1.00 87.19 331 PHE A O 1
ATOM 2705 N N . CYS A 1 332 ? -30.731 5.144 45.109 1.00 84.19 332 CYS A N 1
ATOM 2706 C CA . CYS A 1 332 ? -30.944 6.358 45.891 1.00 84.19 332 CYS A CA 1
ATOM 2707 C C . CYS A 1 332 ? -30.100 6.339 47.170 1.00 84.19 332 CYS A C 1
ATOM 2709 O O . CYS A 1 332 ? -29.430 7.323 47.472 1.00 84.19 332 CYS A O 1
ATOM 2711 N N . SER A 1 333 ? -30.087 5.209 47.877 1.00 84.06 333 SER A N 1
ATOM 2712 C CA . SER A 1 333 ? -29.295 5.007 49.091 1.00 84.06 333 SER A CA 1
ATOM 2713 C C . SER A 1 333 ? -27.792 4.965 48.793 1.00 84.06 333 SER A C 1
ATOM 2715 O O . SER A 1 333 ? -27.011 5.632 49.470 1.00 84.06 333 SER A O 1
ATOM 2717 N N . SER A 1 334 ? -27.375 4.247 47.744 1.00 85.31 334 SER A N 1
ATOM 2718 C CA . SER A 1 334 ? -25.969 4.177 47.321 1.00 85.31 334 SER A CA 1
ATOM 2719 C C . SER A 1 334 ? -25.405 5.535 46.889 1.00 85.31 334 SER A C 1
ATOM 2721 O O . SER A 1 334 ? -24.251 5.837 47.181 1.00 85.31 334 SER A O 1
ATOM 2723 N N . LEU A 1 335 ? -26.210 6.382 46.241 1.00 82.56 335 LEU A N 1
ATOM 2724 C CA . LEU A 1 335 ? -25.812 7.735 45.841 1.00 82.56 335 LEU A CA 1
ATOM 2725 C C . LEU A 1 335 ? -25.763 8.718 47.021 1.00 82.56 335 LEU A C 1
ATOM 2727 O O . LEU A 1 335 ? -24.951 9.636 46.975 1.00 82.56 335 LEU A O 1
ATOM 2731 N N . CYS A 1 336 ? -26.550 8.511 48.089 1.00 77.50 336 CYS A N 1
ATOM 2732 C CA . CYS A 1 336 ? -26.391 9.264 49.343 1.00 77.50 336 CYS A CA 1
ATOM 2733 C C . CYS A 1 336 ? -25.027 8.984 49.994 1.00 77.50 336 CYS A C 1
ATOM 2735 O O . CYS A 1 336 ? -24.373 9.900 50.478 1.00 77.50 336 CYS A O 1
ATOM 2737 N N . VAL A 1 337 ? -24.590 7.719 50.010 1.00 74.31 337 VAL A N 1
ATOM 2738 C CA . VAL A 1 337 ? -23.301 7.324 50.611 1.00 74.31 337 VAL A CA 1
ATOM 2739 C C . VAL A 1 337 ? -22.123 7.733 49.724 1.00 74.31 337 VAL A C 1
ATOM 2741 O O . VAL A 1 337 ? -21.044 8.035 50.221 1.00 74.31 337 VAL A O 1
ATOM 2744 N N . ALA A 1 338 ? -22.325 7.818 48.408 1.00 67.88 338 ALA A N 1
ATOM 2745 C CA . ALA A 1 338 ? -21.287 8.208 47.459 1.00 67.88 338 ALA A CA 1
ATOM 2746 C C . ALA A 1 338 ? -20.704 9.616 47.701 1.00 67.88 338 ALA A C 1
ATOM 2748 O O . ALA A 1 338 ? -19.628 9.912 47.175 1.00 67.88 338 ALA A O 1
ATOM 2749 N N . GLU A 1 339 ? -21.351 10.467 48.511 1.00 61.19 339 GLU A N 1
ATOM 2750 C CA . GLU A 1 339 ? -20.818 11.787 48.863 1.00 61.19 339 GLU A CA 1
ATOM 2751 C C . GLU A 1 339 ? -19.463 11.729 49.585 1.00 61.19 339 GLU A C 1
ATOM 2753 O O . GLU A 1 339 ? -18.647 12.635 49.415 1.00 61.19 339 GLU A O 1
ATOM 2758 N N . SER A 1 340 ? -19.161 10.641 50.304 1.00 58.75 340 SER A N 1
ATOM 2759 C CA . SER A 1 340 ? -17.861 10.452 50.965 1.00 58.75 340 SER A CA 1
ATOM 2760 C C . SER A 1 340 ? -16.735 9.984 50.034 1.00 58.75 340 SER A C 1
ATOM 2762 O O . SER A 1 340 ? -15.571 10.041 50.425 1.00 58.75 340 SER A O 1
ATOM 2764 N N . HIS A 1 341 ? -17.051 9.537 48.812 1.00 56.00 341 HIS A N 1
ATOM 2765 C CA . HIS A 1 341 ? -16.092 8.929 47.873 1.00 56.00 341 HIS A CA 1
ATOM 2766 C C . HIS A 1 341 ? -1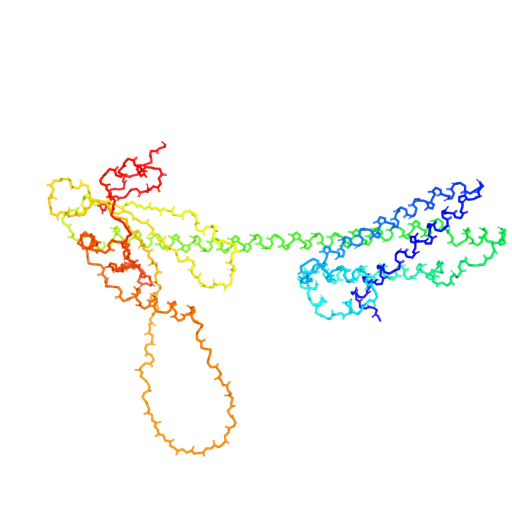5.727 9.842 46.688 1.00 56.00 341 HIS A C 1
ATOM 2768 O O . HIS A 1 341 ? -14.995 9.442 45.781 1.00 56.00 341 HIS A O 1
ATOM 2774 N N . VAL A 1 342 ? -16.210 11.088 46.678 1.00 58.78 342 VAL A N 1
ATOM 2775 C CA . VAL A 1 342 ? -15.996 12.040 45.578 1.00 58.78 342 VAL A CA 1
ATOM 2776 C C . VAL A 1 342 ? -14.505 12.322 45.380 1.00 58.78 342 VAL A C 1
ATOM 2778 O O . VAL A 1 342 ? -13.825 12.822 46.273 1.00 58.78 342 VAL A O 1
ATOM 2781 N N . GLY A 1 343 ? -13.996 12.027 44.180 1.00 55.84 343 GLY A N 1
ATOM 2782 C CA . GLY A 1 343 ? -12.591 12.233 43.810 1.00 55.84 343 GLY A CA 1
ATOM 2783 C C . GLY A 1 343 ? -11.671 11.028 44.039 1.00 55.84 343 GLY A C 1
ATOM 2784 O O . GLY A 1 343 ? -10.525 11.071 43.594 1.00 55.84 343 GLY A O 1
ATOM 2785 N N . ARG A 1 344 ? -12.155 9.939 44.656 1.00 60.41 344 ARG A N 1
ATOM 2786 C CA . ARG A 1 344 ? -11.473 8.634 44.679 1.00 60.41 344 ARG A CA 1
ATOM 2787 C C . ARG A 1 344 ? -12.146 7.705 43.670 1.00 60.41 344 ARG A C 1
ATOM 2789 O O . ARG A 1 344 ? -13.368 7.641 43.618 1.00 60.41 344 ARG A O 1
ATOM 2796 N N . ARG A 1 345 ? -11.374 6.969 42.864 1.00 60.47 345 ARG A N 1
ATOM 2797 C CA . ARG A 1 345 ? -11.904 6.003 41.876 1.00 60.47 345 ARG A CA 1
ATOM 2798 C C . ARG A 1 345 ? -12.399 4.707 42.548 1.00 60.47 345 ARG A C 1
ATOM 2800 O O . ARG A 1 345 ? -12.206 3.623 42.020 1.00 60.47 345 ARG A O 1
ATOM 2807 N N . GLU A 1 346 ? -13.008 4.808 43.724 1.00 69.75 346 GLU A N 1
ATOM 2808 C CA . GLU A 1 346 ? -13.540 3.664 44.466 1.00 69.75 346 GLU A CA 1
ATOM 2809 C C . GLU A 1 346 ? -14.897 3.247 43.869 1.00 69.75 346 GLU A C 1
ATOM 2811 O O . GLU A 1 346 ? -15.703 4.083 43.447 1.00 69.75 346 GLU A O 1
ATOM 2816 N N . SER A 1 347 ? -15.140 1.939 43.758 1.00 78.31 347 SER A N 1
ATOM 2817 C CA . SER A 1 347 ? -16.407 1.404 43.246 1.00 78.31 347 SER A CA 1
ATOM 2818 C C . SER A 1 347 ? -17.519 1.555 44.286 1.00 78.31 347 SER A C 1
ATOM 2820 O O . SER A 1 347 ? -17.375 1.080 45.409 1.00 78.31 347 SER A O 1
ATOM 2822 N N . ILE A 1 348 ? -18.654 2.142 43.902 1.00 82.69 348 ILE A N 1
ATOM 2823 C CA . ILE A 1 348 ? -19.848 2.245 44.762 1.00 82.69 348 ILE A CA 1
ATOM 2824 C C . ILE A 1 348 ? -20.567 0.895 44.850 1.00 82.69 348 ILE A C 1
ATOM 2826 O O . ILE A 1 348 ? -21.144 0.548 45.877 1.00 82.69 348 ILE A O 1
ATOM 2830 N N . GLY A 1 349 ? -20.559 0.143 43.754 1.00 86.12 349 GLY A N 1
ATOM 2831 C CA . GLY A 1 349 ? -21.204 -1.157 43.666 1.00 86.12 349 GLY A CA 1
ATOM 2832 C C . GLY A 1 349 ? -21.407 -1.587 42.222 1.00 86.12 349 GLY A C 1
ATOM 2833 O O . GLY A 1 349 ? -21.001 -0.892 41.290 1.00 86.12 349 GLY A O 1
ATOM 2834 N N . SER A 1 350 ? -22.038 -2.737 42.036 1.00 88.69 350 SER A N 1
ATOM 2835 C CA . SER A 1 350 ? -22.284 -3.331 40.728 1.00 88.69 350 SER A CA 1
ATOM 2836 C C . SER A 1 350 ? -23.767 -3.582 40.459 1.00 88.69 350 SER A C 1
ATOM 2838 O O . SER A 1 350 ? -24.571 -3.751 41.374 1.00 88.69 350 SER A O 1
ATOM 2840 N N . ILE A 1 351 ? -24.136 -3.598 39.182 1.00 88.19 351 ILE A N 1
ATOM 2841 C CA . ILE A 1 351 ? -25.465 -3.981 38.698 1.00 88.19 351 ILE A CA 1
ATOM 2842 C C . ILE A 1 351 ? -25.327 -4.950 37.532 1.00 88.19 351 ILE A C 1
ATOM 2844 O O . ILE A 1 351 ? -24.315 -4.971 36.834 1.00 88.19 351 ILE A O 1
ATOM 2848 N N . SER A 1 352 ? -26.365 -5.730 37.289 1.00 85.12 352 SER A N 1
ATOM 2849 C CA . SER A 1 352 ? -26.465 -6.627 36.145 1.00 85.12 352 SER A CA 1
ATOM 2850 C C . SER A 1 352 ? -27.825 -6.446 35.492 1.00 85.12 352 SER A C 1
ATOM 2852 O O . SER A 1 352 ? -28.781 -5.998 36.121 1.00 85.12 352 SER A O 1
ATOM 2854 N N . ASN A 1 353 ? -27.916 -6.773 34.211 1.00 79.44 353 ASN A N 1
ATOM 2855 C CA . ASN A 1 353 ? -29.213 -6.878 33.564 1.00 79.44 353 ASN A CA 1
ATOM 2856 C C . ASN A 1 353 ? -29.822 -8.234 33.945 1.00 79.44 353 ASN A C 1
ATOM 2858 O O . ASN A 1 353 ? -29.208 -9.261 33.674 1.00 79.44 353 ASN A O 1
ATOM 2862 N N . ASP A 1 354 ? -31.023 -8.258 34.525 1.00 70.25 354 ASP A N 1
ATOM 2863 C CA . ASP A 1 354 ? -31.683 -9.507 34.948 1.00 70.25 354 ASP A CA 1
ATOM 2864 C C . ASP A 1 354 ? -31.912 -10.487 33.779 1.00 70.25 354 ASP A C 1
ATOM 2866 O O . ASP A 1 354 ? -31.996 -11.696 33.973 1.00 70.25 354 ASP A O 1
ATOM 2870 N N . LEU A 1 355 ? -31.978 -9.968 32.547 1.00 66.50 355 LEU A N 1
ATOM 2871 C CA . LEU A 1 355 ? -32.113 -10.759 31.319 1.00 66.50 355 LEU A CA 1
ATOM 2872 C C . LEU A 1 355 ? -30.770 -11.216 30.724 1.00 66.50 355 LEU A C 1
ATOM 2874 O O . LEU A 1 355 ? -30.765 -12.036 29.809 1.00 66.50 355 LEU A O 1
ATOM 2878 N N . ASP A 1 356 ? -29.648 -10.661 31.186 1.00 69.06 356 ASP A N 1
ATOM 2879 C CA . ASP A 1 356 ? -28.303 -10.971 30.696 1.00 69.06 356 ASP A CA 1
ATOM 2880 C C . ASP A 1 356 ? -27.278 -10.850 31.835 1.00 69.06 356 ASP A C 1
ATOM 2882 O O . ASP A 1 356 ? -26.634 -9.814 32.026 1.00 69.06 356 ASP A O 1
ATOM 2886 N N . ALA A 1 357 ? -27.145 -11.934 32.606 1.00 70.88 357 ALA A N 1
ATOM 2887 C CA . ALA A 1 357 ? -26.224 -12.028 33.738 1.00 70.88 357 ALA A CA 1
ATOM 2888 C C . ALA A 1 357 ? -24.748 -12.194 33.321 1.00 70.88 357 ALA A C 1
ATOM 2890 O O . ALA A 1 357 ? -23.871 -12.210 34.183 1.00 70.88 357 ALA A O 1
ATOM 2891 N N . SER A 1 358 ? -24.461 -12.307 32.016 1.00 78.06 358 SER A N 1
ATOM 2892 C CA . SER A 1 358 ? -23.093 -12.478 31.504 1.00 78.06 358 SER A CA 1
ATOM 2893 C C . SER A 1 358 ? -22.234 -11.216 31.645 1.00 78.06 358 SER A C 1
ATOM 2895 O O . SER A 1 358 ? -21.004 -11.289 31.597 1.00 78.06 358 SER A O 1
ATOM 2897 N N . VAL A 1 359 ? -22.871 -10.057 31.857 1.00 83.00 359 VAL A N 1
ATOM 2898 C CA . VAL A 1 359 ? -22.202 -8.765 32.019 1.00 83.00 359 VAL A CA 1
ATOM 2899 C C . VAL A 1 359 ? -22.586 -8.123 33.348 1.00 83.00 359 VAL A C 1
ATOM 2901 O O . VAL A 1 359 ? -23.761 -7.879 33.633 1.00 83.00 359 VAL A O 1
ATOM 2904 N N . ARG A 1 360 ? -21.569 -7.769 34.132 1.00 86.25 360 ARG A N 1
ATOM 2905 C CA . ARG A 1 360 ? -21.685 -6.956 35.343 1.00 86.25 360 ARG A CA 1
ATOM 2906 C C . ARG A 1 360 ? -21.181 -5.546 35.057 1.00 86.25 360 ARG A C 1
ATOM 2908 O O . ARG A 1 360 ? -20.108 -5.372 34.494 1.00 86.25 360 ARG A O 1
ATOM 2915 N N . TYR A 1 361 ? -21.941 -4.534 35.448 1.00 87.56 361 TYR A N 1
ATOM 2916 C CA . TYR A 1 361 ? -21.566 -3.130 35.309 1.00 87.56 361 TYR A CA 1
ATOM 2917 C C . TYR A 1 361 ? -21.168 -2.583 36.673 1.00 87.56 361 TYR A C 1
ATOM 2919 O O . TYR A 1 361 ? -21.997 -2.536 37.582 1.00 87.56 361 TYR A O 1
ATOM 2927 N N . THR A 1 362 ? -19.919 -2.155 36.817 1.00 88.06 362 THR A N 1
ATOM 2928 C CA . THR A 1 362 ? -19.410 -1.570 38.063 1.00 88.06 362 THR A CA 1
ATOM 2929 C C . THR A 1 362 ? -19.539 -0.053 38.000 1.00 88.06 362 THR A C 1
ATOM 2931 O O . THR A 1 362 ? -19.148 0.570 37.014 1.00 88.06 362 THR A O 1
ATOM 2934 N N . MET A 1 363 ? -20.146 0.533 39.031 1.00 88.81 363 MET A N 1
ATOM 2935 C CA . MET A 1 363 ? -20.444 1.958 39.140 1.00 88.81 363 MET A CA 1
ATOM 2936 C C . MET A 1 363 ? -19.393 2.669 39.989 1.00 88.81 363 MET A C 1
ATOM 2938 O O . MET A 1 363 ? -19.127 2.266 41.122 1.00 88.81 363 MET A O 1
ATOM 2942 N N . HIS A 1 364 ? -18.875 3.784 39.483 1.00 85.31 364 HIS A N 1
ATOM 2943 C CA . HIS A 1 364 ? -17.945 4.662 40.193 1.00 85.31 364 HIS A CA 1
ATOM 2944 C C . HIS A 1 364 ? -18.521 6.083 40.268 1.00 85.31 364 HIS A C 1
ATOM 2946 O O . HIS A 1 364 ? -18.996 6.606 39.255 1.00 85.31 364 HIS A O 1
ATOM 2952 N N . ALA A 1 365 ? -18.471 6.725 41.441 1.00 76.94 365 ALA A N 1
ATOM 2953 C CA . ALA A 1 365 ? -18.764 8.158 41.546 1.00 76.94 365 ALA A CA 1
ATOM 2954 C C . ALA A 1 365 ? -17.612 8.956 40.952 1.00 76.94 365 ALA A C 1
ATOM 2956 O O . ALA A 1 365 ? -16.447 8.690 41.235 1.00 76.94 365 ALA A O 1
ATOM 2957 N N . VAL A 1 366 ? -17.946 9.978 40.172 1.00 71.50 366 VAL A N 1
ATOM 2958 C CA . VAL A 1 366 ? -16.948 10.881 39.598 1.00 71.50 366 VAL A CA 1
ATOM 2959 C C . VAL A 1 366 ? -17.035 12.255 40.241 1.00 71.50 366 VAL A C 1
ATOM 2961 O O . VAL A 1 366 ? -16.013 12.807 40.648 1.00 71.50 366 VAL A O 1
ATOM 2964 N N . LYS A 1 367 ? -18.239 12.827 40.337 1.00 76.94 367 LYS A N 1
ATOM 2965 C CA . LYS A 1 367 ? -18.405 14.212 40.786 1.00 76.94 367 LYS A CA 1
ATOM 2966 C C . LYS A 1 367 ? -19.816 14.492 41.299 1.00 76.94 367 LYS A C 1
ATOM 2968 O O . LYS A 1 367 ? -20.789 14.096 40.664 1.00 76.94 367 LYS A O 1
ATOM 2973 N N . ILE A 1 368 ? -19.927 15.254 42.387 1.00 72.62 368 ILE A N 1
ATOM 2974 C CA . ILE A 1 368 ? -21.186 15.915 42.766 1.00 72.62 368 ILE A CA 1
ATOM 2975 C C . ILE A 1 368 ? -21.262 17.251 42.032 1.00 72.62 368 ILE A C 1
ATOM 2977 O O . ILE A 1 368 ? -20.320 18.049 42.062 1.00 72.62 368 ILE A O 1
ATOM 2981 N N . LEU A 1 369 ? -22.378 17.494 41.353 1.00 69.88 369 LEU A N 1
ATOM 2982 C CA . LEU A 1 369 ? -22.605 18.709 40.585 1.00 69.88 369 LEU A CA 1
ATOM 2983 C C . LEU A 1 369 ? -23.499 19.683 41.371 1.00 69.88 369 LEU A C 1
ATOM 2985 O O . LEU A 1 369 ? -24.473 19.267 41.998 1.00 69.88 369 LEU A O 1
ATOM 2989 N N . PRO A 1 370 ? -23.200 20.994 41.344 1.00 64.62 370 PRO A N 1
ATOM 2990 C CA . PRO A 1 370 ? -24.019 21.989 42.026 1.00 64.62 370 PRO A CA 1
ATOM 2991 C C . PRO A 1 370 ? -25.402 22.123 41.370 1.00 64.62 370 PRO A C 1
ATOM 2993 O O . PRO A 1 370 ? -25.535 22.026 40.153 1.00 64.62 370 PRO A O 1
ATOM 2996 N N . LYS A 1 371 ? -26.434 22.445 42.163 1.00 59.25 371 LYS A N 1
ATOM 2997 C CA . LYS A 1 371 ? -27.848 22.542 41.729 1.00 59.25 371 LYS A CA 1
ATOM 2998 C C . LYS A 1 371 ? -28.097 23.445 40.501 1.00 59.25 371 LYS A C 1
ATOM 3000 O O . LYS A 1 371 ? -29.055 23.231 39.766 1.00 59.25 371 LYS A O 1
ATOM 3005 N N . ALA A 1 372 ? -27.221 24.416 40.226 1.00 53.75 372 ALA A N 1
ATOM 3006 C CA . ALA A 1 372 ? -27.302 25.310 39.063 1.00 53.75 372 ALA A CA 1
ATOM 3007 C C . ALA A 1 372 ? -26.972 24.642 37.703 1.00 53.75 372 ALA A C 1
ATOM 3009 O O . ALA A 1 372 ? -27.076 25.289 36.660 1.00 53.75 372 ALA A O 1
ATOM 3010 N N . PHE A 1 373 ? -26.596 23.357 37.686 1.00 57.56 373 PHE A N 1
ATOM 3011 C CA . PHE A 1 373 ? -26.164 22.637 36.479 1.00 57.56 373 PHE A CA 1
ATOM 3012 C C . PHE A 1 373 ? -27.287 22.383 35.449 1.00 57.56 373 PHE A C 1
ATOM 3014 O O . PHE A 1 373 ? -27.005 22.138 34.275 1.00 57.56 373 PHE A O 1
ATOM 3021 N N . HIS A 1 374 ? -28.561 22.512 35.848 1.00 54.72 374 HIS A N 1
ATOM 3022 C CA . HIS A 1 374 ? -29.736 22.233 35.005 1.00 54.72 374 HIS A CA 1
ATOM 3023 C C . HIS A 1 374 ? -29.775 23.040 33.690 1.00 54.72 374 HIS A C 1
ATOM 3025 O O . HIS A 1 374 ? -30.256 22.539 32.678 1.00 54.72 374 HIS A O 1
ATOM 3031 N N . LYS A 1 375 ? -29.241 24.272 33.660 1.00 53.00 375 LYS A N 1
ATOM 3032 C CA . LYS A 1 375 ? -29.286 25.142 32.464 1.00 53.00 375 LYS A CA 1
ATOM 3033 C C . LYS A 1 375 ? -28.252 24.791 31.376 1.00 53.00 375 LYS A C 1
ATOM 3035 O O . LYS A 1 375 ? -28.367 25.302 30.271 1.00 53.00 375 LYS A O 1
ATOM 3040 N N . SER A 1 376 ? -27.264 23.937 31.666 1.00 52.34 376 SER A N 1
ATOM 3041 C CA . SER A 1 376 ? -26.128 23.625 30.768 1.00 52.34 376 SER A CA 1
ATOM 3042 C C . SER A 1 376 ? -26.247 22.262 30.055 1.00 52.34 376 SER A C 1
ATOM 3044 O O . SER A 1 376 ? -25.531 21.975 29.097 1.00 52.34 376 SER A O 1
ATOM 3046 N N . LEU A 1 377 ? -27.164 21.396 30.500 1.00 55.59 377 LEU A N 1
ATOM 3047 C CA . LEU A 1 377 ? -27.246 19.995 30.059 1.00 55.59 377 LEU A CA 1
ATOM 3048 C C . LEU A 1 377 ? -27.986 19.774 28.726 1.00 55.59 377 LEU A C 1
ATOM 3050 O O . LEU A 1 377 ? -27.790 18.725 28.106 1.00 55.59 377 LEU A O 1
ATOM 3054 N N . SER A 1 378 ? -28.806 20.730 28.265 1.00 51.84 378 SER A N 1
ATOM 3055 C CA . SER A 1 378 ? -29.773 20.501 27.172 1.00 51.84 378 SER A CA 1
ATOM 3056 C C . SER A 1 378 ? -29.146 20.191 25.809 1.00 51.84 378 SER A C 1
ATOM 3058 O O . SER A 1 378 ? -29.832 19.665 24.943 1.00 51.84 378 SER A O 1
ATOM 3060 N N . ALA A 1 379 ? -27.852 20.463 25.613 1.00 52.75 379 ALA A N 1
ATOM 3061 C CA . ALA A 1 379 ? -27.183 20.240 24.331 1.00 52.75 379 ALA A CA 1
ATOM 3062 C C . ALA A 1 379 ? -26.464 18.879 24.207 1.00 52.75 379 ALA A C 1
ATOM 3064 O O . ALA A 1 379 ? -25.973 18.559 23.127 1.00 52.75 379 ALA A O 1
ATOM 3065 N N . ARG A 1 380 ? -26.312 18.091 25.290 1.00 58.12 380 ARG A N 1
ATOM 3066 C CA . ARG A 1 380 ? -25.425 16.898 25.278 1.00 58.12 380 ARG A CA 1
ATOM 3067 C C . ARG A 1 380 ? -25.943 15.642 25.982 1.00 58.12 380 ARG A C 1
ATOM 3069 O O . ARG A 1 380 ? -25.267 14.616 25.901 1.00 58.12 380 ARG A O 1
ATOM 3076 N N . TYR A 1 381 ? -27.085 15.696 26.663 1.00 65.19 381 TYR A N 1
ATOM 3077 C CA . TYR A 1 381 ? -27.570 14.585 27.487 1.00 65.19 381 TYR A CA 1
ATOM 3078 C C . TYR A 1 381 ? -29.031 14.247 27.197 1.00 65.19 381 TYR A C 1
ATOM 3080 O O . TYR A 1 381 ? -29.860 15.135 27.016 1.00 65.19 381 TYR A O 1
ATOM 3088 N N . TYR A 1 382 ? -29.346 12.951 27.212 1.00 70.44 382 TYR A N 1
ATOM 3089 C CA . TYR A 1 382 ? -30.714 12.448 27.101 1.00 70.44 382 TYR A CA 1
ATOM 3090 C C . TYR A 1 382 ? -31.294 12.221 28.496 1.00 70.44 382 TYR A C 1
ATOM 3092 O O . TYR A 1 382 ? -30.773 11.391 29.241 1.00 70.44 382 TYR A O 1
ATOM 3100 N N . ARG A 1 383 ? -32.364 12.943 28.849 1.00 76.44 383 ARG A N 1
ATOM 3101 C CA . ARG A 1 383 ? -33.058 12.812 30.138 1.00 76.44 383 ARG A CA 1
ATOM 3102 C C . ARG A 1 383 ? -34.113 11.708 30.081 1.00 76.44 383 ARG A C 1
ATOM 3104 O O . ARG A 1 383 ? -34.958 11.705 29.193 1.00 76.44 383 ARG A O 1
ATOM 3111 N N . ILE A 1 384 ? -34.093 10.813 31.061 1.00 76.88 384 ILE A N 1
ATOM 3112 C CA . ILE A 1 384 ? -35.052 9.717 31.228 1.00 76.88 384 ILE A CA 1
ATOM 3113 C C . ILE A 1 384 ? -35.571 9.745 32.671 1.00 76.88 384 ILE A C 1
ATOM 3115 O O . ILE A 1 384 ? -34.774 9.780 33.610 1.00 76.88 384 ILE A O 1
ATOM 3119 N N . SER A 1 385 ? -36.895 9.732 32.856 1.00 77.12 385 SER A N 1
ATOM 3120 C CA . SER A 1 385 ? -37.506 9.559 34.180 1.00 77.12 385 SER A CA 1
ATOM 3121 C C . SER A 1 385 ? -37.511 8.083 34.577 1.00 77.12 385 SER A C 1
ATOM 3123 O O . SER A 1 385 ? -37.810 7.211 33.758 1.00 77.12 385 SER A O 1
ATOM 3125 N N . VAL A 1 386 ? -37.193 7.795 35.839 1.00 75.75 386 VAL A N 1
ATOM 3126 C CA . VAL A 1 386 ? -37.106 6.421 36.367 1.00 75.75 386 VAL A CA 1
ATOM 3127 C C . VAL A 1 386 ? -38.487 5.760 36.517 1.00 75.75 386 VAL A C 1
ATOM 3129 O O . VAL A 1 386 ? -38.596 4.537 36.580 1.00 75.75 386 VAL A O 1
ATOM 3132 N N . ASP A 1 387 ? -39.567 6.541 36.536 1.00 68.88 387 ASP A N 1
ATOM 3133 C CA . ASP A 1 387 ? -40.946 6.035 36.579 1.00 68.88 387 ASP A CA 1
ATOM 3134 C C . ASP A 1 387 ? -41.497 5.570 35.216 1.00 68.88 387 ASP A C 1
ATOM 3136 O O . ASP A 1 387 ? -42.654 5.163 35.126 1.00 68.88 387 ASP A O 1
ATOM 3140 N N . GLY A 1 388 ? -40.673 5.593 34.164 1.00 56.66 388 GLY A N 1
ATOM 3141 C CA . GLY A 1 388 ? -41.050 5.140 32.826 1.00 56.66 388 GLY A CA 1
ATOM 3142 C C . GLY A 1 388 ? -41.726 6.208 31.963 1.00 56.66 388 GLY A C 1
ATOM 3143 O O . GLY A 1 388 ? -42.017 5.941 30.798 1.00 56.66 388 GLY A O 1
ATOM 3144 N N . THR A 1 389 ? -41.923 7.433 32.469 1.00 50.50 389 THR A N 1
ATOM 3145 C CA . THR A 1 389 ? -42.338 8.563 31.626 1.00 50.50 389 THR A CA 1
ATOM 3146 C C . THR A 1 389 ? -41.126 9.146 30.892 1.00 50.50 389 THR A C 1
ATOM 3148 O O . THR A 1 389 ? -40.374 9.985 31.389 1.00 50.50 389 THR A O 1
ATOM 3151 N N . ALA A 1 390 ? -40.876 8.662 29.676 1.00 42.41 390 ALA A N 1
ATOM 3152 C CA . ALA A 1 390 ? -39.822 9.205 28.826 1.00 42.41 390 ALA A CA 1
ATOM 3153 C C . ALA A 1 390 ? -40.239 10.583 28.283 1.00 42.41 390 ALA A C 1
ATOM 3155 O O . ALA A 1 390 ? -40.910 10.686 27.259 1.00 42.41 390 ALA A O 1
ATOM 3156 N N . PHE A 1 391 ? -39.822 11.659 28.951 1.00 39.91 391 PHE A N 1
ATOM 3157 C CA . PHE A 1 391 ? -39.848 12.991 28.352 1.00 39.91 391 PHE A CA 1
ATOM 3158 C C . PHE A 1 391 ? -38.639 13.146 27.435 1.00 39.91 391 PHE A C 1
ATOM 3160 O O . PHE A 1 391 ? -37.535 13.469 27.871 1.00 39.91 391 PHE A O 1
ATOM 3167 N N . ILE A 1 392 ? -38.861 12.939 26.139 1.00 36.69 392 ILE A N 1
ATOM 3168 C CA . ILE A 1 392 ? -37.914 13.365 25.115 1.00 36.69 392 ILE A CA 1
ATOM 3169 C C . ILE A 1 392 ? -37.970 14.896 25.065 1.00 36.69 392 ILE A C 1
ATOM 3171 O O . ILE A 1 392 ? -38.758 15.481 24.330 1.00 36.69 392 ILE A O 1
ATOM 3175 N N . SER A 1 393 ? -37.131 15.564 25.855 1.00 31.56 393 SER A N 1
ATOM 3176 C CA . SER A 1 393 ? -36.821 16.977 25.630 1.00 31.56 393 SER A CA 1
ATOM 3177 C C . SER A 1 393 ? -35.832 17.079 24.466 1.00 31.56 393 SER A C 1
ATOM 3179 O O . SER A 1 393 ? -34.662 17.399 24.661 1.00 31.56 393 SER A O 1
ATOM 3181 N N . LEU A 1 394 ? -36.297 16.782 23.251 1.00 28.58 394 LEU A N 1
ATOM 3182 C CA . LEU A 1 394 ? -35.657 17.255 22.025 1.00 28.58 394 LEU A CA 1
ATOM 3183 C C . LEU A 1 394 ? -36.056 18.728 21.882 1.00 28.58 394 LEU A C 1
ATOM 3185 O O . LEU A 1 394 ? -37.046 19.058 21.237 1.00 28.58 394 LEU A O 1
ATOM 3189 N N . LEU A 1 395 ? -35.329 19.611 22.563 1.00 28.03 395 LEU A N 1
ATOM 3190 C CA . LEU A 1 395 ? -35.321 21.017 22.181 1.00 28.03 395 LEU A CA 1
ATOM 3191 C C . LEU A 1 395 ? -34.281 21.141 21.067 1.00 28.03 395 LEU A C 1
ATOM 3193 O O . LEU A 1 395 ? -33.088 20.977 21.321 1.00 28.03 395 LEU A O 1
ATOM 3197 N N . LEU A 1 396 ? -34.801 21.299 19.846 1.00 29.23 396 LEU A N 1
ATOM 3198 C CA . LEU A 1 396 ? -34.070 21.691 18.639 1.00 29.23 396 LEU A CA 1
ATOM 3199 C C . LEU A 1 396 ? -33.164 22.899 18.890 1.00 29.23 396 LEU A C 1
ATOM 3201 O O . LEU A 1 396 ? -33.615 23.826 19.604 1.00 29.23 396 LEU A O 1
#

pLDDT: mean 71.25, std 18.02, range [28.03, 95.69]

Sequence (396 aa):
MVTGIEAAGLALAILPLFVNQIDAYVRGIEKIKGLRRYRREFKGYSVGLRTQHAILLNTLEQALEGVVNDEDQVSELICDPQGDGWKDPDLQKRLRSKLDRNYEVFMGNMAGLSELLEQLSHKLDVGVTDMKTPVTEAWNIWKFRKILSKAVYDDLLVKIDGTNTILKTLVDQSFHLEDTKKRRQSWNYLLKRYQKSRKHAEGLFKAIIGGGYWRCQCKKHHCVHLQLQINSLQSTKEYPDSDFDARSQFRMIFSNTNEADLTSLWTWTEVVFEPWLVEEIVTVASLSQHDDSKSYRQKKPKVQFDIPSVEEARSWEERREALSAPPIQDFCSSLCVAESHVGRRESIGSISNDLDASVRYTMHAVKILPKAFHKSLSARYYRISVDGTAFISLLL

Foldseek 3Di:
DQFLLLLLLLLLVLLVLVLVVLVVVLVVCVVPPVCVVVNVLSVVLSVLSVVLSVLSLVLQLLLCVVLDPDPVVSVVCSVRSNDCSSVDVSSVVSSCVLLPVCSVVLSVLSNVSSVLSVVLCVLLVSPDDPVPDDDPDPVVVVVVCVSPPSVSSVVSSVSSVVSSVVSSVSSVVSVVVVVVVVVVVVVVVVVVVVVVLVVVVVFVCCFQQVNQQAPDPQLQQKKKWWFDPPPLPPVPPDDPPPPPDPFSKTKMKMAGRPPDDPPQQAGIFIKIKTKAFDDPPPPPPPDDDDDDDDDDDDDDPPPDDPDDDPVRVVVVVVNVQQVPFAARNYPSVLVNVLVVCEPPQHWSGWTGRPVDNRMIITMGTHDRDDNVCVVPRLPGIQMQRSVRPRDGPPPD